Protein AF-A0A067NR20-F1 (afdb_monomer)

Foldseek 3Di:
DVVVLVVLVVVLVVVVVVCVPDDDDPVVVVVSVVSVVVSVLVVVVVVVCPDPVVVDDLVVLLVVLCVQQDPDDPPVLQDFPPDPPPVPDDLARSLNVQLVPDPSSVVSSLVDLVSLLEEEAEQDDPPDPHPNPPVVVLLVSVVSDDDAAHAYAHEYPPDPPPPVDPPDPDPPPPCDSVNVVLVSCLVPLCRHQHYEAEPPDDPVLPALVVLLVSLQSHQNHAEYHYAEPDPQSNLQNQQDDPVCPPDDGRNLNHQYYAYEYQDDHDLVSVLNNLVVCQVVVSFHAEYEYEHEHDDDPPPPPPDPPPPDDDDDDDDDDDDDDDDDDDDDDDDDDDDDDDDDDPDDPDPPPPDDDDPVVVVSQVVSVVRYVDYHYHYDYDDPDDPDPDDDPDDDDPDDDPPDD

Mean predicted aligned error: 12.92 Å

Nearest PDB structures (foldseek):
  5h5x-assembly1_A  TM=3.375E-01  e=6.545E-01  Streptomyces coelicolor A3(2)
  1x7g-assembly1_B-2  TM=3.366E-01  e=1.168E+00  Streptomyces coelicolor
  4aln-assembly2_G  TM=3.092E-01  e=1.390E+00  Staphylococcus aureus
  7eny-assembly2_G  TM=3.098E-01  e=4.968E+00  Escherichia coli K-12

Structure (mmCIF, N/CA/C/O backbone):
data_AF-A0A067NR20-F1
#
_entry.id   AF-A0A067NR20-F1
#
loop_
_atom_site.group_PDB
_atom_site.id
_atom_site.type_symbol
_atom_site.label_atom_id
_atom_site.label_alt_id
_atom_site.label_comp_id
_atom_site.label_asym_id
_atom_site.label_entity_id
_atom_site.label_seq_id
_atom_site.pdbx_PDB_ins_code
_atom_site.Cartn_x
_atom_site.Cartn_y
_atom_site.Cartn_z
_atom_site.occupancy
_atom_site.B_iso_or_equiv
_atom_site.auth_seq_id
_atom_site.auth_comp_id
_atom_site.auth_asym_id
_atom_site.auth_atom_id
_atom_site.pdbx_PDB_model_num
ATOM 1 N N . MET A 1 1 ? -25.011 -9.290 36.096 1.00 70.75 1 MET A N 1
ATOM 2 C CA . MET A 1 1 ? -24.310 -8.110 35.522 1.00 70.75 1 MET A CA 1
ATOM 3 C C . MET A 1 1 ? -25.290 -6.980 35.209 1.00 70.75 1 MET A C 1
ATOM 5 O O . MET A 1 1 ? -25.013 -5.864 35.619 1.00 70.75 1 MET A O 1
ATOM 9 N N . ALA A 1 2 ? -26.426 -7.247 34.548 1.00 76.31 2 ALA A N 1
ATOM 10 C CA . ALA A 1 2 ? -27.471 -6.238 34.315 1.00 76.31 2 ALA A CA 1
ATOM 11 C C . ALA A 1 2 ? -28.022 -5.626 35.621 1.00 76.31 2 ALA A C 1
ATOM 13 O O . ALA A 1 2 ? -28.104 -4.404 35.730 1.00 76.31 2 ALA A O 1
ATOM 14 N N . ASP A 1 3 ? -28.279 -6.451 36.640 1.00 82.38 3 ASP A N 1
ATOM 15 C CA . ASP A 1 3 ? -28.768 -5.976 37.947 1.00 82.38 3 ASP A CA 1
ATOM 16 C C . ASP A 1 3 ? -27.755 -5.071 38.658 1.00 82.38 3 ASP A C 1
ATOM 18 O O . ASP A 1 3 ? -28.117 -4.054 39.241 1.00 82.38 3 ASP A O 1
ATOM 22 N N . GLU A 1 4 ? -26.461 -5.384 38.543 1.00 79.00 4 GLU A N 1
ATOM 23 C CA . GLU A 1 4 ? -25.393 -4.579 39.147 1.00 79.00 4 GLU A CA 1
ATOM 24 C C . GLU A 1 4 ? -25.235 -3.218 38.455 1.00 79.00 4 GLU A C 1
ATOM 26 O O . GLU A 1 4 ? -25.014 -2.207 39.118 1.00 79.00 4 GLU A O 1
ATOM 31 N N . VAL A 1 5 ? -25.392 -3.170 37.127 1.00 77.00 5 VAL A N 1
ATOM 32 C CA . VAL A 1 5 ? -25.377 -1.905 36.376 1.00 77.00 5 VAL A CA 1
ATOM 33 C C . VAL A 1 5 ? -26.601 -1.057 36.706 1.00 77.00 5 VAL A C 1
ATOM 35 O O . VAL A 1 5 ? -26.455 0.147 36.904 1.00 77.00 5 VAL A O 1
ATOM 38 N N . THR A 1 6 ? -27.776 -1.676 36.830 1.00 83.62 6 THR A N 1
ATOM 39 C CA . THR A 1 6 ? -29.011 -0.989 37.243 1.00 83.62 6 THR A CA 1
ATOM 40 C C . THR A 1 6 ? -28.846 -0.398 38.646 1.00 83.62 6 THR A C 1
ATOM 42 O O . THR A 1 6 ? -29.015 0.803 38.831 1.00 83.62 6 THR A O 1
ATOM 45 N N . ARG A 1 7 ? -28.335 -1.189 39.600 1.00 84.38 7 ARG A N 1
ATOM 46 C CA . ARG A 1 7 ? -28.028 -0.739 40.968 1.00 84.38 7 ARG A CA 1
ATOM 47 C C . ARG A 1 7 ? -27.030 0.425 41.012 1.00 84.38 7 ARG A C 1
ATOM 49 O O . ARG A 1 7 ? -27.179 1.344 41.817 1.00 84.38 7 ARG A O 1
ATOM 56 N N . LEU A 1 8 ? -25.994 0.398 40.170 1.00 78.69 8 LEU A N 1
ATOM 57 C CA . LEU A 1 8 ? -25.021 1.491 40.057 1.00 78.69 8 LEU A CA 1
ATOM 58 C C . LEU A 1 8 ? -25.647 2.766 39.483 1.00 78.69 8 LEU A C 1
ATOM 60 O O . LEU A 1 8 ? -25.350 3.852 39.981 1.00 78.69 8 LEU A O 1
ATOM 64 N N . LEU A 1 9 ? -26.505 2.642 38.468 1.00 83.25 9 LEU A N 1
ATOM 65 C CA . LEU A 1 9 ? -27.225 3.772 37.883 1.00 83.25 9 LEU A CA 1
ATOM 66 C C . LEU A 1 9 ? -28.173 4.411 38.891 1.00 83.25 9 LEU A C 1
ATOM 68 O O . LEU A 1 9 ? -28.113 5.624 39.074 1.00 83.25 9 LEU A O 1
ATOM 72 N N . ASP A 1 10 ? -28.951 3.608 39.614 1.00 88.06 10 ASP A N 1
ATOM 73 C CA . ASP A 1 10 ? -29.851 4.098 40.659 1.00 88.06 10 ASP A CA 1
ATOM 74 C C . ASP A 1 10 ? -29.079 4.824 41.766 1.00 88.06 10 ASP A C 1
ATOM 76 O O . ASP A 1 10 ? -29.489 5.886 42.234 1.00 88.06 10 ASP A O 1
ATOM 80 N N . LYS A 1 11 ? -27.895 4.319 42.139 1.00 83.81 11 LYS A N 1
ATOM 81 C CA . LYS A 1 11 ? -27.012 4.985 43.106 1.00 83.81 11 LYS A CA 1
ATOM 82 C C . LYS A 1 11 ? -26.471 6.322 42.586 1.00 83.81 11 LYS A C 1
ATOM 84 O O . LYS A 1 11 ? -26.361 7.273 43.363 1.00 83.81 11 LYS A O 1
ATOM 89 N N . ILE A 1 12 ? -26.119 6.411 41.300 1.00 82.94 12 ILE A N 1
ATOM 90 C CA . ILE A 1 12 ? -25.671 7.663 40.663 1.00 82.94 12 ILE A CA 1
ATOM 91 C C . ILE A 1 12 ? -26.824 8.669 40.615 1.00 82.94 12 ILE A C 1
ATOM 93 O O . ILE A 1 12 ? -26.640 9.812 41.027 1.00 82.94 12 ILE A O 1
ATOM 97 N N . LEU A 1 13 ? -28.014 8.240 40.189 1.00 87.12 13 LEU A N 1
ATOM 98 C CA . LEU A 1 13 ? -29.216 9.074 40.136 1.00 87.12 13 LEU A CA 1
ATOM 99 C C . LEU A 1 13 ? -29.626 9.569 41.528 1.00 87.12 13 LEU A C 1
ATOM 101 O O . LEU A 1 13 ? -29.885 10.758 41.699 1.00 87.12 13 LEU A O 1
ATOM 105 N N . GLY A 1 14 ? -29.588 8.701 42.542 1.00 86.44 14 GLY A N 1
ATOM 106 C CA . GLY A 1 14 ? -29.835 9.085 43.932 1.00 86.44 14 GLY A CA 1
ATOM 107 C C . GLY A 1 14 ? -28.808 10.089 44.466 1.00 86.44 14 GLY A C 1
ATOM 108 O O . GLY A 1 14 ? -29.170 11.034 45.164 1.00 86.44 14 GLY A O 1
ATOM 109 N N . SER A 1 15 ? -27.533 9.941 44.085 1.00 82.12 15 SER A N 1
ATOM 110 C CA . SER A 1 15 ? -26.479 10.899 44.453 1.00 82.12 15 SER A CA 1
ATOM 111 C C . SER A 1 15 ? -26.693 12.264 43.788 1.00 82.12 15 SER A C 1
ATOM 113 O O . SER A 1 15 ? -26.518 13.290 44.436 1.00 82.12 15 SER A O 1
ATOM 115 N N . LEU A 1 16 ? -27.108 12.280 42.516 1.00 82.94 16 LEU A N 1
ATOM 116 C CA . LEU A 1 16 ? -27.422 13.498 41.761 1.00 82.94 16 LEU A CA 1
ATOM 117 C C . LEU A 1 16 ? -28.644 14.232 42.322 1.00 82.94 16 LEU A C 1
ATOM 119 O O . LEU A 1 16 ? -28.617 15.454 42.452 1.00 82.94 16 LEU A O 1
ATOM 123 N N . ALA A 1 17 ? -29.693 13.501 42.706 1.00 86.25 17 ALA A N 1
ATOM 124 C CA . ALA A 1 17 ? -30.902 14.087 43.280 1.00 86.25 17 ALA A CA 1
ATOM 125 C C . ALA A 1 17 ? -30.619 14.847 44.590 1.00 86.25 17 ALA A C 1
ATOM 127 O O . ALA A 1 17 ? -31.193 15.909 44.822 1.00 86.25 17 ALA A O 1
ATOM 128 N N . GLY A 1 18 ? -29.688 14.353 45.416 1.00 83.44 18 GLY A N 1
ATOM 129 C CA . GLY A 1 18 ? -29.288 14.999 46.674 1.00 83.44 18 GLY A CA 1
ATOM 130 C C . GLY A 1 18 ? -28.408 16.248 46.522 1.00 83.44 18 GLY A C 1
ATOM 131 O O . GLY A 1 18 ? -28.182 16.958 47.502 1.00 83.44 18 GLY A O 1
ATOM 132 N N . ILE A 1 19 ? -27.901 16.522 45.318 1.00 82.25 19 ILE A N 1
ATOM 133 C CA . ILE A 1 19 ? -27.005 17.652 45.024 1.00 82.25 19 ILE A CA 1
ATOM 134 C C . ILE A 1 19 ? -27.786 18.910 44.609 1.00 82.25 19 ILE A C 1
ATOM 136 O O . ILE A 1 19 ? -27.252 20.017 44.694 1.00 82.25 19 ILE A O 1
ATOM 140 N N . SER A 1 20 ? -29.051 18.767 44.199 1.00 76.94 20 SER A N 1
ATOM 141 C CA . SER A 1 20 ? -29.878 19.879 43.723 1.00 76.94 20 SER A CA 1
ATOM 142 C C . SER A 1 20 ? -30.025 20.963 44.806 1.00 76.94 20 SER A C 1
ATOM 144 O O . SER A 1 20 ? -30.757 20.789 45.777 1.00 76.94 20 SER A O 1
ATOM 146 N N . GLY A 1 21 ? -29.284 22.070 44.661 1.00 79.81 21 GLY A N 1
ATOM 147 C CA . GLY A 1 21 ? -29.297 23.219 45.578 1.00 79.81 21 GLY A CA 1
ATOM 148 C C . GLY A 1 21 ? -28.045 23.424 46.444 1.00 79.81 21 GLY A C 1
ATOM 149 O O . GLY A 1 21 ? -28.001 24.399 47.191 1.00 79.81 21 GLY A O 1
ATOM 150 N N . ARG A 1 22 ? -27.014 22.566 46.360 1.00 82.38 22 ARG A N 1
ATOM 151 C CA . ARG A 1 22 ? -25.731 22.771 47.066 1.00 82.38 22 ARG A CA 1
ATOM 152 C C . ARG A 1 22 ? -24.602 23.116 46.098 1.00 82.38 22 ARG A C 1
ATOM 154 O O . ARG A 1 22 ? -24.475 22.509 45.039 1.00 82.38 22 ARG A O 1
ATOM 161 N N . GLN A 1 23 ? -23.751 24.061 46.491 1.00 87.19 23 GLN A N 1
ATOM 162 C CA . GLN A 1 23 ? -22.546 24.403 45.741 1.00 87.19 23 GLN A CA 1
ATOM 163 C C . GLN A 1 23 ? -21.509 23.289 45.932 1.00 87.19 23 GLN A C 1
ATOM 165 O O . GLN A 1 23 ? -20.991 23.089 47.029 1.00 87.19 23 GLN A O 1
ATOM 170 N N . LEU A 1 24 ? -21.273 22.508 44.878 1.00 86.44 24 LEU A N 1
ATOM 171 C CA . LEU A 1 24 ? -20.277 21.437 44.865 1.00 86.44 24 LEU A CA 1
ATOM 172 C C . LEU A 1 24 ? -18.868 22.014 44.755 1.00 86.44 24 LEU A C 1
ATOM 174 O O . LEU A 1 24 ? -18.619 22.928 43.967 1.00 86.44 24 LEU A O 1
ATOM 178 N N . ALA A 1 25 ? -17.933 21.422 45.495 1.00 91.62 25 ALA A N 1
ATOM 179 C CA . ALA A 1 25 ? -16.516 21.632 45.246 1.00 91.62 25 ALA A CA 1
ATOM 180 C C . ALA A 1 25 ? -16.137 21.071 43.864 1.00 91.62 25 ALA A C 1
ATOM 182 O O . ALA A 1 25 ? -16.657 20.038 43.433 1.00 91.62 25 ALA A O 1
ATOM 183 N N . ILE A 1 26 ? -15.197 21.730 43.181 1.00 92.50 26 ILE A N 1
ATOM 184 C CA . ILE A 1 26 ? -14.761 21.357 41.825 1.00 92.50 26 ILE A CA 1
ATOM 185 C C . ILE A 1 26 ? -14.238 19.910 41.744 1.00 92.50 26 ILE A C 1
ATOM 187 O O . ILE A 1 26 ? -14.516 19.196 40.781 1.00 92.50 26 ILE A O 1
ATOM 191 N N . ASP A 1 27 ? -13.580 19.429 42.802 1.00 92.38 27 ASP A N 1
ATOM 192 C CA . ASP A 1 27 ? -13.065 18.059 42.890 1.00 92.38 27 ASP A CA 1
ATOM 193 C C . ASP A 1 27 ? -14.176 17.003 42.884 1.00 92.38 27 ASP A C 1
ATOM 195 O O . ASP A 1 27 ? -14.014 15.910 42.331 1.00 92.38 27 ASP A O 1
ATOM 199 N N . ASP A 1 28 ? -15.325 17.311 43.485 1.00 87.25 28 ASP A N 1
ATOM 200 C CA . ASP A 1 28 ? -16.457 16.389 43.524 1.00 87.25 28 ASP A CA 1
ATOM 201 C C . ASP A 1 28 ? -17.188 16.350 42.179 1.00 87.25 28 ASP A C 1
ATOM 203 O O . ASP A 1 28 ? -17.637 15.274 41.768 1.00 87.25 28 ASP A O 1
ATOM 207 N N . CYS A 1 29 ? -17.202 17.465 41.437 1.00 87.44 29 CYS A N 1
ATOM 208 C CA . CYS A 1 29 ? -17.641 17.491 40.040 1.00 87.44 29 CYS A CA 1
ATOM 209 C C . CYS A 1 29 ? -16.787 16.555 39.168 1.00 87.44 29 CYS A C 1
ATOM 211 O O . CYS A 1 29 ? -17.342 15.706 38.470 1.00 87.44 29 CYS A O 1
ATOM 213 N N . HIS A 1 30 ? -15.453 16.618 39.264 1.00 90.00 30 HIS A N 1
ATOM 214 C CA . HIS A 1 30 ? -14.563 15.727 38.505 1.00 90.00 30 HIS A CA 1
ATOM 215 C C . HIS A 1 30 ? -14.742 14.242 38.867 1.00 90.00 30 HIS A C 1
ATOM 217 O O . HIS A 1 30 ? -14.752 13.371 37.990 1.00 90.00 30 HIS A O 1
ATOM 223 N N . LYS A 1 31 ? -14.933 13.917 40.153 1.00 88.81 31 LYS A N 1
ATOM 224 C CA . LYS A 1 31 ? -15.220 12.534 40.585 1.00 88.81 31 LYS A CA 1
ATOM 225 C C . LYS A 1 31 ? -16.549 12.028 40.026 1.00 88.81 31 LYS A C 1
ATOM 227 O O . LYS A 1 31 ? -16.647 10.862 39.637 1.00 88.81 31 LYS A O 1
ATOM 232 N N . LEU A 1 32 ? -17.574 12.876 40.026 1.00 85.25 32 LEU A N 1
ATOM 233 C CA . LEU A 1 32 ? -18.898 12.544 39.510 1.00 85.25 32 LEU A CA 1
ATOM 234 C C . LEU A 1 32 ? -18.861 12.326 37.994 1.00 85.25 32 LEU A C 1
ATOM 236 O O . LEU A 1 32 ? -19.371 11.313 37.518 1.00 85.25 32 LEU A O 1
ATOM 240 N N . GLU A 1 33 ? -18.185 13.210 37.260 1.00 90.06 33 GLU A N 1
ATOM 241 C CA . GLU A 1 33 ? -17.944 13.077 35.823 1.00 90.06 33 GLU A CA 1
ATOM 242 C C . GLU A 1 33 ? -17.226 11.757 35.493 1.00 90.06 33 GLU A C 1
ATOM 244 O O . GLU A 1 33 ? -17.675 10.991 34.639 1.00 90.06 33 GLU A O 1
ATOM 249 N N . SER A 1 34 ? -16.162 11.419 36.229 1.00 89.31 34 SER A N 1
ATOM 250 C CA . SER A 1 34 ? -15.432 10.154 36.065 1.00 89.31 34 SER A CA 1
ATOM 251 C C . SER A 1 34 ? -16.314 8.914 36.304 1.00 89.31 34 SER A C 1
ATOM 253 O O . SER A 1 34 ? -16.280 7.950 35.526 1.00 89.31 34 SER A O 1
ATOM 255 N N . LYS A 1 35 ? -17.174 8.939 37.336 1.00 84.25 35 LYS A N 1
ATOM 256 C CA . LYS A 1 35 ? -18.140 7.859 37.616 1.00 84.25 35 LYS A CA 1
ATOM 257 C C . LYS A 1 35 ? -19.203 7.738 36.525 1.00 84.25 35 LYS A C 1
ATOM 259 O O . LYS A 1 35 ? -19.496 6.622 36.096 1.00 84.25 35 LYS A O 1
ATOM 264 N N . ALA A 1 36 ? -19.747 8.859 36.053 1.00 86.12 36 ALA A N 1
ATOM 265 C CA . ALA A 1 36 ? -20.721 8.883 34.965 1.00 86.12 36 ALA A CA 1
ATOM 266 C C . ALA A 1 36 ? -20.115 8.319 33.668 1.00 86.12 36 ALA A C 1
ATOM 268 O O . ALA A 1 36 ? -20.691 7.419 33.055 1.00 86.12 36 ALA A O 1
ATOM 269 N N . ASN A 1 37 ? -18.903 8.749 33.307 1.00 87.06 37 ASN A N 1
ATOM 270 C CA . ASN A 1 37 ? -18.166 8.232 32.151 1.00 87.06 37 ASN A CA 1
ATOM 271 C C . ASN A 1 37 ? -17.877 6.725 32.263 1.00 87.06 37 ASN A C 1
ATOM 273 O O . ASN A 1 37 ? -17.989 5.989 31.275 1.00 87.06 37 ASN A O 1
ATOM 277 N N . SER A 1 38 ? -17.569 6.238 33.468 1.00 84.00 38 SER A N 1
ATOM 278 C CA . SER A 1 38 ? -17.384 4.806 33.739 1.00 84.00 38 SER A CA 1
ATOM 279 C C . SER A 1 38 ? -18.685 4.011 33.569 1.00 84.00 38 SER A C 1
ATOM 281 O O . SER A 1 38 ? -18.682 2.967 32.913 1.00 84.00 38 SER A O 1
ATOM 283 N N . ALA A 1 39 ? -19.813 4.515 34.082 1.00 82.44 39 ALA A N 1
ATOM 284 C CA . ALA A 1 39 ? -21.124 3.878 33.933 1.00 82.44 39 ALA A CA 1
ATOM 285 C C . ALA A 1 39 ? -21.579 3.830 32.464 1.00 82.44 39 ALA A C 1
ATOM 287 O O . ALA A 1 39 ? -21.968 2.772 31.969 1.00 82.44 39 ALA A O 1
ATOM 288 N N . VAL A 1 40 ? -21.442 4.939 31.727 1.00 86.12 40 VAL A N 1
ATOM 289 C CA . VAL A 1 40 ? -21.721 4.994 30.280 1.00 86.12 40 VAL A CA 1
ATOM 290 C C . VAL A 1 40 ? -20.859 3.985 29.518 1.00 86.12 40 VAL A C 1
ATOM 292 O O . VAL A 1 40 ? -21.352 3.286 28.629 1.00 86.12 40 VAL A O 1
ATOM 295 N N . SER A 1 41 ? -19.581 3.857 29.883 1.00 83.56 41 SER A N 1
ATOM 296 C CA . SER A 1 41 ? -18.674 2.874 29.282 1.00 83.56 41 SER A CA 1
ATOM 297 C C . SER A 1 41 ? -19.112 1.430 29.559 1.00 83.56 41 SER A C 1
ATOM 299 O O . SER A 1 41 ? -19.082 0.602 28.646 1.00 83.56 41 SER A O 1
ATOM 301 N N . ALA A 1 42 ? -19.583 1.127 30.773 1.00 82.56 42 ALA A N 1
ATOM 302 C CA . ALA A 1 42 ? -20.111 -0.190 31.133 1.00 82.56 42 ALA A CA 1
ATOM 303 C C . ALA A 1 42 ? -21.408 -0.536 30.376 1.00 82.56 42 ALA A C 1
ATOM 305 O O . ALA A 1 42 ? -21.543 -1.648 29.866 1.00 82.56 42 ALA A O 1
ATOM 306 N N . ILE A 1 43 ? -22.329 0.422 30.222 1.00 85.75 43 ILE A N 1
ATOM 307 C CA . ILE A 1 43 ? -23.558 0.239 29.428 1.00 85.75 43 ILE A CA 1
ATOM 308 C C . ILE A 1 43 ? -23.215 -0.033 27.962 1.00 85.75 43 ILE A C 1
ATOM 310 O O . ILE A 1 43 ? -23.753 -0.962 27.358 1.00 85.75 43 ILE A O 1
ATOM 314 N N . ARG A 1 44 ? -22.284 0.740 27.382 1.00 87.12 44 ARG A N 1
ATOM 315 C CA . ARG A 1 44 ? -21.802 0.514 26.009 1.00 87.12 44 ARG A CA 1
ATOM 316 C C . ARG A 1 44 ? -21.184 -0.875 25.859 1.00 87.12 44 ARG A C 1
ATOM 318 O O . ARG A 1 44 ? -21.463 -1.548 24.871 1.00 87.12 44 ARG A O 1
ATOM 325 N N . LEU A 1 45 ? -20.397 -1.327 26.838 1.00 85.06 45 LEU A N 1
ATOM 326 C CA . LEU A 1 45 ? -19.834 -2.677 26.851 1.00 85.06 45 LEU A CA 1
ATOM 327 C C . LEU A 1 45 ? -20.934 -3.747 26.863 1.00 85.06 45 LEU A C 1
ATOM 329 O O . LEU A 1 45 ? -20.894 -4.643 26.027 1.00 85.06 45 LEU A O 1
ATOM 333 N N . LEU A 1 46 ? -21.928 -3.641 27.748 1.00 86.56 46 LEU A N 1
ATOM 334 C CA . LEU A 1 46 ? -23.051 -4.584 27.825 1.00 86.56 46 LEU A CA 1
ATOM 335 C C . LEU A 1 46 ? -23.868 -4.638 26.533 1.00 86.56 46 LEU A C 1
ATOM 337 O O . LEU A 1 46 ? -24.172 -5.723 26.028 1.00 86.56 46 LEU A O 1
ATOM 341 N N . ARG A 1 47 ? -24.190 -3.469 25.970 1.00 88.50 47 ARG A N 1
ATOM 342 C CA . ARG A 1 47 ? -24.885 -3.370 24.684 1.00 88.50 47 ARG A CA 1
ATOM 343 C C . ARG A 1 47 ? -24.079 -4.065 23.591 1.00 88.50 47 ARG A C 1
ATOM 345 O O . ARG A 1 47 ? -24.627 -4.894 22.875 1.00 88.50 47 ARG A O 1
ATOM 352 N N . ASN A 1 48 ? -22.780 -3.782 23.510 1.00 85.25 48 ASN A N 1
ATOM 353 C CA . ASN A 1 48 ? -21.881 -4.396 22.539 1.00 85.25 48 ASN A CA 1
ATOM 354 C C . ASN A 1 48 ? -21.815 -5.920 22.716 1.00 85.25 48 ASN A C 1
ATOM 356 O O . ASN A 1 48 ? -22.002 -6.642 21.742 1.00 85.25 48 ASN A O 1
ATOM 360 N N . LEU A 1 49 ? -21.657 -6.420 23.946 1.00 85.25 49 LEU A N 1
ATOM 361 C CA . LEU A 1 49 ? -21.658 -7.857 24.263 1.00 85.25 49 LEU A CA 1
ATOM 362 C C . LEU A 1 49 ? -22.959 -8.568 23.863 1.00 85.25 49 LEU A C 1
ATOM 364 O O . LEU A 1 49 ? -22.938 -9.758 23.557 1.00 85.25 49 LEU A O 1
ATOM 368 N N . SER A 1 50 ? -24.075 -7.842 23.842 1.00 89.31 50 SER A N 1
ATOM 369 C CA . SER A 1 50 ? -25.378 -8.379 23.442 1.00 89.31 50 SER A CA 1
ATOM 370 C C . SER A 1 50 ? -25.533 -8.489 21.923 1.00 89.31 50 SER A C 1
ATOM 372 O O . SER A 1 50 ? -26.378 -9.245 21.443 1.00 89.31 50 SER A O 1
ATOM 374 N N . THR A 1 51 ? -24.718 -7.771 21.144 1.00 92.56 51 THR A N 1
ATOM 375 C CA . THR A 1 51 ? -24.781 -7.852 19.681 1.00 92.56 51 THR A CA 1
ATOM 376 C C . THR A 1 51 ? -24.172 -9.169 19.163 1.00 92.56 51 THR A C 1
ATOM 378 O O . THR A 1 51 ? -23.136 -9.612 19.671 1.00 92.56 51 THR A O 1
ATOM 381 N N . PRO A 1 52 ? -24.755 -9.806 18.126 1.00 94.94 52 PRO A N 1
ATOM 382 C CA . PRO A 1 52 ? -24.267 -11.087 17.598 1.00 94.94 52 PRO A CA 1
ATOM 383 C C . PRO A 1 52 ? -22.788 -11.078 17.184 1.00 94.94 52 PRO A C 1
ATOM 385 O O . PRO A 1 52 ? -22.077 -12.053 17.413 1.00 94.94 52 PRO A O 1
ATOM 388 N N . ILE A 1 53 ? -22.290 -9.955 16.654 1.00 94.25 53 ILE A N 1
ATOM 389 C CA . ILE A 1 53 ? -20.897 -9.815 16.201 1.00 94.25 53 ILE A CA 1
ATOM 390 C C . ILE A 1 53 ? -19.879 -9.975 17.342 1.00 94.25 53 ILE A C 1
ATOM 392 O O . ILE A 1 53 ? -18.763 -10.450 17.138 1.00 94.25 53 ILE A O 1
ATOM 396 N N . HIS A 1 54 ? -20.264 -9.659 18.582 1.00 92.25 54 HIS A N 1
ATOM 397 C CA . HIS A 1 54 ? -19.405 -9.853 19.749 1.00 92.25 54 HIS A CA 1
ATOM 398 C C . HIS A 1 54 ? -19.335 -11.305 20.231 1.00 92.25 54 HIS A C 1
ATOM 400 O O . HIS A 1 54 ? -18.459 -11.611 21.041 1.00 92.25 54 HIS A O 1
ATOM 406 N N . LYS A 1 55 ? -20.166 -12.208 19.700 1.00 93.69 55 LYS A N 1
ATOM 407 C CA . LYS A 1 55 ? -20.073 -13.653 19.958 1.00 93.69 55 LYS A CA 1
ATOM 408 C C . LYS A 1 55 ? -19.131 -14.373 18.992 1.00 93.69 55 LYS A C 1
ATOM 410 O O . LYS A 1 55 ? -18.768 -15.514 19.246 1.00 93.69 55 LYS A O 1
ATOM 415 N N . LEU A 1 56 ? -18.711 -13.711 17.913 1.00 96.19 56 LEU A N 1
ATOM 416 C CA . LEU A 1 56 ? -17.793 -14.300 16.943 1.00 96.19 56 LEU A CA 1
ATOM 417 C C . LEU A 1 56 ? -16.380 -14.466 17.536 1.00 96.19 56 LEU A C 1
ATOM 419 O O . LEU A 1 56 ? -15.929 -13.573 18.273 1.00 96.19 56 LEU A O 1
ATOM 423 N N . PRO A 1 57 ? -15.667 -15.557 17.202 1.00 96.50 57 PRO A N 1
ATOM 424 C CA . PRO A 1 57 ? -14.232 -15.680 17.438 1.00 96.50 57 PRO A CA 1
ATOM 425 C C . PRO A 1 57 ? -13.446 -14.532 16.792 1.00 96.50 57 PRO A C 1
ATOM 427 O O . PRO A 1 57 ? -13.911 -13.883 15.849 1.00 96.50 57 PRO A O 1
ATOM 430 N N . ILE A 1 58 ? -12.255 -14.257 17.317 1.00 96.50 58 ILE A N 1
ATOM 431 C CA . ILE A 1 58 ? -11.445 -13.114 16.884 1.00 96.50 58 ILE A CA 1
ATOM 432 C C . ILE A 1 58 ? -10.911 -13.307 15.457 1.00 96.50 58 ILE A C 1
ATOM 434 O O . ILE A 1 58 ? -10.796 -12.344 14.705 1.00 96.50 58 ILE A O 1
ATOM 438 N N . GLU A 1 59 ? -10.692 -14.558 15.059 1.00 96.94 59 GLU A N 1
ATOM 439 C CA . GLU A 1 59 ? -10.287 -14.991 13.723 1.00 96.94 59 GLU A CA 1
ATOM 440 C C . GLU A 1 59 ? -11.376 -14.671 12.693 1.00 96.94 59 GLU A C 1
ATOM 442 O O . GLU A 1 59 ? -11.092 -14.138 11.624 1.00 96.94 59 GLU A O 1
ATOM 447 N N . VAL A 1 60 ? -12.646 -14.916 13.037 1.00 97.44 60 VAL A N 1
ATOM 448 C CA . VAL A 1 60 ? -13.786 -14.594 12.162 1.00 97.44 60 VAL A CA 1
ATOM 449 C C . VAL A 1 60 ? -13.918 -13.081 11.997 1.00 97.44 60 VAL A C 1
ATOM 451 O O . VAL A 1 60 ? -14.162 -12.600 10.891 1.00 97.44 60 VAL A O 1
ATOM 454 N N . LEU A 1 61 ? -13.699 -12.313 13.071 1.00 96.75 61 LEU A N 1
ATOM 455 C CA . LEU A 1 61 ? -13.637 -10.853 12.977 1.00 96.75 61 LEU A CA 1
ATOM 456 C C . LEU A 1 61 ? -12.496 -10.399 12.064 1.00 96.75 61 LEU A C 1
ATOM 458 O O . LEU A 1 61 ? -12.705 -9.491 11.270 1.00 96.75 61 LEU A O 1
ATOM 462 N N . ALA A 1 62 ? -11.327 -11.038 12.121 1.00 94.81 62 ALA A N 1
ATOM 463 C CA . ALA A 1 62 ? -10.197 -10.703 11.258 1.00 94.81 62 ALA A CA 1
ATOM 464 C C . ALA A 1 62 ? -10.488 -10.946 9.771 1.00 94.81 62 ALA A C 1
ATOM 466 O O . ALA A 1 62 ? -10.143 -10.111 8.934 1.00 94.81 62 ALA A O 1
ATOM 467 N N . VAL A 1 63 ? -11.175 -12.044 9.436 1.00 95.00 63 VAL A N 1
ATOM 468 C CA . VAL A 1 63 ? -11.629 -12.313 8.060 1.00 95.00 63 VAL A CA 1
ATOM 469 C C . VAL A 1 63 ? -12.603 -11.227 7.601 1.00 95.00 63 VAL A C 1
ATOM 471 O O . VAL A 1 63 ? -12.408 -10.634 6.543 1.00 95.00 63 VAL A O 1
ATOM 474 N N . ILE A 1 64 ? -13.600 -10.886 8.427 1.00 94.75 64 ILE A N 1
ATOM 475 C CA . ILE A 1 64 ? -14.533 -9.784 8.134 1.00 94.75 64 ILE A CA 1
ATOM 476 C C . ILE A 1 64 ? -13.767 -8.471 7.937 1.00 94.75 64 ILE A C 1
ATOM 478 O O . ILE A 1 64 ? -14.021 -7.746 6.979 1.00 94.75 64 ILE A O 1
ATOM 482 N N . PHE A 1 65 ? -12.809 -8.169 8.814 1.00 94.62 65 PHE A N 1
ATOM 483 C CA . PHE A 1 65 ? -12.001 -6.956 8.735 1.00 94.62 65 PHE A CA 1
ATOM 484 C C . PHE A 1 65 ? -11.207 -6.895 7.439 1.00 94.62 65 PHE A C 1
ATOM 486 O O . PHE A 1 65 ? -11.212 -5.846 6.814 1.00 94.62 65 PHE A O 1
ATOM 493 N N . THR A 1 66 ? -10.631 -8.012 6.994 1.00 90.88 66 THR A N 1
ATOM 494 C CA . THR A 1 66 ? -9.891 -8.097 5.726 1.00 90.88 66 THR A CA 1
ATOM 495 C C . THR A 1 66 ? -10.775 -7.719 4.533 1.00 90.88 66 THR A C 1
ATOM 497 O O . THR A 1 66 ? -10.335 -7.008 3.631 1.00 90.88 66 THR A O 1
ATOM 500 N N . HIS A 1 67 ? -12.049 -8.125 4.544 1.00 88.94 67 HIS A N 1
ATOM 501 C CA . HIS A 1 67 ? -13.011 -7.726 3.514 1.00 88.94 67 HIS A CA 1
ATOM 502 C C . HIS A 1 67 ? -13.429 -6.253 3.624 1.00 88.94 67 HIS A C 1
ATOM 504 O O . HIS A 1 67 ? -13.581 -5.587 2.606 1.00 88.94 67 HIS A O 1
ATOM 510 N N . VAL A 1 68 ? -13.591 -5.727 4.843 1.00 86.38 68 VAL A N 1
ATOM 511 C CA . VAL A 1 68 ? -13.959 -4.318 5.078 1.00 86.38 68 VAL A CA 1
ATOM 512 C C . VAL A 1 68 ? -12.825 -3.364 4.706 1.00 86.38 68 VAL A C 1
ATOM 514 O O . VAL A 1 68 ? -13.075 -2.251 4.251 1.00 86.38 68 VAL A O 1
ATOM 517 N N . THR A 1 69 ? -11.577 -3.772 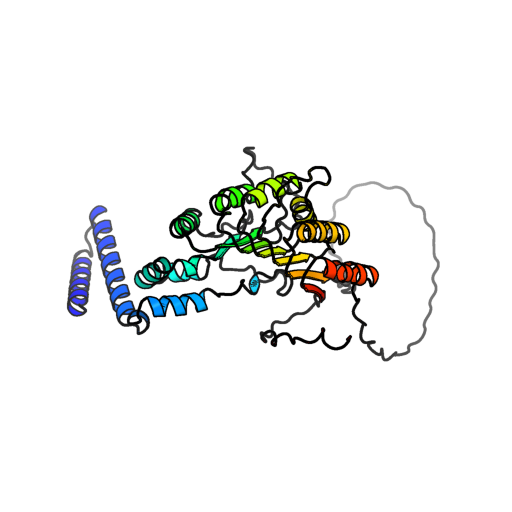4.922 1.00 83.88 69 THR A N 1
ATOM 518 C CA . THR A 1 69 ? -10.404 -2.932 4.667 1.00 83.88 69 THR A CA 1
ATOM 519 C C . THR A 1 69 ? -9.998 -2.907 3.200 1.00 83.88 69 THR A C 1
ATOM 521 O O . THR A 1 69 ? -9.168 -2.076 2.851 1.00 83.88 69 THR A O 1
ATOM 524 N N . GLY A 1 70 ? -10.592 -3.772 2.369 1.00 71.94 70 GLY A N 1
ATOM 525 C CA . GLY A 1 70 ? -10.200 -3.980 0.980 1.00 71.94 70 GLY A CA 1
ATOM 526 C C . GLY A 1 70 ? -8.850 -4.692 0.908 1.00 71.94 70 GLY A C 1
ATOM 527 O O . GLY A 1 70 ? -7.828 -4.162 1.330 1.00 71.94 70 GLY A O 1
ATOM 528 N N . SER A 1 71 ? -8.829 -5.917 0.385 1.00 58.84 71 SER A N 1
ATOM 529 C CA . SER A 1 71 ? -7.569 -6.615 0.073 1.00 58.84 71 SER A CA 1
ATOM 530 C C . SER A 1 71 ? -6.893 -6.064 -1.192 1.00 58.84 71 SER A C 1
ATOM 532 O O . SER A 1 71 ? -5.763 -6.441 -1.506 1.00 58.84 71 SER A O 1
ATOM 534 N N . GLU A 1 72 ? -7.588 -5.211 -1.936 1.00 56.41 72 GLU A N 1
ATOM 535 C CA . GLU A 1 72 ? -7.158 -4.674 -3.218 1.00 56.41 72 GLU A CA 1
ATOM 536 C C . GLU A 1 72 ? -6.820 -3.195 -3.034 1.00 56.41 72 GLU A C 1
ATOM 538 O O . GLU A 1 72 ? -7.424 -2.524 -2.191 1.00 56.41 72 GLU A O 1
ATOM 543 N N . ALA A 1 73 ? -5.819 -2.709 -3.780 1.00 57.56 73 ALA A N 1
ATOM 544 C CA . ALA A 1 73 ? -5.509 -1.284 -3.857 1.00 57.56 73 ALA A CA 1
ATOM 545 C C . ALA A 1 73 ? -6.834 -0.514 -3.984 1.00 57.56 73 ALA A C 1
ATOM 547 O O . ALA A 1 73 ? -7.691 -0.970 -4.751 1.00 57.56 73 ALA A O 1
ATOM 548 N N . PRO A 1 74 ? -7.056 0.570 -3.214 1.00 59.44 74 PRO A N 1
ATOM 549 C CA . PRO A 1 74 ? -8.327 1.273 -3.264 1.00 59.44 74 PRO A CA 1
ATOM 550 C C . PRO A 1 74 ? -8.627 1.559 -4.730 1.00 59.44 74 PRO A C 1
ATOM 552 O O . PRO A 1 74 ? -7.762 2.082 -5.428 1.00 59.44 74 PRO A O 1
ATOM 555 N N . GLN A 1 75 ? -9.805 1.179 -5.222 1.00 56.88 75 GLN A N 1
ATOM 556 C CA . GLN A 1 75 ? -10.182 1.522 -6.599 1.00 56.88 75 GLN A CA 1
ATOM 557 C C . GLN A 1 75 ? -10.124 3.049 -6.798 1.00 56.88 75 GLN A C 1
ATOM 559 O O . GLN A 1 75 ? -9.796 3.525 -7.878 1.00 56.88 75 GLN A O 1
ATOM 564 N N . ASP A 1 76 ? -10.293 3.789 -5.699 1.00 53.62 76 ASP A N 1
ATOM 565 C CA . ASP A 1 76 ? -10.126 5.236 -5.557 1.00 53.62 76 ASP A CA 1
ATOM 566 C C . ASP A 1 76 ? -8.677 5.738 -5.729 1.00 53.62 76 ASP A C 1
ATOM 568 O O . ASP A 1 76 ? -8.448 6.941 -5.817 1.00 53.62 76 ASP A O 1
ATOM 572 N N . PHE A 1 77 ? -7.683 4.845 -5.744 1.00 57.47 77 PHE A N 1
ATOM 573 C CA . PHE A 1 77 ? -6.260 5.172 -5.877 1.00 57.47 77 PHE A CA 1
ATOM 574 C C . PHE A 1 77 ? -5.774 5.144 -7.332 1.00 57.47 77 PHE A C 1
ATOM 576 O O . PHE A 1 77 ? -4.584 5.333 -7.568 1.00 57.47 77 PHE A O 1
ATOM 583 N N . LEU A 1 78 ? -6.671 4.916 -8.299 1.00 60.56 78 LEU A N 1
ATOM 584 C CA . LEU A 1 78 ? -6.420 5.179 -9.715 1.00 60.56 78 LEU A CA 1
ATOM 585 C C . LEU A 1 78 ? -6.878 6.615 -10.031 1.00 60.56 78 LEU A C 1
ATOM 587 O O . LEU A 1 78 ? -8.054 6.820 -10.341 1.00 60.56 78 LEU A O 1
ATOM 591 N N . PRO A 1 79 ? -5.977 7.611 -9.922 1.00 52.91 79 PRO A N 1
ATOM 592 C CA . PRO A 1 79 ? -6.308 9.041 -9.987 1.00 52.91 79 PRO A CA 1
ATOM 593 C C . PRO A 1 79 ? -7.033 9.482 -11.267 1.00 52.91 79 PRO A C 1
ATOM 595 O O . PRO A 1 79 ? -7.762 10.470 -11.235 1.00 52.91 79 PRO A O 1
ATOM 598 N N . ASP A 1 80 ? -6.895 8.735 -12.363 1.00 51.94 80 ASP A N 1
ATOM 599 C CA . ASP A 1 80 ? -7.376 9.157 -13.681 1.00 51.94 80 ASP A CA 1
ATOM 600 C C . ASP A 1 80 ? -8.705 8.546 -14.129 1.00 51.94 80 ASP A C 1
ATOM 602 O O . ASP A 1 80 ? -9.368 9.108 -14.993 1.00 51.94 80 ASP A O 1
ATOM 606 N N . ILE A 1 81 ? -9.141 7.417 -13.562 1.00 53.28 81 ILE A N 1
ATOM 607 C CA . ILE A 1 81 ? -10.390 6.776 -14.023 1.00 53.28 81 ILE A CA 1
ATOM 608 C C . ILE A 1 81 ? -11.620 7.424 -13.368 1.00 53.28 81 ILE A C 1
ATOM 610 O O . ILE A 1 81 ? -12.705 7.424 -13.943 1.00 53.28 81 ILE A O 1
ATOM 614 N N . ILE A 1 82 ? -11.464 7.996 -12.171 1.00 52.28 82 ILE A N 1
ATOM 615 C CA . ILE A 1 82 ? -12.595 8.443 -11.335 1.00 52.28 82 ILE A CA 1
ATOM 616 C C . ILE A 1 82 ? -12.729 9.983 -11.310 1.00 52.28 82 ILE A C 1
ATOM 618 O O . ILE A 1 82 ? -13.683 10.535 -10.761 1.00 52.28 82 ILE A O 1
ATOM 622 N N . GLY A 1 83 ? -11.827 10.697 -11.992 1.00 53.78 83 GLY A N 1
ATOM 623 C CA . GLY A 1 83 ? -11.837 12.155 -12.087 1.00 53.78 83 GLY A CA 1
ATOM 624 C C . GLY A 1 83 ? -11.494 12.868 -10.764 1.00 53.78 83 GLY A C 1
ATOM 625 O O . GLY A 1 83 ? -11.438 12.254 -9.697 1.00 53.78 83 GLY A O 1
ATOM 626 N N . PRO A 1 84 ? -11.293 14.200 -10.797 1.00 49.31 84 PRO A N 1
ATOM 627 C CA . PRO A 1 84 ? -10.840 15.007 -9.654 1.00 49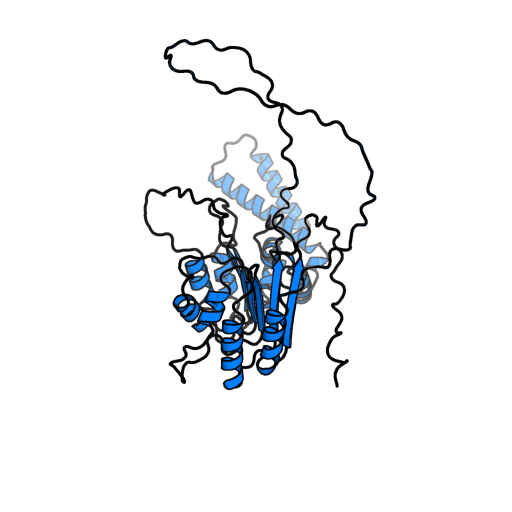.31 84 PRO A CA 1
ATOM 628 C C . PRO A 1 84 ? -11.853 15.125 -8.496 1.00 49.31 84 PRO A C 1
ATOM 630 O O . PRO A 1 84 ? -11.679 15.949 -7.597 1.00 49.31 84 PRO A O 1
ATOM 633 N N . VAL A 1 85 ? -12.937 14.344 -8.493 1.00 44.19 85 VAL A N 1
ATOM 634 C CA . VAL A 1 85 ? -14.119 14.651 -7.682 1.00 44.19 85 VAL A CA 1
ATOM 635 C C . VAL A 1 85 ? -14.093 14.030 -6.274 1.00 44.19 85 VAL A C 1
ATOM 637 O O . VAL A 1 85 ? -14.698 14.622 -5.383 1.00 44.19 85 VAL A O 1
ATOM 640 N N . TYR A 1 86 ? -13.365 12.944 -5.960 1.00 46.75 86 TYR A N 1
ATOM 641 C CA . TYR A 1 86 ? -13.541 12.306 -4.632 1.00 46.75 86 TYR A CA 1
ATOM 642 C C . TYR A 1 86 ? -12.307 11.686 -3.941 1.00 46.75 86 TYR A C 1
ATOM 644 O O . TYR A 1 86 ? -12.429 10.669 -3.270 1.00 46.75 86 TYR A O 1
ATOM 652 N N . LEU A 1 87 ? -11.182 12.409 -3.853 1.00 51.16 87 LEU A N 1
ATOM 653 C CA . LEU A 1 87 ? -10.347 12.319 -2.629 1.00 51.16 87 LEU A CA 1
ATOM 654 C C . LEU A 1 87 ? -11.013 13.031 -1.426 1.00 51.16 87 LEU A C 1
ATOM 656 O O . LEU A 1 87 ? -10.408 13.234 -0.371 1.00 51.16 87 LEU A O 1
ATOM 660 N N . ARG A 1 88 ? -12.292 13.420 -1.554 1.00 45.53 88 ARG A N 1
ATOM 661 C CA . ARG A 1 88 ? -13.141 13.808 -0.430 1.00 45.53 88 ARG A CA 1
ATOM 662 C C . ARG A 1 88 ? -13.376 12.591 0.462 1.00 45.53 88 ARG A C 1
ATOM 664 O O . ARG A 1 88 ? -14.327 11.842 0.290 1.00 45.53 88 ARG A O 1
ATOM 671 N N . SER A 1 89 ? -12.595 12.547 1.534 1.00 47.88 89 SER A N 1
ATOM 672 C CA . SER A 1 89 ? -13.045 12.046 2.831 1.00 47.88 89 SER A CA 1
ATOM 673 C C . SER A 1 89 ? -13.110 10.519 2.969 1.00 47.88 89 SER A C 1
ATOM 675 O O . SER A 1 89 ? -14.152 9.880 2.886 1.00 47.88 89 SER A O 1
ATOM 677 N N . THR A 1 90 ? -11.992 9.922 3.370 1.00 45.62 90 THR A N 1
ATOM 678 C CA . THR A 1 90 ? -11.779 9.631 4.799 1.00 45.62 90 THR A CA 1
ATOM 679 C C . THR A 1 90 ? -10.360 9.109 4.988 1.00 45.62 90 THR A C 1
ATOM 681 O O . THR A 1 90 ? -10.070 7.936 4.797 1.00 45.62 90 THR A O 1
ATOM 684 N N . SER A 1 91 ? -9.474 10.008 5.411 1.00 53.38 91 SER A N 1
ATOM 685 C CA . SER A 1 91 ? -8.035 9.844 5.684 1.00 53.38 91 SER A CA 1
ATOM 686 C C . SER A 1 91 ? -7.675 8.758 6.709 1.00 53.38 91 SER A C 1
ATOM 688 O O . SER A 1 91 ? -6.525 8.652 7.118 1.00 53.38 91 SER A O 1
ATOM 690 N N . SER A 1 92 ? -8.655 7.987 7.170 1.00 62.47 92 SER A N 1
ATOM 691 C CA . SER A 1 92 ? -8.462 6.859 8.060 1.00 62.47 92 SER A CA 1
ATOM 692 C C . SER A 1 92 ? -8.561 5.589 7.234 1.00 62.47 92 SER A C 1
ATOM 694 O O . SER A 1 92 ? -9.640 5.291 6.707 1.00 62.47 92 SER A O 1
ATOM 696 N N . SER A 1 93 ? -7.469 4.825 7.166 1.00 74.19 93 SER A N 1
ATOM 697 C CA . SER A 1 93 ? -7.501 3.462 6.625 1.00 74.19 93 SER A CA 1
ATOM 698 C C . SER A 1 93 ? -8.726 2.708 7.171 1.00 74.19 93 SER A C 1
ATOM 700 O O . SER A 1 93 ? -9.176 2.964 8.293 1.00 74.19 93 SER A O 1
ATOM 702 N N . GLY A 1 94 ? -9.313 1.776 6.409 1.00 81.94 94 GLY A N 1
ATOM 703 C CA . GLY A 1 94 ? -10.464 0.995 6.899 1.00 81.94 94 GLY A CA 1
ATOM 704 C C . GLY A 1 94 ? -10.221 0.438 8.311 1.00 81.94 94 GLY A C 1
ATOM 705 O O . GLY A 1 94 ? -11.091 0.508 9.176 1.00 81.94 94 GLY A O 1
ATOM 706 N N . VAL A 1 95 ? -8.978 0.032 8.581 1.00 86.94 95 VAL A N 1
ATOM 707 C CA . VAL A 1 95 ? -8.512 -0.506 9.861 1.00 86.94 95 VAL A CA 1
ATOM 708 C C . VAL A 1 95 ? -8.556 0.524 10.988 1.00 86.94 95 VAL A C 1
ATOM 710 O O . VAL A 1 95 ? -8.947 0.205 12.111 1.00 86.94 95 VAL A O 1
ATOM 713 N N . GLU A 1 96 ? -8.220 1.782 10.709 1.00 85.06 96 GLU A N 1
ATOM 714 C CA . GLU A 1 96 ? -8.333 2.864 11.686 1.00 85.06 96 GLU A CA 1
ATOM 715 C C . GLU A 1 96 ? -9.766 3.093 12.152 1.00 85.06 96 GLU A C 1
ATOM 717 O O . GLU A 1 96 ? -9.999 3.380 13.329 1.00 85.06 96 GLU A O 1
ATOM 722 N N . ARG A 1 97 ? -10.741 2.941 11.250 1.00 87.31 97 ARG A N 1
ATOM 723 C CA . ARG A 1 97 ? -12.155 2.988 11.631 1.00 87.31 97 ARG A CA 1
ATOM 724 C C . ARG A 1 97 ? -12.498 1.798 12.523 1.00 87.31 97 ARG A C 1
ATOM 726 O O . ARG A 1 97 ? -13.116 1.996 13.568 1.00 87.31 97 ARG A O 1
ATOM 733 N N . LEU A 1 98 ? -12.012 0.599 12.189 1.00 91.06 98 LEU A N 1
ATOM 734 C CA . LEU A 1 98 ? -12.237 -0.621 12.976 1.00 91.06 98 LEU A CA 1
ATOM 735 C C . LEU A 1 98 ? -11.714 -0.502 14.420 1.00 91.06 98 LEU A C 1
ATOM 737 O O . LEU A 1 98 ? -12.441 -0.822 15.364 1.00 91.06 98 LEU A O 1
ATOM 741 N N . VAL A 1 99 ? -10.502 0.027 14.633 1.00 91.38 99 VAL A N 1
ATOM 742 C CA . VAL A 1 99 ? -9.924 0.178 15.991 1.00 91.38 99 VAL A CA 1
ATOM 743 C C . VAL A 1 99 ? -10.617 1.234 16.858 1.00 91.38 99 VAL A C 1
ATOM 745 O O . VAL A 1 99 ? -10.418 1.268 18.083 1.00 91.38 99 VAL A O 1
ATOM 748 N N . ARG A 1 100 ? -11.422 2.110 16.244 1.00 88.38 100 ARG A N 1
ATOM 749 C CA . ARG A 1 100 ? -12.224 3.129 16.935 1.00 88.38 100 ARG A CA 1
ATOM 750 C C . ARG A 1 100 ? -13.607 2.617 17.351 1.00 88.38 100 ARG A C 1
ATOM 752 O O . ARG A 1 100 ? -14.217 3.249 18.206 1.00 88.38 100 ARG A O 1
ATOM 759 N N . VAL A 1 101 ? -14.071 1.471 16.836 1.00 90.00 101 VAL A N 1
ATOM 760 C CA . VAL A 1 101 ? -15.411 0.926 17.137 1.00 90.00 101 VAL A CA 1
ATOM 761 C C . VAL A 1 101 ? -15.546 0.526 18.607 1.00 90.00 101 VAL A C 1
ATOM 763 O O . VAL A 1 101 ? -16.370 1.064 19.344 1.00 90.00 101 VAL A O 1
ATOM 766 N N . CYS A 1 102 ? -14.749 -0.441 19.058 1.00 89.69 102 CYS A N 1
ATOM 767 C CA . CYS A 1 102 ? -14.763 -0.903 20.443 1.00 89.69 102 CYS A CA 1
ATOM 768 C C . CYS A 1 102 ? -13.442 -1.592 20.807 1.00 89.69 102 CYS A C 1
ATOM 770 O O . CYS A 1 102 ? -12.620 -1.887 19.939 1.00 89.69 102 CYS A O 1
ATOM 772 N N . ARG A 1 103 ? -13.250 -1.902 22.097 1.00 90.12 103 ARG A N 1
ATOM 773 C CA . ARG A 1 103 ? -12.043 -2.590 22.579 1.00 90.12 103 ARG A CA 1
ATOM 774 C C . ARG A 1 103 ? -11.835 -3.957 21.914 1.00 90.12 103 ARG A C 1
ATOM 776 O O . ARG A 1 103 ? -10.743 -4.211 21.436 1.00 90.12 103 ARG A O 1
ATOM 783 N N . LYS A 1 104 ? -12.883 -4.785 21.786 1.00 92.31 104 LYS A N 1
ATOM 784 C CA . LYS A 1 104 ? -12.775 -6.111 21.143 1.00 92.31 104 LYS A CA 1
ATOM 785 C C . LYS A 1 104 ? -12.297 -6.010 19.690 1.00 92.31 104 LYS A C 1
ATOM 787 O O . LYS A 1 104 ? -11.448 -6.786 19.279 1.00 92.31 104 LYS A O 1
ATOM 792 N N . TRP A 1 105 ? -12.829 -5.056 18.923 1.00 94.94 105 TRP A N 1
ATOM 793 C CA . TRP A 1 105 ? -12.444 -4.854 17.521 1.00 94.94 105 TRP A CA 1
ATOM 794 C C . TRP A 1 105 ? -11.024 -4.324 17.394 1.00 94.94 105 TRP A C 1
ATOM 796 O O . TRP A 1 105 ? -10.290 -4.739 16.509 1.00 94.94 105 TRP A O 1
ATOM 806 N N . ARG A 1 106 ? -10.618 -3.444 18.309 1.00 93.69 106 ARG A N 1
ATOM 807 C CA . ARG A 1 106 ? -9.242 -2.968 18.394 1.00 93.69 106 ARG A CA 1
ATOM 808 C C . ARG A 1 106 ? -8.265 -4.100 18.697 1.00 93.69 106 ARG A C 1
ATOM 810 O O . ARG A 1 106 ? -7.269 -4.230 17.996 1.00 93.69 106 ARG A O 1
ATOM 817 N N . ASP A 1 107 ? -8.559 -4.902 19.716 1.00 93.69 107 ASP A N 1
ATOM 818 C CA . ASP A 1 107 ? -7.718 -6.028 20.125 1.00 93.69 107 ASP A CA 1
ATOM 819 C C . ASP A 1 107 ? -7.646 -7.070 18.998 1.00 93.69 107 ASP A C 1
ATOM 821 O O . ASP A 1 107 ? -6.562 -7.545 18.673 1.00 93.69 107 ASP A O 1
ATOM 825 N N . ALA A 1 108 ? -8.773 -7.333 18.325 1.00 94.81 108 ALA A N 1
ATOM 826 C CA . ALA A 1 108 ? -8.823 -8.142 17.112 1.00 94.81 108 ALA A CA 1
ATOM 827 C C . ALA A 1 108 ? -7.937 -7.565 16.009 1.00 94.81 108 ALA A C 1
ATOM 829 O O . ALA A 1 108 ? -7.030 -8.241 15.551 1.00 94.81 108 ALA A O 1
ATOM 830 N N . ALA A 1 109 ? -8.114 -6.303 15.627 1.00 93.88 109 ALA A N 1
ATOM 831 C CA . ALA A 1 109 ? -7.307 -5.697 14.576 1.00 93.88 109 ALA A CA 1
ATOM 832 C C . ALA A 1 109 ? -5.801 -5.742 14.896 1.00 93.88 109 ALA A C 1
ATOM 834 O O . ALA A 1 109 ? -4.999 -6.016 14.010 1.00 93.88 109 ALA A O 1
ATOM 835 N N . PHE A 1 110 ? -5.394 -5.524 16.152 1.00 92.19 110 PHE A N 1
ATOM 836 C CA . PHE A 1 110 ? -3.984 -5.621 16.552 1.00 92.19 110 PHE A CA 1
ATOM 837 C C . PHE A 1 110 ? -3.447 -7.055 16.620 1.00 92.19 110 PHE A C 1
ATOM 839 O O . PHE A 1 110 ? -2.244 -7.243 16.443 1.00 92.19 110 PHE A O 1
ATOM 846 N N . ALA A 1 111 ? -4.301 -8.054 16.850 1.00 93.50 111 ALA A N 1
ATOM 847 C CA . ALA A 1 111 ? -3.906 -9.461 16.869 1.00 93.50 111 ALA A CA 1
ATOM 848 C C . ALA A 1 111 ? -3.555 -10.010 15.473 1.00 93.50 111 ALA A C 1
ATOM 850 O O . ALA A 1 111 ? -2.858 -11.018 15.383 1.00 93.50 111 ALA A O 1
ATOM 851 N N . PHE A 1 112 ? -3.988 -9.346 14.394 1.00 93.38 112 PHE A N 1
ATOM 852 C CA . PHE A 1 112 ? -3.748 -9.782 13.015 1.00 93.38 112 PHE A CA 1
ATOM 853 C C . PHE A 1 112 ? -2.930 -8.743 12.233 1.00 93.38 112 PHE A C 1
ATOM 855 O O . PHE A 1 112 ? -3.499 -7.856 11.592 1.00 93.38 112 PHE A O 1
ATOM 862 N N . PRO A 1 113 ? -1.585 -8.861 12.226 1.00 90.94 113 PRO A N 1
ATOM 863 C CA . PRO A 1 113 ? -0.693 -7.943 11.520 1.00 90.94 113 PRO A CA 1
ATOM 864 C C . PRO A 1 113 ? -1.031 -7.746 10.042 1.00 90.94 113 PRO A C 1
ATOM 866 O O . PRO A 1 113 ? -0.823 -6.651 9.540 1.00 90.94 113 PRO A O 1
ATOM 869 N N . ALA A 1 114 ? -1.576 -8.755 9.356 1.00 90.44 114 ALA A N 1
ATOM 870 C CA . ALA A 1 114 ? -1.946 -8.666 7.942 1.00 90.44 114 ALA A CA 1
ATOM 871 C C . ALA A 1 114 ? -2.934 -7.526 7.638 1.00 90.44 114 ALA A C 1
ATOM 873 O O . ALA A 1 114 ? -2.860 -6.931 6.573 1.00 90.44 114 ALA A O 1
ATOM 874 N N . LEU A 1 115 ? -3.794 -7.143 8.589 1.00 90.94 115 LEU A N 1
ATOM 875 C CA . LEU A 1 115 ? -4.714 -6.014 8.404 1.00 90.94 115 LEU A CA 1
ATOM 876 C C . LEU A 1 115 ? -3.983 -4.679 8.234 1.00 90.94 115 LEU A C 1
ATOM 878 O O . LEU A 1 115 ? -4.529 -3.745 7.664 1.00 90.94 115 LEU A O 1
ATOM 882 N N . TRP A 1 116 ? -2.746 -4.588 8.713 1.00 90.00 116 TRP A N 1
ATOM 883 C CA . TRP A 1 116 ? -1.938 -3.374 8.693 1.00 90.00 116 TRP A CA 1
ATOM 884 C C . TRP A 1 116 ? -0.830 -3.421 7.638 1.00 90.00 116 TRP A C 1
ATOM 886 O O . TRP A 1 116 ? 0.046 -2.564 7.652 1.00 90.00 116 TRP A O 1
ATOM 896 N N . SER A 1 117 ? -0.779 -4.451 6.778 1.00 90.62 117 SER A N 1
ATOM 897 C CA . SER A 1 117 ? 0.287 -4.583 5.767 1.00 90.62 117 SER A CA 1
ATOM 898 C C . SER A 1 117 ? 0.245 -3.462 4.738 1.00 90.62 117 SER A C 1
ATOM 900 O O . SER A 1 117 ? 1.245 -3.211 4.077 1.00 90.62 117 SER A O 1
ATOM 902 N N . THR A 1 118 ? -0.897 -2.791 4.609 1.00 88.75 118 THR A N 1
ATOM 903 C CA . THR A 1 118 ? -1.089 -1.686 3.682 1.00 88.75 118 THR A CA 1
ATOM 904 C C . THR A 1 118 ? -0.998 -0.352 4.411 1.00 88.75 118 THR A C 1
ATOM 906 O O . THR A 1 118 ? -1.790 -0.072 5.312 1.00 88.75 118 THR A O 1
ATOM 909 N N . VAL A 1 119 ? -0.039 0.481 4.010 1.00 86.88 119 VAL A N 1
ATOM 910 C CA . VAL A 1 119 ? 0.198 1.805 4.587 1.00 86.88 119 VAL A CA 1
ATOM 911 C C . VAL A 1 119 ? -0.071 2.870 3.537 1.00 86.88 119 VAL A C 1
ATOM 913 O O . VAL A 1 119 ? 0.496 2.833 2.448 1.00 86.88 119 VAL A O 1
ATOM 916 N N . TYR A 1 120 ? -0.907 3.837 3.899 1.00 85.06 120 TYR A N 1
ATOM 917 C CA . TYR A 1 120 ? -1.214 4.995 3.073 1.00 85.06 120 TYR A CA 1
ATOM 918 C C . TYR A 1 120 ? -0.498 6.220 3.629 1.00 85.06 120 TYR A C 1
ATOM 920 O O . TYR A 1 120 ? -0.589 6.527 4.819 1.00 85.06 120 TYR A O 1
ATOM 928 N N . PHE A 1 121 ? 0.196 6.921 2.749 1.00 83.00 121 PHE A N 1
ATOM 929 C CA . PHE A 1 121 ? 0.823 8.202 2.991 1.00 83.00 121 PHE A CA 1
ATOM 930 C C . PHE A 1 121 ? 0.180 9.196 2.047 1.00 83.00 121 PHE A C 1
ATOM 932 O O . PHE A 1 121 ? 0.244 9.039 0.832 1.00 83.00 121 PHE A O 1
ATOM 939 N N . VAL A 1 122 ? -0.462 10.199 2.626 1.00 80.38 122 VAL A N 1
ATOM 940 C CA . VAL A 1 122 ? -1.046 11.310 1.888 1.00 80.38 122 VAL A CA 1
ATOM 941 C C . VAL A 1 122 ? -0.343 12.551 2.399 1.00 80.38 122 VAL A C 1
ATOM 943 O O . VAL A 1 122 ? -0.425 12.836 3.597 1.00 80.38 122 VAL A O 1
ATOM 946 N N . ALA A 1 123 ? 0.387 13.239 1.523 1.00 75.75 123 ALA A N 1
ATOM 947 C CA . ALA A 1 123 ? 0.999 14.509 1.883 1.00 75.75 123 ALA A CA 1
ATOM 948 C C . ALA A 1 123 ? -0.118 15.487 2.302 1.00 75.75 123 ALA A C 1
ATOM 950 O O . ALA A 1 123 ? -1.122 15.597 1.585 1.00 75.75 123 ALA A O 1
ATOM 951 N N . PRO A 1 124 ? -0.013 16.139 3.473 1.00 69.56 124 PRO A N 1
ATOM 952 C CA . PRO A 1 124 ? -0.985 17.137 3.884 1.00 69.56 124 PRO A CA 1
ATOM 953 C C . PRO A 1 124 ? -1.009 18.264 2.853 1.00 69.56 124 PRO A C 1
ATOM 955 O O . PRO A 1 124 ? 0.025 18.811 2.488 1.00 69.56 124 PRO A O 1
ATOM 958 N N . ASN A 1 125 ? -2.204 18.626 2.401 1.00 67.06 125 ASN A N 1
ATOM 959 C CA . ASN A 1 125 ? -2.392 19.877 1.682 1.00 67.06 125 ASN A CA 1
ATOM 960 C C . ASN A 1 125 ? -2.283 21.021 2.693 1.00 67.06 125 ASN A C 1
ATOM 962 O O . ASN A 1 125 ? -2.963 20.965 3.716 1.00 67.06 125 ASN A O 1
ATOM 966 N N . GLU A 1 126 ? -1.507 22.067 2.402 1.00 62.56 126 GLU A N 1
ATOM 967 C CA . GLU A 1 126 ? -1.261 23.203 3.314 1.00 62.56 126 GLU A CA 1
ATOM 968 C C . GLU A 1 126 ? -2.545 23.873 3.854 1.00 62.56 126 GLU A C 1
ATOM 970 O O . GLU A 1 126 ? -2.530 24.488 4.917 1.00 62.56 126 GLU A O 1
ATOM 975 N N . GLY A 1 127 ? -3.689 23.708 3.180 1.00 61.03 127 GLY A N 1
ATOM 976 C CA . GLY A 1 127 ? -4.991 24.220 3.629 1.00 61.03 127 GLY A CA 1
ATOM 977 C C . GLY A 1 127 ? -5.868 23.237 4.413 1.00 61.03 127 GLY A C 1
ATOM 978 O O . GLY A 1 127 ? -6.868 23.641 5.005 1.00 61.03 127 GLY A O 1
ATOM 979 N N . TRP A 1 128 ? -5.529 21.948 4.436 1.00 53.59 128 TRP A N 1
ATOM 980 C CA . TRP A 1 128 ? -6.332 20.929 5.100 1.00 53.59 128 TRP A CA 1
ATOM 981 C C . TRP A 1 128 ? -5.611 20.462 6.359 1.00 53.59 128 TRP A C 1
ATOM 983 O O . TRP A 1 128 ? -4.716 19.620 6.314 1.00 53.59 128 TRP A O 1
ATOM 993 N N . GLN A 1 129 ? -6.087 20.925 7.517 1.00 56.00 129 GLN A N 1
ATOM 994 C CA . GLN A 1 129 ? -5.809 20.304 8.820 1.00 56.00 129 GLN A CA 1
ATOM 995 C C . GLN A 1 129 ? -6.492 18.928 8.920 1.00 56.00 129 GLN A C 1
ATOM 997 O O . GLN A 1 129 ? -7.172 18.606 9.896 1.00 56.00 129 GLN A O 1
ATOM 1002 N N . THR A 1 130 ? -6.393 18.112 7.870 1.00 49.97 130 THR A N 1
ATOM 1003 C CA . THR A 1 130 ? -6.915 16.759 7.874 1.00 49.97 130 THR A CA 1
ATOM 1004 C C . THR A 1 130 ? -6.269 16.002 9.013 1.00 49.97 130 THR A C 1
ATOM 1006 O O . THR A 1 130 ? -5.056 16.053 9.220 1.00 49.97 130 THR A O 1
ATOM 1009 N N . THR A 1 131 ? -7.115 15.274 9.734 1.00 51.12 131 THR A N 1
ATOM 1010 C CA . THR A 1 131 ? -6.767 14.281 10.741 1.00 51.12 131 THR A CA 1
ATOM 1011 C C . THR A 1 131 ? -6.053 13.107 10.074 1.00 51.12 131 THR A C 1
ATOM 1013 O O . THR A 1 131 ? -6.556 11.980 10.098 1.00 51.12 131 THR A O 1
ATOM 1016 N N . ALA A 1 132 ? -4.912 13.367 9.429 1.00 53.31 132 ALA A N 1
ATOM 1017 C CA . ALA A 1 132 ? -3.987 12.329 9.039 1.00 53.31 132 ALA A CA 1
ATOM 1018 C C . ALA A 1 132 ? -3.791 11.440 10.273 1.00 53.31 132 ALA A C 1
ATOM 1020 O O . ALA A 1 132 ? -3.759 11.963 11.402 1.00 53.31 132 ALA A O 1
ATOM 1021 N N . PRO A 1 133 ? -3.732 10.112 10.102 1.00 54.84 133 PRO A N 1
ATOM 1022 C CA . PRO A 1 133 ? -3.472 9.210 11.207 1.00 54.84 133 PRO A CA 1
ATOM 1023 C C . PRO A 1 133 ? -2.263 9.778 11.933 1.00 54.84 133 PRO A C 1
ATOM 1025 O O . PRO A 1 133 ? -1.231 10.004 11.300 1.00 54.84 133 PRO A O 1
ATOM 1028 N N . SER A 1 134 ? -2.424 10.129 13.218 1.00 57.97 134 SER A N 1
ATOM 1029 C CA . SER A 1 134 ? -1.344 10.769 13.972 1.00 57.97 134 SER A CA 1
ATOM 1030 C C . SER A 1 134 ? -0.082 9.971 13.685 1.00 57.97 134 SER A C 1
ATOM 1032 O O . SER A 1 134 ? -0.130 8.747 13.790 1.00 57.97 134 SER A O 1
ATOM 1034 N N . ALA A 1 135 ? 1.024 10.611 13.298 1.00 66.50 135 ALA A N 1
ATOM 1035 C CA . ALA A 1 135 ? 2.270 9.908 12.981 1.00 66.50 135 ALA A CA 1
ATOM 1036 C C . ALA A 1 135 ? 2.659 8.885 14.076 1.00 66.50 135 ALA A C 1
ATOM 1038 O O . ALA A 1 135 ? 3.346 7.901 13.809 1.00 66.50 135 ALA A O 1
ATOM 1039 N N . SER A 1 136 ? 2.159 9.082 15.304 1.00 69.81 136 SER A N 1
ATOM 1040 C CA . SER A 1 136 ? 2.182 8.126 16.412 1.00 69.81 136 SER A CA 1
ATOM 1041 C C . SER A 1 136 ? 1.482 6.784 16.134 1.00 69.81 136 SER A C 1
ATOM 1043 O O . SER A 1 136 ? 2.057 5.742 16.448 1.00 69.81 136 SER A O 1
ATOM 1045 N N . LEU A 1 137 ? 0.284 6.772 15.539 1.00 72.81 137 LEU A N 1
ATOM 1046 C CA . LEU A 1 137 ? -0.423 5.561 15.142 1.00 72.81 137 LEU A CA 1
ATOM 1047 C C . LEU A 1 137 ? 0.356 4.858 14.038 1.00 72.81 137 LEU A C 1
ATOM 1049 O O . LEU A 1 137 ? 0.748 3.723 14.261 1.00 72.81 137 LEU A O 1
ATOM 1053 N N . THR A 1 138 ? 0.697 5.527 12.933 1.00 72.81 138 THR A N 1
ATOM 1054 C CA . THR A 1 138 ? 1.511 4.925 11.859 1.00 72.81 138 THR A CA 1
ATOM 1055 C C . THR A 1 138 ? 2.814 4.344 12.407 1.00 72.81 138 THR A C 1
ATOM 1057 O O . THR A 1 138 ? 3.138 3.190 12.143 1.00 72.81 138 THR A O 1
ATOM 1060 N N . ARG A 1 139 ? 3.524 5.073 13.279 1.00 77.25 139 ARG A N 1
ATOM 1061 C CA . ARG A 1 139 ? 4.731 4.566 13.949 1.00 77.25 139 ARG A CA 1
ATOM 1062 C C . ARG A 1 139 ? 4.450 3.316 14.785 1.00 77.25 139 ARG A C 1
ATOM 1064 O O . ARG A 1 139 ? 5.221 2.361 14.719 1.00 77.25 139 ARG A O 1
ATOM 1071 N N . ARG A 1 140 ? 3.364 3.301 15.561 1.00 78.38 140 ARG A N 1
ATOM 1072 C CA . ARG A 1 140 ? 2.969 2.151 16.388 1.00 78.38 140 ARG A CA 1
ATOM 1073 C C . ARG A 1 140 ? 2.575 0.949 15.532 1.00 78.38 140 ARG A C 1
ATOM 1075 O O . ARG A 1 140 ? 2.962 -0.169 15.853 1.00 78.38 140 ARG A O 1
ATOM 1082 N N . LEU A 1 141 ? 1.861 1.178 14.435 1.00 76.81 141 LEU A N 1
ATOM 1083 C CA . LEU A 1 141 ? 1.467 0.148 13.475 1.00 76.81 141 LEU A CA 1
ATOM 1084 C C . LEU A 1 141 ? 2.686 -0.489 12.829 1.00 76.81 141 LEU A C 1
ATOM 1086 O O . LEU A 1 141 ? 2.844 -1.708 12.875 1.00 76.81 141 LEU A O 1
ATOM 1090 N N . LEU A 1 142 ? 3.612 0.345 12.360 1.00 79.12 142 LEU A N 1
ATOM 1091 C CA . LEU A 1 142 ? 4.891 -0.125 11.865 1.00 79.12 142 LEU A CA 1
ATOM 1092 C C . LEU A 1 142 ? 5.608 -0.931 12.963 1.00 79.12 142 LEU A C 1
ATOM 1094 O O . LEU A 1 142 ? 6.111 -2.014 12.694 1.00 79.12 142 LEU A O 1
ATOM 1098 N N . GLN A 1 143 ? 5.661 -0.491 14.222 1.00 81.31 143 GLN A N 1
ATOM 1099 C CA . GLN A 1 143 ? 6.332 -1.249 15.297 1.00 81.31 143 GLN A CA 1
ATOM 1100 C C . GLN A 1 143 ? 5.756 -2.651 15.551 1.00 81.31 143 GLN A C 1
ATOM 1102 O O . GLN A 1 143 ? 6.531 -3.564 15.836 1.00 81.31 143 GLN A O 1
ATOM 1107 N N . VAL A 1 144 ? 4.438 -2.834 15.436 1.00 79.00 144 VAL A N 1
ATOM 1108 C CA . VAL A 1 144 ? 3.779 -4.133 15.669 1.00 79.00 144 VAL A CA 1
ATOM 1109 C C . VAL A 1 144 ? 4.141 -5.150 14.586 1.00 79.00 144 VAL A C 1
ATOM 1111 O O . VAL A 1 144 ? 4.265 -6.343 14.857 1.00 79.00 144 VAL A O 1
ATOM 1114 N N . GLN A 1 145 ? 4.379 -4.695 13.361 1.00 77.00 145 GLN A N 1
ATOM 1115 C CA . GLN A 1 145 ? 4.694 -5.577 12.251 1.00 77.00 145 GLN A CA 1
ATOM 1116 C C . GLN A 1 145 ? 6.205 -5.740 12.116 1.00 77.00 145 GLN A C 1
ATOM 1118 O O . GLN A 1 145 ? 6.878 -4.812 11.665 1.00 77.00 145 GLN A O 1
ATOM 1123 N N . LYS A 1 146 ? 6.750 -6.915 12.452 1.00 81.00 146 LYS A N 1
ATOM 1124 C CA . LYS A 1 146 ? 8.183 -7.222 12.261 1.00 81.00 146 LYS A CA 1
ATOM 1125 C C . LYS A 1 146 ? 8.495 -8.085 11.036 1.00 81.00 146 LYS A C 1
ATOM 1127 O O . LYS A 1 146 ? 9.572 -7.912 10.480 1.00 81.00 146 LYS A O 1
ATOM 1132 N N . SER A 1 147 ? 7.574 -8.937 10.588 1.00 88.38 147 SER A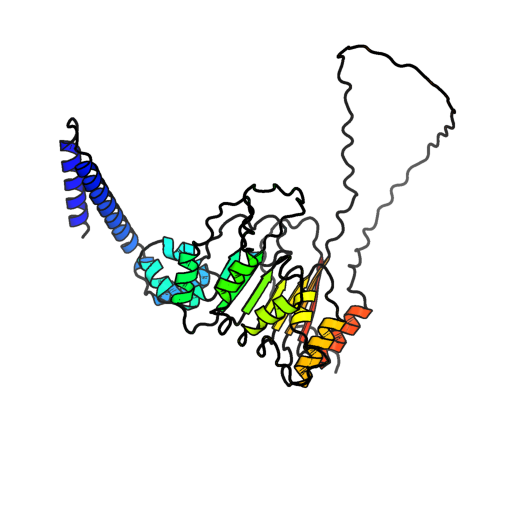 N 1
ATOM 1133 C CA . SER A 1 147 ? 7.842 -9.928 9.531 1.00 88.38 147 SER A CA 1
ATOM 1134 C C . SER A 1 147 ? 6.930 -9.846 8.306 1.00 88.38 147 SER A C 1
ATOM 1136 O O . SER A 1 147 ? 7.303 -10.342 7.254 1.00 88.38 147 SER A O 1
ATOM 1138 N N . THR A 1 148 ? 5.757 -9.218 8.397 1.00 91.12 148 THR A N 1
ATOM 1139 C CA . THR A 1 148 ? 4.791 -9.185 7.285 1.00 91.12 148 THR A CA 1
ATOM 1140 C C . THR A 1 148 ? 5.277 -8.290 6.136 1.00 91.12 148 THR A C 1
ATOM 1142 O O . THR A 1 148 ? 5.753 -7.188 6.419 1.00 91.12 148 THR A O 1
ATOM 1145 N N . PRO A 1 149 ? 5.153 -8.697 4.868 1.00 94.44 149 PRO A N 1
ATOM 1146 C CA . PRO A 1 149 ? 5.358 -7.799 3.738 1.00 94.44 149 PRO A CA 1
ATOM 1147 C C . PRO A 1 149 ? 4.512 -6.530 3.821 1.00 94.44 149 PRO A C 1
ATOM 1149 O O . PRO A 1 149 ? 3.398 -6.557 4.350 1.00 94.44 149 PRO A O 1
ATOM 1152 N N . LEU A 1 150 ? 5.046 -5.420 3.318 1.00 93.69 150 LEU A N 1
ATOM 1153 C CA . LEU A 1 150 ? 4.368 -4.129 3.292 1.00 93.69 150 LEU A CA 1
ATOM 1154 C C . LEU A 1 150 ? 3.994 -3.731 1.867 1.00 93.69 150 LEU A C 1
ATOM 1156 O O . LEU A 1 150 ? 4.797 -3.844 0.940 1.00 93.69 150 LEU A O 1
ATOM 1160 N N . LYS A 1 151 ? 2.781 -3.197 1.749 1.00 92.94 151 LYS A N 1
ATOM 1161 C CA . LYS A 1 151 ? 2.271 -2.470 0.594 1.00 92.94 151 LYS A CA 1
ATOM 1162 C C . LYS A 1 151 ? 2.181 -1.005 0.970 1.00 92.94 151 LYS A C 1
ATOM 1164 O O . LYS A 1 151 ? 1.549 -0.657 1.967 1.00 92.94 151 LYS A O 1
ATOM 1169 N N . VAL A 1 152 ? 2.828 -0.144 0.209 1.00 91.69 152 VAL A N 1
ATOM 1170 C CA . VAL A 1 152 ? 2.913 1.277 0.521 1.00 91.69 152 VAL A CA 1
ATOM 1171 C C . VAL A 1 152 ? 2.307 2.067 -0.611 1.00 91.69 152 VAL A C 1
ATOM 1173 O O . VAL A 1 152 ? 2.692 1.903 -1.759 1.00 91.69 152 VAL A O 1
ATOM 1176 N N . PHE A 1 153 ? 1.413 2.973 -0.250 1.00 89.25 153 PHE A N 1
ATOM 1177 C CA . PHE A 1 153 ? 0.782 3.914 -1.151 1.00 89.25 153 PHE A CA 1
ATOM 1178 C C . PHE A 1 153 ? 1.191 5.317 -0.736 1.00 89.25 153 PHE A C 1
ATOM 1180 O O . PHE A 1 153 ? 0.824 5.768 0.344 1.00 89.25 153 PHE A O 1
ATOM 1187 N N . ALA A 1 154 ? 1.985 5.983 -1.563 1.00 88.00 154 ALA A N 1
ATOM 1188 C CA . ALA A 1 154 ? 2.444 7.343 -1.351 1.00 88.00 154 ALA A CA 1
ATOM 1189 C C . ALA A 1 154 ? 1.787 8.256 -2.379 1.00 88.00 154 ALA A C 1
ATOM 1191 O O . ALA A 1 154 ? 2.060 8.157 -3.571 1.00 88.00 154 ALA A O 1
ATOM 1192 N N . LEU A 1 155 ? 0.916 9.135 -1.903 1.00 84.69 155 LEU A N 1
ATOM 1193 C CA . LEU A 1 155 ? 0.233 10.141 -2.695 1.00 84.69 155 LEU A CA 1
ATOM 1194 C C . LEU A 1 155 ? 0.717 11.516 -2.249 1.00 84.69 155 LEU A C 1
ATOM 1196 O O . LEU A 1 155 ? 0.565 11.877 -1.078 1.00 84.69 155 LEU A O 1
ATOM 1200 N N . SER A 1 156 ? 1.268 12.287 -3.181 1.00 81.06 156 SER A N 1
ATOM 1201 C CA . SER A 1 156 ? 1.408 13.725 -2.979 1.00 81.06 156 SER A CA 1
ATOM 1202 C C . SER A 1 156 ? 0.251 14.423 -3.678 1.00 81.06 156 SER A C 1
ATOM 1204 O O . SER A 1 156 ? -0.084 14.137 -4.827 1.00 81.06 156 SER A O 1
ATOM 1206 N N . CYS A 1 157 ? -0.409 15.321 -2.966 1.00 68.62 157 CYS A N 1
ATOM 1207 C CA . CYS A 1 157 ? -1.362 16.214 -3.590 1.00 68.62 157 CYS A CA 1
ATOM 1208 C C . CYS A 1 157 ? -0.554 17.391 -4.139 1.00 68.62 157 CYS A C 1
ATOM 1210 O O . CYS A 1 157 ? -0.308 18.356 -3.423 1.00 68.62 157 CYS A O 1
ATOM 1212 N N . ALA A 1 158 ? -0.079 17.290 -5.382 1.00 61.72 158 ALA A N 1
ATOM 1213 C CA . ALA A 1 158 ? 0.554 18.427 -6.035 1.00 61.72 158 ALA A CA 1
ATOM 1214 C C . ALA A 1 158 ? -0.435 19.605 -6.052 1.00 61.72 158 ALA A C 1
ATOM 1216 O O . ALA A 1 158 ? -1.552 19.489 -6.567 1.00 61.72 158 ALA A O 1
ATOM 1217 N N . GLN A 1 159 ? -0.032 20.718 -5.441 1.00 57.88 159 GLN A N 1
ATOM 1218 C CA . GLN A 1 159 ? -0.752 21.985 -5.464 1.00 57.88 159 GLN A CA 1
ATOM 1219 C C . GLN A 1 159 ? -0.908 22.376 -6.934 1.00 57.88 159 GLN A C 1
ATOM 1221 O O . GLN A 1 159 ? 0.079 22.589 -7.637 1.00 57.88 159 GLN A O 1
ATOM 1226 N N . GLY A 1 160 ? -2.142 22.424 -7.433 1.00 54.47 160 GLY A N 1
ATOM 1227 C CA . GLY A 1 160 ? -2.388 22.980 -8.755 1.00 54.47 160 GLY A CA 1
ATOM 1228 C C . GLY A 1 160 ? -1.906 24.426 -8.766 1.00 54.47 160 GLY A C 1
ATOM 1229 O O . GLY A 1 160 ? -2.525 25.240 -8.102 1.00 54.47 160 GLY A O 1
ATOM 1230 N N . GLN A 1 161 ? -0.787 24.696 -9.444 1.00 49.41 161 GLN A N 1
ATOM 1231 C CA . GLN A 1 161 ? -0.347 25.971 -10.039 1.00 49.41 161 GLN A CA 1
ATOM 1232 C C . GLN A 1 161 ? -0.704 27.300 -9.332 1.00 49.41 161 GLN A C 1
ATOM 1234 O O . GLN A 1 161 ? -0.828 28.326 -9.995 1.00 49.41 161 GLN A O 1
ATOM 1239 N N . TYR A 1 162 ? -0.836 27.344 -8.009 1.00 51.50 162 TYR A N 1
ATOM 1240 C CA . TYR A 1 162 ? -0.879 28.606 -7.275 1.00 51.50 162 TYR A CA 1
ATOM 1241 C C . TYR A 1 162 ? 0.561 28.976 -6.918 1.00 51.50 162 TYR A C 1
ATOM 1243 O O . TYR A 1 162 ? 1.032 28.700 -5.822 1.00 51.50 162 TYR A O 1
ATOM 1251 N N . GLU A 1 163 ? 1.271 29.563 -7.887 1.00 48.50 163 GLU A N 1
ATOM 1252 C CA . GLU A 1 163 ? 2.634 30.098 -7.722 1.00 48.50 163 GLU A CA 1
ATOM 1253 C C . GLU A 1 163 ? 2.707 31.338 -6.806 1.00 48.50 163 GLU A C 1
ATOM 1255 O O . GLU A 1 163 ? 3.796 31.859 -6.557 1.00 48.50 163 GLU A O 1
ATOM 1260 N N . ASP A 1 164 ? 1.592 31.793 -6.229 1.00 46.69 164 ASP A N 1
ATOM 1261 C CA . ASP A 1 164 ? 1.582 32.931 -5.307 1.00 46.69 164 ASP A CA 1
ATOM 1262 C C . ASP A 1 164 ? 2.028 32.507 -3.901 1.00 46.69 164 ASP A C 1
ATOM 1264 O O . ASP A 1 164 ? 1.249 32.270 -2.976 1.00 46.69 164 ASP A O 1
ATOM 1268 N N . SER A 1 165 ? 3.348 32.408 -3.775 1.00 47.59 165 SER A N 1
ATOM 1269 C CA . SER A 1 165 ? 4.097 32.118 -2.558 1.00 47.59 165 SER A CA 1
ATOM 1270 C C . SER A 1 165 ? 3.798 33.146 -1.461 1.00 47.59 165 SER A C 1
ATOM 1272 O O . SER A 1 165 ? 4.353 34.247 -1.444 1.00 47.59 165 SER A O 1
ATOM 1274 N N . ILE A 1 166 ? 2.966 32.776 -0.487 1.00 45.91 166 ILE A N 1
ATOM 1275 C CA . ILE A 1 166 ? 2.878 33.500 0.784 1.00 45.91 166 ILE A CA 1
ATOM 1276 C C . ILE A 1 166 ? 4.145 33.165 1.577 1.00 45.91 166 ILE A C 1
ATOM 1278 O O . IL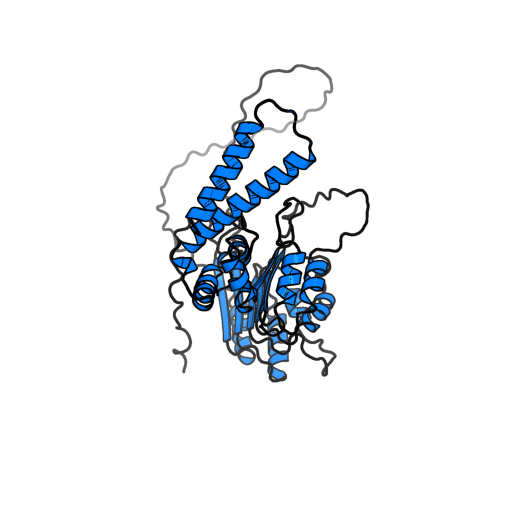E A 1 166 ? 4.251 32.115 2.207 1.00 45.91 166 ILE A O 1
ATOM 1282 N N . LEU A 1 167 ? 5.131 34.061 1.526 1.00 43.88 167 LEU A N 1
ATOM 1283 C CA . LEU A 1 167 ? 6.357 33.975 2.316 1.00 43.88 167 LEU A CA 1
ATOM 1284 C C . LEU A 1 167 ? 6.010 33.994 3.814 1.00 43.88 167 LEU A C 1
ATOM 1286 O O . LEU A 1 167 ? 5.718 35.048 4.383 1.00 43.88 167 LEU A O 1
ATOM 1290 N N . LEU A 1 168 ? 6.043 32.833 4.472 1.00 46.28 168 LEU A N 1
ATOM 1291 C CA . LEU A 1 168 ? 5.960 32.778 5.929 1.00 46.28 168 LEU A CA 1
ATOM 1292 C C . LEU A 1 168 ? 7.218 33.445 6.535 1.00 46.28 168 LEU A C 1
ATOM 1294 O O . LEU A 1 168 ? 8.329 33.132 6.102 1.00 46.28 168 LEU A O 1
ATOM 1298 N N . PRO A 1 169 ? 7.105 34.336 7.543 1.00 44.06 169 PRO A N 1
ATOM 1299 C CA . PRO A 1 169 ? 8.193 35.252 7.924 1.00 44.06 169 PRO A CA 1
ATOM 1300 C C . PRO A 1 169 ? 9.387 34.624 8.661 1.00 44.06 169 PRO A C 1
ATOM 1302 O O . PRO A 1 169 ? 10.324 35.334 9.009 1.00 44.06 169 PRO A O 1
ATOM 1305 N N . ASN A 1 170 ? 9.376 33.317 8.931 1.00 47.31 170 ASN A N 1
ATOM 1306 C CA . ASN A 1 170 ? 10.367 32.661 9.784 1.00 47.31 170 ASN A CA 1
ATOM 1307 C C . ASN A 1 170 ? 10.977 31.464 9.047 1.00 47.31 170 ASN A C 1
ATOM 1309 O O . ASN A 1 170 ? 10.493 30.342 9.169 1.00 47.31 170 ASN A O 1
ATOM 1313 N N . GLY A 1 171 ? 12.023 31.733 8.260 1.00 46.19 171 GLY A N 1
ATOM 1314 C CA . GLY A 1 171 ? 12.681 30.818 7.319 1.00 46.19 171 GLY A CA 1
ATOM 1315 C C . GLY A 1 171 ? 13.431 29.631 7.930 1.00 46.19 171 GLY A C 1
ATOM 1316 O O . GLY A 1 171 ? 14.622 29.459 7.680 1.00 46.19 171 GLY A O 1
ATOM 1317 N N . VAL A 1 172 ? 12.744 28.777 8.688 1.00 43.22 172 VAL A N 1
ATOM 1318 C CA . VAL A 1 172 ? 13.166 27.380 8.814 1.00 43.22 172 VAL A CA 1
ATOM 1319 C C . VAL A 1 172 ? 12.655 26.677 7.556 1.00 43.22 172 VAL A C 1
ATOM 1321 O O . VAL A 1 172 ? 11.440 26.650 7.366 1.00 43.22 172 VAL A O 1
ATOM 1324 N N . PRO A 1 173 ? 13.528 26.157 6.672 1.00 49.38 173 PRO A N 1
ATOM 1325 C CA . PRO A 1 173 ? 13.070 25.381 5.529 1.00 49.38 173 PRO A CA 1
ATOM 1326 C C . PRO A 1 173 ? 12.303 24.182 6.078 1.00 49.38 173 PRO A C 1
ATOM 1328 O O . PRO A 1 173 ? 12.882 23.344 6.775 1.00 49.38 173 PRO A O 1
ATOM 1331 N N . ASP A 1 174 ? 10.992 24.156 5.841 1.00 64.56 174 ASP A N 1
ATOM 1332 C CA . ASP A 1 174 ? 10.160 23.058 6.304 1.00 64.56 174 ASP A CA 1
ATOM 1333 C C . ASP A 1 174 ? 10.703 21.767 5.682 1.00 64.56 174 ASP A C 1
ATOM 1335 O O . ASP A 1 174 ? 10.970 21.696 4.478 1.00 64.56 174 ASP A O 1
ATOM 1339 N N . GLU A 1 175 ? 10.966 20.767 6.526 1.00 68.12 175 GLU A N 1
ATOM 1340 C CA . GLU A 1 175 ? 11.386 19.452 6.058 1.00 68.12 175 GLU A CA 1
ATOM 1341 C C . GLU A 1 175 ? 10.281 18.959 5.138 1.00 68.12 175 GLU A C 1
ATOM 1343 O O . GLU A 1 175 ? 9.181 18.666 5.611 1.00 68.12 175 GLU A O 1
ATOM 1348 N N . SER A 1 176 ? 10.587 18.879 3.845 1.00 73.56 176 SER A N 1
ATOM 1349 C CA . SER A 1 176 ? 9.575 18.536 2.864 1.00 73.56 176 SER A CA 1
ATOM 1350 C C . SER A 1 176 ? 8.836 17.249 3.223 1.00 73.56 176 SER A C 1
ATOM 1352 O O . SER A 1 176 ? 9.424 16.296 3.750 1.00 73.56 176 SER A O 1
ATOM 1354 N N . GLU A 1 177 ? 7.546 17.193 2.906 1.00 71.38 177 GLU A N 1
ATOM 1355 C CA . GLU A 1 177 ? 6.706 16.023 3.179 1.00 71.38 177 GLU A CA 1
ATOM 1356 C C . GLU A 1 177 ? 7.272 14.740 2.551 1.00 71.38 177 GLU A C 1
ATOM 1358 O O . GLU A 1 177 ? 7.196 13.661 3.140 1.00 71.38 177 GLU A O 1
ATOM 1363 N N . SER A 1 178 ? 7.964 14.864 1.419 1.00 71.38 178 SER A N 1
ATOM 1364 C CA . SER A 1 178 ? 8.719 13.781 0.789 1.00 71.38 178 SER A CA 1
ATOM 1365 C C . SER A 1 178 ? 9.850 13.257 1.664 1.00 71.38 178 SER A C 1
ATOM 1367 O O . SER A 1 178 ? 9.963 12.050 1.882 1.00 71.38 178 SER A O 1
ATOM 1369 N N . THR A 1 179 ? 10.663 14.151 2.231 1.00 76.44 179 THR A N 1
ATOM 1370 C CA . THR A 1 179 ? 11.717 13.775 3.183 1.00 76.44 179 THR A CA 1
ATOM 1371 C C . THR A 1 179 ? 11.117 13.089 4.412 1.00 76.44 179 THR A C 1
ATOM 1373 O O . THR A 1 179 ? 11.629 12.056 4.856 1.00 76.44 179 THR A O 1
ATOM 1376 N N . ARG A 1 180 ? 9.984 13.592 4.922 1.00 79.56 180 ARG A N 1
ATOM 1377 C CA . ARG A 1 180 ? 9.274 12.980 6.057 1.00 79.56 180 ARG A CA 1
ATOM 1378 C C . ARG A 1 180 ? 8.770 11.578 5.718 1.00 79.56 180 ARG A C 1
ATOM 1380 O O . ARG A 1 180 ? 8.977 10.659 6.517 1.00 79.56 180 ARG A O 1
ATOM 1387 N N . PHE A 1 181 ? 8.158 11.404 4.545 1.00 82.81 181 PHE A N 1
ATOM 1388 C CA . PHE A 1 181 ? 7.729 10.107 4.022 1.00 82.81 181 PHE A CA 1
ATOM 1389 C C . PHE A 1 181 ? 8.907 9.130 3.968 1.00 82.81 181 PHE A C 1
ATOM 1391 O O . PHE A 1 181 ? 8.836 8.045 4.549 1.00 82.81 181 PHE A O 1
ATOM 1398 N N . PHE A 1 182 ? 10.029 9.541 3.375 1.00 82.00 182 PHE A N 1
ATOM 1399 C CA . PHE A 1 182 ? 11.223 8.708 3.269 1.00 82.00 182 PHE A CA 1
ATOM 1400 C C . PHE A 1 182 ? 11.807 8.314 4.607 1.00 82.00 182 PHE A C 1
ATOM 1402 O O . PHE A 1 182 ? 12.087 7.139 4.829 1.00 82.00 182 PHE A O 1
ATOM 1409 N N . ARG A 1 183 ? 11.933 9.255 5.540 1.00 84.62 183 ARG A N 1
ATOM 1410 C CA . ARG A 1 183 ? 12.413 8.951 6.888 1.00 84.62 183 ARG A CA 1
ATOM 1411 C C . ARG A 1 183 ? 11.502 7.952 7.603 1.00 84.62 183 ARG A C 1
ATOM 1413 O O . ARG A 1 183 ? 11.979 7.143 8.398 1.00 84.62 183 ARG A O 1
ATOM 1420 N N . LEU A 1 184 ? 10.198 8.005 7.338 1.00 84.88 184 LEU A N 1
ATOM 1421 C CA . LEU A 1 184 ? 9.221 7.123 7.966 1.00 84.88 184 LEU A CA 1
ATOM 1422 C C . LEU A 1 184 ? 9.241 5.709 7.364 1.00 84.88 184 LEU A C 1
ATOM 1424 O O . LEU A 1 184 ? 9.109 4.735 8.109 1.00 84.88 184 LEU A O 1
ATOM 1428 N N . ILE A 1 185 ? 9.452 5.581 6.052 1.00 87.38 185 ILE A N 1
ATOM 1429 C CA . ILE A 1 185 ? 9.457 4.286 5.359 1.00 87.38 185 ILE A CA 1
ATOM 1430 C C . ILE A 1 185 ? 10.827 3.612 5.281 1.00 87.38 185 ILE A C 1
ATOM 1432 O O . ILE A 1 185 ? 10.887 2.386 5.339 1.00 87.38 185 ILE A O 1
ATOM 1436 N N . ALA A 1 186 ? 11.925 4.369 5.190 1.00 88.56 186 ALA A N 1
ATOM 1437 C CA . ALA A 1 186 ? 13.271 3.834 4.978 1.00 88.56 186 ALA A CA 1
ATOM 1438 C C . ALA A 1 186 ? 13.667 2.743 5.990 1.00 88.56 186 ALA A C 1
ATOM 1440 O O . ALA A 1 186 ? 14.167 1.705 5.558 1.00 88.56 186 ALA A O 1
ATOM 1441 N N . PRO A 1 187 ? 13.361 2.857 7.303 1.00 90.81 187 PRO A N 1
ATOM 1442 C CA . PRO A 1 187 ? 13.653 1.783 8.255 1.00 90.81 187 PRO A CA 1
ATOM 1443 C C . PRO A 1 187 ? 12.963 0.449 7.930 1.00 90.81 187 PRO A C 1
ATOM 1445 O O . PRO A 1 187 ? 13.312 -0.580 8.506 1.00 90.81 187 PRO A O 1
ATOM 1448 N N . ARG A 1 188 ? 11.923 0.469 7.086 1.00 91.69 188 ARG A N 1
ATOM 1449 C CA . ARG A 1 188 ? 11.037 -0.659 6.757 1.00 91.69 188 ARG A CA 1
ATOM 1450 C C . ARG A 1 188 ? 11.120 -1.094 5.302 1.00 91.69 188 ARG A C 1
ATOM 1452 O O . ARG A 1 188 ? 10.457 -2.056 4.926 1.00 91.69 188 ARG A O 1
ATOM 1459 N N . ALA A 1 189 ? 11.950 -0.424 4.516 1.00 93.12 189 ALA A N 1
ATOM 1460 C CA . ALA A 1 189 ? 12.071 -0.635 3.087 1.00 93.12 189 ALA A CA 1
ATOM 1461 C C . ALA A 1 189 ? 12.515 -2.069 2.724 1.00 93.12 189 ALA A C 1
ATOM 1463 O O . ALA A 1 189 ? 12.086 -2.606 1.706 1.00 93.12 189 ALA A O 1
ATOM 1464 N N . SER A 1 190 ? 13.233 -2.764 3.616 1.00 94.94 190 SER A N 1
ATOM 1465 C CA . SER A 1 190 ? 13.574 -4.190 3.472 1.00 94.94 190 SER A CA 1
ATOM 1466 C C . SER A 1 190 ? 12.385 -5.154 3.504 1.00 94.94 190 SER A C 1
ATOM 1468 O O . SER A 1 190 ? 12.561 -6.342 3.254 1.00 94.94 190 SER A O 1
ATOM 1470 N N . ARG A 1 191 ? 11.178 -4.682 3.820 1.00 94.38 191 ARG A N 1
ATOM 1471 C CA . ARG A 1 191 ? 9.946 -5.484 3.822 1.00 94.38 191 ARG A CA 1
ATOM 1472 C C . ARG A 1 191 ? 8.867 -4.934 2.906 1.00 94.38 191 ARG A C 1
ATOM 1474 O O . ARG A 1 191 ? 7.800 -5.531 2.818 1.00 94.38 191 ARG A O 1
ATOM 1481 N N . THR A 1 192 ? 9.112 -3.801 2.264 1.00 95.81 192 THR A N 1
ATOM 1482 C CA . THR A 1 192 ? 8.179 -3.247 1.291 1.00 95.81 192 THR A CA 1
ATOM 1483 C C . THR A 1 192 ? 8.306 -4.044 0.004 1.00 95.81 192 THR A C 1
ATOM 1485 O O . THR A 1 192 ? 9.315 -3.934 -0.685 1.00 95.81 192 THR A O 1
ATOM 1488 N N . GLU A 1 193 ? 7.293 -4.854 -0.287 1.00 96.69 193 GLU A N 1
ATOM 1489 C CA . GLU A 1 193 ? 7.205 -5.650 -1.516 1.00 96.69 193 GLU A CA 1
ATOM 1490 C C . GLU A 1 193 ? 6.444 -4.908 -2.611 1.00 96.69 193 GLU A C 1
ATOM 1492 O O . GLU A 1 193 ? 6.676 -5.142 -3.793 1.00 96.69 193 GLU A O 1
ATOM 1497 N N . GLU A 1 194 ? 5.569 -3.980 -2.234 1.00 95.94 194 GLU A N 1
ATOM 1498 C CA . GLU A 1 194 ? 4.756 -3.220 -3.173 1.00 95.94 194 GLU A CA 1
ATOM 1499 C C . GLU A 1 194 ? 4.800 -1.737 -2.806 1.00 95.94 194 GLU A C 1
ATOM 1501 O O . GLU A 1 194 ? 4.531 -1.363 -1.662 1.00 95.94 194 GLU A O 1
ATOM 1506 N N . LEU A 1 195 ? 5.161 -0.891 -3.769 1.00 94.88 195 LEU A N 1
ATOM 1507 C CA . LEU A 1 195 ? 5.252 0.555 -3.595 1.00 94.88 195 LEU A CA 1
ATOM 1508 C C . LEU A 1 195 ? 4.518 1.256 -4.734 1.00 94.88 195 LEU A C 1
ATOM 1510 O O . LEU A 1 195 ? 4.842 1.063 -5.901 1.00 94.88 195 LEU A O 1
ATOM 1514 N N . HIS A 1 196 ? 3.561 2.099 -4.374 1.00 92.75 196 HIS A N 1
ATOM 1515 C CA . HIS A 1 196 ? 2.820 2.969 -5.273 1.00 92.75 196 HIS A CA 1
ATOM 1516 C C . HIS A 1 196 ? 3.235 4.407 -4.996 1.00 92.75 196 HIS A C 1
ATOM 1518 O O . HIS A 1 196 ? 3.127 4.871 -3.862 1.00 92.75 196 HIS A O 1
ATOM 1524 N N . ILE A 1 197 ? 3.718 5.100 -6.019 1.00 90.88 197 ILE A N 1
ATOM 1525 C CA . ILE A 1 197 ? 4.133 6.502 -5.974 1.00 90.88 197 ILE A CA 1
ATOM 1526 C C . ILE A 1 197 ? 3.204 7.261 -6.910 1.00 90.88 197 ILE A C 1
ATOM 1528 O O . ILE A 1 197 ? 3.252 7.047 -8.118 1.00 90.88 197 ILE A O 1
ATOM 1532 N N . ILE A 1 198 ? 2.346 8.113 -6.354 1.00 87.25 198 ILE A N 1
ATOM 1533 C CA . ILE A 1 198 ? 1.288 8.798 -7.095 1.00 87.25 198 ILE A CA 1
ATOM 1534 C C . ILE A 1 198 ? 1.414 10.307 -6.941 1.00 87.25 198 ILE A C 1
ATOM 1536 O O . ILE A 1 198 ? 1.456 10.820 -5.821 1.00 87.25 198 ILE A O 1
ATOM 1540 N N . ASN A 1 199 ? 1.443 11.004 -8.080 1.00 82.88 199 ASN A N 1
ATOM 1541 C CA . ASN A 1 199 ? 1.458 12.466 -8.182 1.00 82.88 199 ASN A CA 1
ATOM 1542 C C . ASN A 1 199 ? 2.549 13.116 -7.319 1.00 82.88 199 ASN A C 1
ATOM 1544 O O . ASN A 1 199 ? 2.374 14.183 -6.738 1.00 82.88 199 ASN A O 1
ATOM 1548 N N . PHE A 1 200 ? 3.683 12.428 -7.203 1.00 76.06 200 PHE A N 1
ATOM 1549 C CA . PHE A 1 200 ? 4.756 12.774 -6.286 1.00 76.06 200 PHE A CA 1
ATOM 1550 C C . PHE A 1 200 ? 5.702 13.793 -6.925 1.00 76.06 200 PHE A C 1
ATOM 1552 O O . PHE A 1 200 ? 6.868 13.499 -7.189 1.00 76.06 200 PHE A O 1
ATOM 1559 N N . ASP A 1 201 ? 5.186 14.991 -7.207 1.00 70.00 201 ASP A N 1
ATOM 1560 C CA . ASP A 1 201 ? 6.014 16.100 -7.670 1.00 70.00 201 ASP A CA 1
ATOM 1561 C C . ASP A 1 201 ? 6.732 16.710 -6.469 1.00 70.00 201 ASP A C 1
ATOM 1563 O O . ASP A 1 201 ? 6.124 17.311 -5.583 1.00 70.00 201 ASP A O 1
ATOM 1567 N N . HIS A 1 202 ? 8.035 16.470 -6.392 1.00 65.62 202 HIS A N 1
ATOM 1568 C CA . HIS A 1 202 ? 8.849 17.005 -5.324 1.00 65.62 202 HIS A CA 1
ATOM 1569 C C . HIS A 1 202 ? 10.161 17.534 -5.870 1.00 65.62 202 HIS A C 1
ATOM 1571 O O . HIS A 1 202 ? 10.957 16.771 -6.417 1.00 65.62 202 HIS A O 1
ATOM 1577 N N . ASP A 1 203 ? 10.424 18.821 -5.647 1.00 66.31 203 ASP A N 1
ATOM 1578 C CA . ASP A 1 203 ? 11.637 19.499 -6.108 1.00 66.31 203 ASP A CA 1
ATOM 1579 C C . ASP A 1 203 ? 12.924 18.787 -5.681 1.00 66.31 203 ASP A C 1
ATOM 1581 O O . ASP A 1 203 ? 13.835 18.616 -6.492 1.00 66.31 203 ASP A O 1
ATOM 1585 N N . ALA A 1 204 ? 12.982 18.277 -4.445 1.00 60.72 204 ALA A N 1
ATOM 1586 C CA . ALA A 1 204 ? 14.164 17.564 -3.945 1.00 60.72 204 ALA A CA 1
ATOM 1587 C C . ALA A 1 204 ? 14.282 16.104 -4.421 1.00 60.72 204 ALA A C 1
ATOM 1589 O O . ALA A 1 204 ? 15.174 15.397 -3.973 1.00 60.72 204 ALA A O 1
ATOM 1590 N N . LEU A 1 205 ? 13.358 15.633 -5.261 1.00 66.44 205 LEU A N 1
ATOM 1591 C CA . LEU A 1 205 ? 13.433 14.346 -5.962 1.00 66.44 205 LEU A CA 1
ATOM 1592 C C . LEU A 1 205 ? 13.400 14.527 -7.476 1.00 66.44 205 LEU A C 1
ATOM 1594 O O . LEU A 1 205 ? 13.181 13.577 -8.233 1.00 66.44 205 LEU A O 1
ATOM 1598 N N . LYS A 1 206 ? 13.598 15.751 -7.965 1.00 71.25 206 LYS A N 1
ATOM 1599 C CA . LYS A 1 206 ? 13.681 15.973 -9.406 1.00 71.25 206 LYS A CA 1
ATOM 1600 C C . LYS A 1 206 ? 14.943 15.350 -9.994 1.00 71.25 206 LYS A C 1
ATOM 1602 O O . LYS A 1 206 ? 15.015 15.232 -11.215 1.00 71.25 206 LYS A O 1
ATOM 1607 N N . LYS A 1 207 ? 15.923 14.928 -9.181 1.00 80.19 207 LYS A N 1
ATOM 1608 C CA . LYS A 1 207 ? 17.188 14.404 -9.691 1.00 80.19 207 LYS A CA 1
ATOM 1609 C C . LYS A 1 207 ? 17.292 12.886 -9.490 1.00 80.19 207 LYS A C 1
ATOM 1611 O O . LYS A 1 207 ? 16.977 12.349 -8.427 1.00 80.19 207 LYS A O 1
ATOM 1616 N N . PRO A 1 208 ? 17.819 12.161 -10.491 1.00 81.25 208 PRO A N 1
ATOM 1617 C CA . PRO A 1 208 ? 18.061 10.724 -10.380 1.00 81.25 208 PRO A CA 1
ATOM 1618 C C . PRO A 1 208 ? 18.865 10.264 -9.140 1.00 81.25 208 PRO A C 1
ATOM 1620 O O . PRO A 1 208 ? 18.541 9.202 -8.611 1.00 81.25 208 PRO A O 1
ATOM 1623 N N . PRO A 1 209 ? 19.884 10.989 -8.624 1.00 88.12 209 PRO A N 1
ATOM 1624 C CA . PRO A 1 209 ? 20.661 10.537 -7.462 1.00 88.12 209 PRO A CA 1
ATOM 1625 C C . PRO A 1 209 ? 19.850 10.380 -6.168 1.00 88.12 209 PRO A C 1
ATOM 1627 O O . PRO A 1 209 ? 20.127 9.475 -5.374 1.00 88.12 209 PRO A O 1
ATOM 1630 N N . GLU A 1 210 ? 18.835 11.221 -5.954 1.00 87.25 210 GLU A N 1
ATOM 1631 C CA . GLU A 1 210 ? 17.993 11.132 -4.757 1.00 87.25 210 GLU A CA 1
ATOM 1632 C C . GLU A 1 210 ? 17.113 9.876 -4.817 1.00 87.25 210 GLU A C 1
ATOM 1634 O O . GLU A 1 210 ? 17.088 9.085 -3.871 1.00 87.25 210 GLU A O 1
ATOM 1639 N N . TRP A 1 211 ? 16.497 9.612 -5.976 1.00 90.50 211 TRP A N 1
ATOM 1640 C CA . TRP A 1 211 ? 15.774 8.364 -6.234 1.00 90.50 211 TRP A CA 1
ATOM 1641 C C . TRP A 1 211 ? 16.668 7.130 -6.108 1.00 90.50 211 TRP A C 1
ATOM 1643 O O . TRP A 1 211 ? 16.229 6.112 -5.575 1.00 90.50 211 TRP A O 1
ATOM 1653 N N . ARG A 1 212 ? 17.934 7.206 -6.541 1.00 92.06 212 ARG A N 1
ATOM 1654 C CA . ARG A 1 212 ? 18.883 6.094 -6.381 1.00 92.06 212 ARG A CA 1
ATOM 1655 C C . ARG A 1 212 ? 19.094 5.743 -4.913 1.00 92.06 212 ARG A C 1
ATOM 1657 O O . ARG A 1 212 ? 18.978 4.581 -4.526 1.00 92.06 212 ARG A O 1
ATOM 1664 N N . THR A 1 213 ? 19.367 6.763 -4.103 1.00 91.00 213 THR A N 1
ATOM 1665 C CA . THR A 1 213 ? 19.520 6.627 -2.650 1.00 91.00 213 THR A CA 1
ATOM 1666 C C . THR A 1 213 ? 18.251 6.049 -2.034 1.00 91.00 213 THR A C 1
ATOM 1668 O O . THR A 1 213 ? 18.328 5.112 -1.244 1.00 91.00 213 THR A O 1
ATOM 1671 N N . PHE A 1 214 ? 17.081 6.531 -2.454 1.00 91.06 214 PHE A N 1
ATOM 1672 C CA . PHE A 1 214 ? 15.799 6.015 -1.993 1.00 91.06 214 PHE A CA 1
ATOM 1673 C C . PHE A 1 214 ? 15.618 4.524 -2.312 1.00 91.06 214 PHE A C 1
ATOM 1675 O O . PHE A 1 214 ? 15.491 3.726 -1.387 1.00 91.06 214 PHE A O 1
ATOM 1682 N N . PHE A 1 215 ? 15.680 4.113 -3.583 1.00 94.25 215 PHE A N 1
ATOM 1683 C CA . PHE A 1 215 ? 15.456 2.717 -3.984 1.00 94.25 215 PHE A CA 1
ATOM 1684 C C . PHE A 1 215 ? 16.547 1.753 -3.501 1.00 94.25 215 PHE A C 1
ATOM 1686 O O . PHE A 1 215 ? 16.283 0.556 -3.376 1.00 94.25 215 PHE A O 1
ATOM 1693 N N . SER A 1 216 ? 17.741 2.247 -3.149 1.00 94.31 216 SER A N 1
ATOM 1694 C CA . SER A 1 216 ? 18.771 1.422 -2.500 1.00 94.31 216 SER A CA 1
ATOM 1695 C C . SER A 1 216 ? 18.305 0.827 -1.163 1.00 94.31 216 SER A C 1
ATOM 1697 O O . SER A 1 216 ? 18.766 -0.244 -0.770 1.00 94.31 216 SER A O 1
ATOM 1699 N N . ALA A 1 217 ? 17.340 1.467 -0.492 1.00 94.94 217 ALA A N 1
ATOM 1700 C CA . ALA A 1 217 ? 16.788 0.982 0.767 1.00 94.94 217 ALA A CA 1
ATOM 1701 C C . ALA A 1 217 ? 15.779 -0.170 0.597 1.00 94.94 217 ALA A C 1
ATOM 1703 O O . ALA A 1 217 ? 15.426 -0.800 1.593 1.00 94.94 217 ALA A O 1
ATOM 1704 N N . PHE A 1 218 ? 15.322 -0.469 -0.629 1.00 96.44 218 PHE A N 1
ATOM 1705 C CA . PHE A 1 218 ? 14.200 -1.374 -0.921 1.00 96.44 218 PHE A CA 1
ATOM 1706 C C . PHE A 1 218 ? 14.639 -2.682 -1.606 1.00 96.44 218 PHE A C 1
ATOM 1708 O O . PHE A 1 218 ? 14.267 -2.937 -2.753 1.00 96.44 218 PHE A O 1
ATOM 1715 N N . PRO A 1 219 ? 15.410 -3.561 -0.937 1.00 96.94 219 PRO A N 1
ATOM 1716 C CA . PRO A 1 219 ? 15.868 -4.807 -1.544 1.00 96.94 219 PRO A CA 1
ATOM 1717 C C . PRO A 1 219 ? 14.722 -5.777 -1.867 1.00 96.94 219 PRO A C 1
ATOM 1719 O O . PRO A 1 219 ? 14.835 -6.567 -2.800 1.00 96.94 219 PRO A O 1
ATOM 1722 N N . SER A 1 220 ? 13.618 -5.709 -1.121 1.00 97.12 220 SER A N 1
ATOM 1723 C CA . SER A 1 220 ? 12.484 -6.637 -1.232 1.00 97.12 220 SER A CA 1
ATOM 1724 C C . SER A 1 220 ? 11.363 -6.134 -2.134 1.00 97.12 220 SER A C 1
ATOM 1726 O O . SER A 1 220 ? 10.342 -6.800 -2.231 1.00 97.12 220 SER A O 1
ATOM 1728 N N . LEU A 1 221 ? 11.528 -4.982 -2.788 1.00 97.75 221 LEU A N 1
ATOM 1729 C CA . LEU A 1 221 ? 10.496 -4.425 -3.657 1.00 97.75 221 LEU A CA 1
ATOM 1730 C C . LEU A 1 221 ? 10.287 -5.326 -4.876 1.00 97.75 221 LEU A C 1
ATOM 1732 O O . LEU A 1 221 ? 11.213 -5.520 -5.655 1.00 97.75 221 LEU A O 1
ATOM 1736 N N . VAL A 1 222 ? 9.070 -5.850 -5.023 1.00 97.56 222 VAL A N 1
ATOM 1737 C CA . VAL A 1 222 ? 8.632 -6.757 -6.094 1.00 97.56 222 VAL A CA 1
ATOM 1738 C C . VAL A 1 222 ? 7.797 -6.016 -7.133 1.00 97.56 222 VAL A C 1
ATOM 1740 O O . VAL A 1 222 ? 7.960 -6.255 -8.331 1.00 97.56 222 VAL A O 1
ATOM 1743 N N . THR A 1 223 ? 6.937 -5.107 -6.673 1.00 96.81 223 THR A N 1
ATOM 1744 C CA . THR A 1 223 ? 5.997 -4.350 -7.500 1.00 96.81 223 THR A CA 1
ATOM 1745 C C . THR A 1 223 ? 6.179 -2.859 -7.273 1.00 96.81 223 THR A C 1
ATOM 1747 O O . THR A 1 223 ? 6.006 -2.368 -6.158 1.00 96.81 223 THR A O 1
ATOM 1750 N N . LEU A 1 224 ? 6.484 -2.130 -8.343 1.00 96.12 224 LEU A N 1
ATOM 1751 C CA . LEU A 1 224 ? 6.527 -0.675 -8.348 1.00 96.12 224 LEU A CA 1
ATOM 1752 C C . LEU A 1 224 ? 5.427 -0.141 -9.259 1.00 96.12 224 LEU A C 1
ATOM 1754 O O . LEU A 1 224 ? 5.367 -0.481 -10.439 1.00 96.12 224 LEU A O 1
ATOM 1758 N N . VAL A 1 225 ? 4.583 0.719 -8.708 1.00 93.69 225 VAL A N 1
ATOM 1759 C CA . VAL A 1 225 ? 3.586 1.473 -9.459 1.00 93.69 225 VAL A CA 1
ATOM 1760 C C . VAL A 1 225 ? 3.954 2.941 -9.393 1.00 93.69 225 VAL A C 1
ATOM 1762 O O . VAL A 1 225 ? 4.097 3.505 -8.310 1.00 93.69 225 VAL A O 1
ATOM 1765 N N . VAL A 1 226 ? 4.119 3.560 -10.552 1.00 91.94 226 VAL A N 1
ATOM 1766 C CA . VAL A 1 226 ? 4.370 4.991 -10.675 1.00 91.94 226 VAL A CA 1
ATOM 1767 C C . VAL A 1 226 ? 3.199 5.591 -11.420 1.00 91.94 226 VAL A C 1
ATOM 1769 O O . VAL A 1 226 ? 2.936 5.208 -12.555 1.00 91.94 226 VAL A O 1
ATOM 1772 N N . SER A 1 227 ? 2.486 6.503 -10.775 1.00 88.81 227 SER A N 1
ATOM 1773 C CA . SER A 1 227 ? 1.353 7.198 -11.364 1.00 88.81 227 SER A CA 1
ATOM 1774 C C . SER A 1 227 ? 1.597 8.690 -11.338 1.00 88.81 227 SER A C 1
ATOM 1776 O O . SER A 1 227 ? 1.888 9.262 -10.290 1.00 88.81 227 SER A O 1
ATOM 1778 N N . HIS A 1 228 ? 1.425 9.323 -12.490 1.00 79.50 228 HIS A N 1
ATOM 1779 C CA . HIS A 1 228 ? 1.805 10.700 -12.759 1.00 79.50 228 HIS A CA 1
ATOM 1780 C C . HIS A 1 228 ? 3.302 10.962 -12.563 1.00 79.50 228 HIS A C 1
ATOM 1782 O O . HIS A 1 228 ? 4.063 10.138 -12.051 1.00 79.50 228 HIS A O 1
ATOM 1788 N N . ARG A 1 229 ? 3.750 12.125 -13.041 1.00 73.44 229 ARG A N 1
ATOM 1789 C CA . ARG A 1 229 ? 5.154 12.543 -12.982 1.00 73.44 229 ARG A CA 1
ATOM 1790 C C . ARG A 1 229 ? 5.728 12.387 -11.556 1.00 73.44 229 ARG A C 1
ATOM 1792 O O . ARG A 1 229 ? 4.995 12.624 -10.595 1.00 73.44 229 ARG A O 1
ATOM 1799 N N . PRO A 1 230 ? 7.030 12.056 -11.402 1.00 70.88 230 PRO A N 1
ATOM 1800 C CA . PRO A 1 230 ? 8.074 11.982 -12.434 1.00 70.88 230 PRO A CA 1
ATOM 1801 C C . PRO A 1 230 ? 8.521 10.541 -12.785 1.00 70.88 230 PRO A C 1
ATOM 1803 O O . PRO A 1 230 ? 9.582 10.086 -12.347 1.00 70.88 230 PRO A O 1
ATOM 1806 N N . SER A 1 231 ? 7.774 9.837 -13.646 1.00 82.88 231 SER A N 1
ATOM 1807 C CA . SER A 1 231 ? 8.118 8.472 -14.092 1.00 82.88 231 SER A CA 1
ATOM 1808 C C . SER A 1 231 ? 9.531 8.362 -14.685 1.00 82.88 231 SER A C 1
ATOM 1810 O O . SER A 1 231 ? 10.298 7.479 -14.302 1.00 82.88 231 SER A O 1
ATOM 1812 N N . LEU A 1 232 ? 9.929 9.310 -15.540 1.00 88.75 232 LEU A N 1
ATOM 1813 C CA . LEU A 1 232 ? 11.238 9.312 -16.200 1.00 88.75 232 LEU A CA 1
ATOM 1814 C C . LEU A 1 232 ? 12.413 9.356 -15.213 1.00 88.75 232 LEU A C 1
ATOM 1816 O O . LEU A 1 232 ? 13.394 8.635 -15.396 1.00 88.75 232 LEU A O 1
ATOM 1820 N N . ASN A 1 233 ? 12.324 10.172 -14.159 1.00 89.56 233 ASN A N 1
ATOM 1821 C CA . ASN A 1 233 ? 13.394 10.289 -13.163 1.00 89.56 233 ASN A CA 1
ATOM 1822 C C . ASN A 1 233 ? 13.544 9.000 -12.356 1.00 89.56 233 ASN A C 1
ATOM 1824 O O . ASN A 1 233 ? 14.667 8.575 -12.083 1.00 89.56 233 ASN A O 1
ATOM 1828 N N . ILE A 1 234 ? 12.419 8.362 -12.028 1.00 91.94 234 ILE A N 1
ATOM 1829 C CA . ILE A 1 234 ? 12.391 7.074 -11.335 1.00 91.94 234 ILE A CA 1
ATOM 1830 C C . ILE A 1 234 ? 13.026 5.990 -12.212 1.00 91.94 234 ILE A C 1
ATOM 1832 O O . ILE A 1 234 ? 13.942 5.305 -11.762 1.00 91.94 234 ILE A O 1
ATOM 1836 N N . ILE A 1 235 ? 12.623 5.878 -13.481 1.00 93.62 235 ILE A N 1
ATOM 1837 C CA . ILE A 1 235 ? 13.181 4.883 -14.414 1.00 93.62 235 ILE A CA 1
ATOM 1838 C C . ILE A 1 235 ? 14.683 5.130 -14.625 1.00 93.62 235 ILE A C 1
ATOM 1840 O O . ILE A 1 235 ? 15.491 4.203 -14.543 1.00 93.62 235 ILE A O 1
ATOM 1844 N N . THR A 1 236 ? 15.088 6.388 -14.810 1.00 93.50 236 THR A N 1
ATOM 1845 C CA . THR A 1 236 ? 16.502 6.770 -14.972 1.00 93.50 236 THR A CA 1
ATOM 1846 C C . THR A 1 236 ? 17.331 6.416 -13.736 1.00 93.50 236 THR A C 1
ATOM 1848 O O . THR A 1 236 ? 18.480 5.986 -13.850 1.00 93.50 236 THR A O 1
ATOM 1851 N N . ALA A 1 237 ? 16.765 6.578 -12.539 1.00 93.75 237 ALA A N 1
ATOM 1852 C CA . ALA A 1 237 ? 17.424 6.199 -11.298 1.00 93.75 237 ALA A CA 1
ATOM 1853 C C . ALA A 1 237 ? 17.580 4.678 -11.165 1.00 93.75 237 ALA A C 1
ATOM 1855 O O . ALA A 1 237 ? 18.644 4.220 -10.749 1.00 93.75 237 ALA A O 1
ATOM 1856 N N . LEU A 1 238 ? 16.556 3.909 -11.545 1.00 95.12 238 LEU A N 1
ATOM 1857 C CA . LEU A 1 238 ? 16.571 2.441 -11.529 1.00 95.12 238 LEU A CA 1
ATOM 1858 C C . LEU A 1 238 ? 17.495 1.834 -12.598 1.00 95.12 238 LEU A C 1
ATOM 1860 O O . LEU A 1 238 ? 17.972 0.711 -12.429 1.00 95.12 238 LEU A O 1
ATOM 1864 N N . THR A 1 239 ? 17.775 2.573 -13.671 1.00 95.56 239 THR A N 1
ATOM 1865 C CA . THR A 1 239 ? 18.711 2.177 -14.733 1.00 95.56 239 THR A CA 1
ATOM 1866 C C . THR A 1 239 ? 20.150 2.212 -14.217 1.00 95.56 239 THR A C 1
ATOM 1868 O O . THR A 1 239 ? 20.562 3.156 -13.541 1.00 95.56 239 THR A O 1
ATOM 1871 N N . LEU A 1 240 ? 20.964 1.205 -14.520 1.00 93.81 240 LEU A N 1
ATOM 1872 C CA . LEU A 1 240 ? 22.369 1.192 -14.117 1.00 93.81 240 LEU A CA 1
ATOM 1873 C C . LEU A 1 240 ? 23.187 2.215 -14.921 1.00 93.81 240 LEU A C 1
ATOM 1875 O O . LEU A 1 240 ? 22.957 2.377 -16.124 1.00 93.81 240 LEU A O 1
ATOM 1879 N N . PRO A 1 241 ? 24.162 2.898 -14.291 1.00 92.94 241 PRO A N 1
ATOM 1880 C CA . PRO A 1 241 ? 25.093 3.748 -15.019 1.00 92.94 241 PRO A CA 1
ATOM 1881 C C . PRO A 1 241 ? 25.905 2.909 -16.012 1.00 92.94 241 PRO A C 1
ATOM 1883 O O . PRO A 1 241 ? 26.333 1.800 -15.700 1.00 92.94 241 PRO A O 1
ATOM 1886 N N . LYS A 1 242 ? 26.152 3.450 -17.208 1.00 88.00 242 LYS A N 1
ATOM 1887 C CA . LYS A 1 242 ? 26.885 2.748 -18.276 1.00 88.00 242 LYS A CA 1
ATOM 1888 C C . LYS A 1 242 ? 28.326 2.391 -17.883 1.00 88.00 242 LYS A C 1
ATOM 1890 O O . LYS A 1 242 ? 28.879 1.422 -18.388 1.00 88.00 242 LYS A O 1
ATOM 1895 N N . GLU A 1 243 ? 28.923 3.177 -16.994 1.00 88.69 243 GLU A N 1
ATOM 1896 C CA . GLU A 1 243 ? 30.351 3.124 -16.661 1.00 88.69 243 GLU A CA 1
ATOM 1897 C C . GLU A 1 243 ? 30.686 2.158 -15.515 1.00 88.69 243 GLU A C 1
ATOM 1899 O O . GLU A 1 243 ? 31.853 1.995 -15.171 1.00 88.69 243 GLU A O 1
ATOM 1904 N N . THR A 1 244 ? 29.688 1.501 -14.916 1.00 91.06 244 THR A N 1
ATOM 1905 C CA . THR A 1 244 ? 29.879 0.678 -13.716 1.00 91.06 244 THR A CA 1
ATOM 1906 C C . THR A 1 244 ? 29.364 -0.750 -13.927 1.00 91.06 244 THR A C 1
ATOM 1908 O O . THR A 1 244 ? 28.245 -1.080 -13.522 1.00 91.06 244 THR A O 1
ATOM 1911 N N . PRO A 1 245 ? 30.166 -1.643 -14.546 1.00 86.00 245 PRO A N 1
ATOM 1912 C CA . PRO A 1 245 ? 29.745 -3.020 -14.815 1.00 86.00 245 PRO A CA 1
ATOM 1913 C C . PRO A 1 245 ? 29.366 -3.772 -13.531 1.00 86.00 245 PRO A C 1
ATOM 1915 O O . PRO A 1 245 ? 28.393 -4.522 -13.536 1.00 86.00 245 PRO A O 1
ATOM 1918 N N . ASP A 1 246 ? 30.024 -3.474 -12.411 1.00 91.75 246 ASP A N 1
ATOM 1919 C CA . ASP A 1 246 ? 29.775 -4.118 -11.115 1.00 91.75 246 ASP A CA 1
ATOM 1920 C C . ASP A 1 246 ? 28.671 -3.445 -10.280 1.00 91.75 246 ASP A C 1
ATOM 1922 O O . ASP A 1 246 ? 28.420 -3.841 -9.141 1.00 91.75 246 ASP A O 1
ATOM 1926 N N . ALA A 1 247 ? 27.990 -2.417 -10.807 1.00 93.44 247 ALA A N 1
ATOM 1927 C CA . ALA A 1 247 ? 26.927 -1.748 -10.061 1.00 93.44 247 ALA A CA 1
ATOM 1928 C C . ALA A 1 247 ? 25.774 -2.710 -9.767 1.00 93.44 247 ALA A C 1
ATOM 1930 O O . ALA A 1 247 ? 25.269 -3.374 -10.666 1.00 93.44 247 ALA A O 1
ATOM 1931 N N . THR A 1 248 ? 25.315 -2.773 -8.522 1.00 94.50 248 THR A N 1
ATOM 1932 C CA . THR A 1 248 ? 24.153 -3.582 -8.145 1.00 94.50 248 THR A CA 1
ATOM 1933 C C . THR A 1 248 ? 22.855 -2.898 -8.567 1.00 94.50 248 THR A C 1
ATOM 1935 O O . THR A 1 248 ? 22.755 -1.669 -8.574 1.00 94.50 248 THR A O 1
ATOM 1938 N N . PHE A 1 249 ? 21.835 -3.687 -8.924 1.00 94.50 249 PHE A N 1
ATOM 1939 C CA . PHE A 1 249 ? 20.511 -3.118 -9.166 1.00 94.50 249 PHE A CA 1
ATOM 1940 C C . PHE A 1 249 ? 19.941 -2.521 -7.893 1.00 94.50 249 PHE A C 1
ATOM 1942 O O . PHE A 1 249 ? 19.989 -3.124 -6.819 1.00 94.50 249 PHE A O 1
ATOM 1949 N N . LEU A 1 250 ? 19.302 -1.373 -8.062 1.00 94.75 250 LEU A N 1
ATOM 1950 C CA . LEU A 1 250 ? 18.332 -0.888 -7.101 1.00 94.75 250 LEU A CA 1
ATOM 1951 C C . LEU A 1 250 ? 17.078 -1.755 -7.208 1.00 94.75 250 LEU A C 1
ATOM 1953 O O . LEU A 1 250 ? 16.692 -2.131 -8.316 1.00 94.75 250 LEU A O 1
ATOM 1957 N N . ALA A 1 251 ? 16.470 -2.094 -6.069 1.00 96.38 251 ALA A N 1
ATOM 1958 C CA . ALA A 1 251 ? 15.354 -3.041 -6.011 1.00 96.38 251 ALA A CA 1
ATOM 1959 C C . ALA A 1 251 ? 15.626 -4.328 -6.835 1.00 96.38 251 ALA A C 1
ATOM 1961 O O . ALA A 1 251 ? 15.002 -4.571 -7.876 1.00 96.38 251 ALA A O 1
ATOM 1962 N N . PRO A 1 252 ? 16.589 -5.170 -6.411 1.00 97.06 252 PRO A N 1
ATOM 1963 C CA . PRO A 1 252 ? 16.955 -6.383 -7.133 1.00 97.06 252 PRO A CA 1
ATOM 1964 C C . PRO A 1 252 ? 15.782 -7.352 -7.304 1.00 97.06 252 PRO A C 1
ATOM 1966 O O . PRO A 1 252 ? 15.787 -8.083 -8.275 1.00 97.06 252 PRO A O 1
ATOM 1969 N N . ASN A 1 253 ? 14.752 -7.334 -6.458 1.00 97.56 253 ASN A N 1
ATOM 1970 C CA . ASN A 1 253 ? 13.597 -8.229 -6.608 1.00 97.56 253 ASN A CA 1
ATOM 1971 C C . ASN A 1 253 ? 12.451 -7.654 -7.462 1.00 97.56 253 ASN A C 1
ATOM 1973 O O . ASN A 1 253 ? 11.405 -8.294 -7.588 1.00 97.56 253 ASN A O 1
ATOM 1977 N N . LEU A 1 254 ? 12.632 -6.464 -8.049 1.00 97.94 254 LEU A N 1
ATOM 1978 C CA . LEU A 1 254 ? 11.592 -5.802 -8.831 1.00 97.94 254 LEU A CA 1
ATOM 1979 C C . LEU A 1 254 ? 11.246 -6.636 -10.069 1.00 97.94 254 LEU A C 1
ATOM 1981 O O . LEU A 1 254 ? 12.063 -6.795 -10.971 1.00 97.94 254 LEU A O 1
ATOM 1985 N N . SER A 1 255 ? 10.023 -7.152 -10.112 1.00 97.62 255 SER A N 1
ATOM 1986 C CA . SER A 1 255 ? 9.535 -8.014 -11.195 1.00 97.62 255 SER A CA 1
ATOM 1987 C C . SER A 1 255 ? 8.343 -7.414 -11.931 1.00 97.62 255 SER A C 1
ATOM 1989 O O . SER A 1 255 ? 8.093 -7.773 -13.078 1.00 97.62 255 SER A O 1
ATOM 1991 N N . THR A 1 256 ? 7.620 -6.494 -11.290 1.00 97.38 256 THR A N 1
ATOM 1992 C CA . THR A 1 256 ? 6.460 -5.813 -11.863 1.00 97.38 256 THR A CA 1
ATOM 1993 C C . THR A 1 256 ? 6.670 -4.307 -11.813 1.00 97.38 256 THR A C 1
ATOM 1995 O O . THR A 1 256 ? 6.860 -3.742 -10.734 1.00 97.38 256 THR A O 1
ATOM 1998 N N . LEU A 1 257 ? 6.605 -3.655 -12.970 1.00 96.25 257 LEU A N 1
ATOM 1999 C CA . LEU A 1 257 ? 6.627 -2.203 -13.096 1.00 96.25 257 LEU A CA 1
ATOM 2000 C C . LEU A 1 257 ? 5.360 -1.748 -13.816 1.00 96.25 257 LEU A C 1
ATOM 2002 O O . LEU A 1 257 ? 5.100 -2.168 -14.940 1.00 96.25 257 LEU A O 1
ATOM 2006 N N . ARG A 1 258 ? 4.586 -0.876 -13.173 1.00 94.81 258 ARG A N 1
ATOM 2007 C CA . ARG A 1 258 ? 3.400 -0.254 -13.765 1.00 94.81 258 ARG A CA 1
ATOM 2008 C C . ARG A 1 258 ? 3.588 1.248 -13.827 1.00 94.81 258 ARG A C 1
ATOM 2010 O O . ARG A 1 258 ? 3.939 1.859 -12.818 1.00 94.81 258 ARG A O 1
ATOM 2017 N N . ILE A 1 259 ? 3.353 1.837 -14.989 1.00 92.69 259 ILE A N 1
ATOM 2018 C CA . ILE A 1 259 ? 3.504 3.269 -15.223 1.00 92.69 259 ILE A CA 1
ATOM 2019 C C . ILE A 1 259 ? 2.175 3.810 -15.728 1.00 92.69 259 ILE A C 1
ATOM 2021 O O . ILE A 1 259 ? 1.715 3.419 -16.795 1.00 92.69 259 ILE A O 1
ATOM 2025 N N . TYR A 1 260 ? 1.591 4.722 -14.964 1.00 90.44 260 TYR A N 1
ATOM 2026 C CA . TYR A 1 260 ? 0.396 5.473 -15.314 1.00 90.44 260 TYR A CA 1
ATOM 2027 C C . TYR A 1 260 ? 0.840 6.908 -15.563 1.00 90.44 260 TYR A C 1
ATOM 2029 O O . TYR A 1 260 ? 1.151 7.624 -14.616 1.00 90.44 260 TYR A O 1
ATOM 2037 N N . ASP A 1 261 ? 0.970 7.331 -16.814 1.00 85.19 261 ASP A N 1
ATOM 2038 C CA . ASP A 1 261 ? 1.489 8.667 -17.106 1.00 85.19 261 ASP A CA 1
ATOM 2039 C C . ASP A 1 261 ? 0.759 9.309 -18.290 1.00 85.19 261 ASP A C 1
ATOM 2041 O O . ASP A 1 261 ? 0.498 8.688 -19.324 1.00 85.19 261 ASP A O 1
ATOM 2045 N N . ASN A 1 262 ? 0.435 10.591 -18.130 1.00 81.25 262 ASN A N 1
ATOM 2046 C CA . ASN A 1 262 ? -0.161 11.420 -19.178 1.00 81.25 262 ASN A CA 1
ATOM 2047 C C . ASN A 1 262 ? 0.862 11.720 -20.278 1.00 81.25 262 ASN A C 1
ATOM 2049 O O . ASN A 1 262 ? 0.506 12.116 -21.386 1.00 81.25 262 ASN A O 1
ATOM 2053 N N . GLN A 1 263 ? 2.149 11.555 -19.968 1.00 81.38 263 GLN A N 1
ATOM 2054 C CA . GLN A 1 263 ? 3.225 11.606 -20.936 1.00 81.38 263 GLN A CA 1
ATOM 2055 C C . GLN A 1 263 ? 3.787 10.220 -21.169 1.00 81.38 263 GLN A C 1
ATOM 2057 O O . GLN A 1 263 ? 4.020 9.450 -20.244 1.00 81.38 263 GLN A O 1
ATOM 2062 N N . ILE A 1 264 ? 4.045 9.925 -22.434 1.00 77.31 264 ILE A N 1
ATOM 2063 C CA . ILE A 1 264 ? 4.652 8.666 -22.829 1.00 77.31 264 ILE A CA 1
ATOM 2064 C C . ILE A 1 264 ? 6.057 8.618 -22.211 1.00 77.31 264 ILE A C 1
ATOM 2066 O O . ILE A 1 264 ? 6.869 9.502 -22.512 1.00 77.31 264 ILE A O 1
ATOM 2070 N N . PRO A 1 265 ? 6.365 7.636 -21.343 1.00 79.06 265 PRO A N 1
ATOM 2071 C CA . PRO A 1 265 ? 7.711 7.491 -20.812 1.00 79.06 265 PRO A CA 1
ATOM 2072 C C . PRO A 1 265 ? 8.690 7.268 -21.969 1.00 79.06 265 PRO A C 1
ATOM 2074 O O . PRO A 1 265 ? 8.333 6.711 -23.007 1.00 79.06 265 PRO A O 1
ATOM 2077 N N . SER A 1 266 ? 9.943 7.696 -21.800 1.00 88.31 266 SER A N 1
ATOM 2078 C CA . SER A 1 266 ? 10.974 7.454 -22.813 1.00 88.31 266 SER A CA 1
ATOM 2079 C C . SER A 1 266 ? 11.136 5.948 -23.026 1.00 88.31 266 SER A C 1
ATOM 2081 O O . SER A 1 266 ? 11.707 5.262 -22.176 1.00 88.31 266 SER A O 1
ATOM 2083 N N . VAL A 1 267 ? 10.643 5.437 -24.159 1.00 89.19 267 VAL A N 1
ATOM 2084 C CA . VAL A 1 267 ? 10.735 4.008 -24.501 1.00 89.19 267 VAL A CA 1
ATOM 2085 C C . VAL A 1 267 ? 12.185 3.566 -24.585 1.00 89.19 267 VAL A C 1
ATOM 2087 O O . VAL A 1 267 ? 12.509 2.478 -24.132 1.00 89.19 267 VAL A O 1
ATOM 2090 N N . LEU A 1 268 ? 13.081 4.449 -25.031 1.00 90.50 268 LEU A N 1
ATOM 2091 C CA . LEU A 1 268 ? 14.520 4.205 -24.985 1.00 90.50 268 LEU A CA 1
ATOM 2092 C C . LEU A 1 268 ? 15.031 3.993 -23.551 1.00 90.50 268 LEU A C 1
ATOM 2094 O O . LEU A 1 268 ? 15.852 3.119 -23.302 1.00 90.50 268 LEU A O 1
ATOM 2098 N N . CYS A 1 269 ? 14.567 4.787 -22.585 1.00 91.75 269 CYS A N 1
ATOM 2099 C CA . CYS A 1 269 ? 14.984 4.618 -21.192 1.00 91.75 269 CYS A CA 1
ATOM 2100 C C . CYS A 1 269 ? 14.438 3.308 -20.604 1.00 91.75 269 CYS A C 1
ATOM 2102 O O . CYS A 1 269 ? 15.162 2.589 -19.918 1.00 91.75 269 CYS A O 1
ATOM 2104 N N . LEU A 1 270 ? 13.186 2.973 -20.925 1.00 94.12 270 LEU A N 1
ATOM 2105 C CA . LEU A 1 270 ? 12.556 1.719 -20.522 1.00 94.12 270 LEU A CA 1
ATOM 2106 C C . LEU A 1 270 ? 13.227 0.491 -21.147 1.00 94.12 270 LEU A C 1
ATOM 2108 O O . LEU A 1 270 ? 13.439 -0.495 -20.442 1.00 94.12 270 LEU A O 1
ATOM 2112 N N . SER A 1 271 ? 13.594 0.550 -22.429 1.00 94.31 271 SER A N 1
ATOM 2113 C CA . SER A 1 271 ? 14.273 -0.548 -23.117 1.00 94.31 271 SER A CA 1
ATOM 2114 C C . SER A 1 271 ? 15.655 -0.793 -22.524 1.00 94.31 271 SER A C 1
ATOM 2116 O O . SER A 1 271 ? 15.955 -1.926 -22.160 1.00 94.31 271 SER A O 1
ATOM 2118 N N . ILE A 1 272 ? 16.442 0.267 -22.297 1.00 95.12 272 ILE A N 1
ATOM 2119 C CA . ILE A 1 272 ? 17.752 0.167 -21.636 1.00 95.12 272 ILE A CA 1
ATOM 2120 C C . ILE A 1 272 ? 17.603 -0.442 -20.237 1.00 95.12 272 ILE A C 1
ATOM 2122 O O . ILE A 1 272 ? 18.374 -1.325 -19.862 1.00 95.12 272 ILE A O 1
ATOM 2126 N N . PHE A 1 273 ? 16.617 0.008 -19.456 1.00 96.06 273 PHE A N 1
ATOM 2127 C CA . PHE A 1 273 ? 16.352 -0.536 -18.126 1.00 96.06 273 PHE A CA 1
ATOM 2128 C C . PHE A 1 273 ? 16.019 -2.036 -18.168 1.00 96.06 273 PHE A C 1
ATOM 2130 O O . PHE A 1 273 ? 16.623 -2.819 -17.429 1.00 96.06 273 PHE A O 1
ATOM 2137 N N . ALA A 1 274 ? 15.091 -2.445 -19.036 1.00 96.62 274 ALA A N 1
ATOM 2138 C CA . ALA A 1 274 ? 14.673 -3.838 -19.169 1.00 96.62 274 ALA A CA 1
ATOM 2139 C C . ALA A 1 274 ? 15.815 -4.738 -19.671 1.00 96.62 274 ALA A C 1
ATOM 2141 O O . ALA A 1 274 ? 16.092 -5.773 -19.066 1.00 96.62 274 ALA A O 1
ATOM 2142 N N . GLU A 1 275 ? 16.535 -4.310 -20.710 1.00 96.31 275 GLU A N 1
ATOM 2143 C CA . GLU A 1 275 ? 17.684 -5.021 -21.284 1.00 96.31 275 GLU A CA 1
ATOM 2144 C C . GLU A 1 275 ? 18.791 -5.237 -20.244 1.00 96.31 275 GLU A C 1
ATOM 2146 O O . GLU A 1 275 ? 19.337 -6.335 -20.114 1.00 96.31 275 GLU A O 1
ATOM 2151 N N . GLN A 1 276 ? 19.127 -4.202 -19.465 1.00 95.62 276 GLN A N 1
ATOM 2152 C CA . GLN A 1 276 ? 20.133 -4.321 -18.409 1.00 95.62 276 GLN A CA 1
ATOM 2153 C C . GLN A 1 276 ? 19.741 -5.376 -17.374 1.00 95.62 276 GLN A C 1
ATOM 2155 O O . GLN A 1 276 ? 20.597 -6.159 -16.957 1.00 95.62 276 GLN A O 1
ATOM 2160 N N . ARG A 1 277 ? 18.466 -5.398 -16.967 1.00 96.56 277 ARG A N 1
ATOM 2161 C CA . ARG A 1 277 ? 17.917 -6.370 -16.017 1.00 96.56 277 ARG A CA 1
ATOM 2162 C C . ARG A 1 277 ? 17.944 -7.797 -16.557 1.00 96.56 277 ARG A C 1
ATOM 2164 O O . ARG A 1 277 ? 18.424 -8.691 -15.858 1.00 96.56 277 ARG A O 1
ATOM 2171 N N . ASP A 1 278 ? 17.496 -8.000 -17.790 1.00 96.94 278 ASP A N 1
ATOM 2172 C CA . ASP A 1 278 ? 17.486 -9.309 -18.449 1.00 96.94 278 ASP A CA 1
ATOM 2173 C C . ASP A 1 278 ? 18.901 -9.901 -18.571 1.00 96.94 278 ASP A C 1
ATOM 2175 O O . ASP A 1 278 ? 19.146 -11.015 -18.108 1.00 96.94 278 ASP A O 1
ATOM 2179 N N . ARG A 1 279 ? 19.886 -9.099 -19.011 1.00 95.62 279 ARG A N 1
ATOM 2180 C CA . ARG A 1 279 ? 21.309 -9.501 -19.110 1.00 95.62 279 ARG A CA 1
ATOM 2181 C C . ARG A 1 279 ? 21.919 -10.047 -17.820 1.00 95.62 279 ARG A C 1
ATOM 2183 O O . ARG A 1 279 ? 22.964 -10.692 -17.855 1.00 95.62 279 ARG A O 1
ATOM 2190 N N . ARG A 1 280 ? 21.314 -9.746 -16.675 1.00 95.44 280 ARG A N 1
ATOM 2191 C CA . ARG A 1 280 ? 21.781 -10.153 -15.347 1.00 95.44 280 ARG A CA 1
ATOM 2192 C C . ARG A 1 280 ? 20.831 -11.140 -14.671 1.00 95.44 280 ARG A C 1
ATOM 2194 O O . ARG A 1 280 ? 20.856 -11.258 -13.448 1.00 95.44 280 ARG A O 1
ATOM 2201 N N . ASN A 1 281 ? 20.009 -11.839 -15.456 1.00 96.38 281 ASN A N 1
ATOM 2202 C CA . ASN A 1 281 ? 19.014 -12.810 -14.994 1.00 96.38 281 ASN A CA 1
ATOM 2203 C C . ASN A 1 281 ? 18.015 -12.216 -13.992 1.00 96.38 281 ASN A C 1
ATOM 2205 O O . ASN A 1 281 ? 17.601 -12.877 -13.042 1.00 96.38 281 ASN A O 1
ATOM 2209 N N . ASN A 1 282 ? 17.647 -10.949 -14.188 1.00 96.19 282 ASN A N 1
ATOM 2210 C CA . ASN A 1 282 ? 16.725 -10.224 -13.321 1.00 96.19 282 ASN A CA 1
ATOM 2211 C C . ASN A 1 282 ? 15.556 -9.612 -14.105 1.00 96.19 282 ASN A C 1
ATOM 2213 O O . ASN A 1 282 ? 15.134 -8.477 -13.866 1.00 96.19 282 ASN A O 1
ATOM 2217 N N . ARG A 1 283 ? 15.096 -10.377 -15.096 1.00 97.06 283 ARG A N 1
ATOM 2218 C CA . ARG A 1 283 ? 14.061 -10.020 -16.062 1.00 97.06 283 ARG A CA 1
ATOM 2219 C C . ARG A 1 283 ? 12.786 -9.534 -15.367 1.00 97.06 283 ARG A C 1
ATOM 2221 O O . ARG A 1 283 ? 12.358 -10.100 -14.360 1.00 97.06 283 ARG A O 1
ATOM 2228 N N . LEU A 1 284 ? 12.162 -8.495 -15.922 1.00 97.62 284 LEU A N 1
ATOM 2229 C CA . LEU A 1 284 ? 10.823 -8.090 -15.498 1.00 97.62 284 LEU A CA 1
ATOM 2230 C C . LEU A 1 284 ? 9.803 -9.117 -15.995 1.00 97.62 284 LEU A C 1
ATOM 2232 O O . LEU A 1 284 ? 9.826 -9.516 -17.160 1.00 97.62 284 LEU A O 1
ATOM 2236 N N . ARG A 1 285 ? 8.877 -9.501 -15.122 1.00 97.50 285 ARG A N 1
ATOM 2237 C CA . ARG A 1 285 ? 7.734 -10.340 -15.489 1.00 97.50 285 ARG A CA 1
ATOM 2238 C C . ARG A 1 285 ? 6.655 -9.518 -16.173 1.00 97.50 285 ARG A C 1
ATOM 2240 O O . ARG A 1 285 ? 6.134 -9.916 -17.203 1.00 97.50 285 ARG A O 1
ATOM 2247 N N . LEU A 1 286 ? 6.352 -8.350 -15.613 1.00 96.50 286 LEU A N 1
ATOM 2248 C CA . LEU A 1 286 ? 5.314 -7.470 -16.130 1.00 96.50 286 LEU A CA 1
ATOM 2249 C C . LEU A 1 286 ? 5.832 -6.039 -16.237 1.00 96.50 286 LEU A C 1
ATOM 2251 O O . LEU A 1 286 ? 6.278 -5.454 -15.245 1.00 96.50 286 LEU A O 1
ATOM 2255 N N . LEU A 1 287 ? 5.714 -5.477 -17.436 1.00 95.94 287 LEU A N 1
ATOM 2256 C CA . LEU A 1 287 ? 5.785 -4.046 -17.683 1.00 95.94 287 LEU A CA 1
ATOM 2257 C C . LEU A 1 287 ? 4.431 -3.583 -18.213 1.00 95.94 287 LEU A C 1
ATOM 2259 O O . LEU A 1 287 ? 4.050 -3.929 -19.326 1.00 95.94 287 LEU A O 1
ATOM 2263 N N . GLU A 1 288 ? 3.718 -2.795 -17.422 1.00 93.94 288 GLU A N 1
ATOM 2264 C CA . GLU A 1 288 ? 2.412 -2.258 -17.795 1.00 93.94 288 GLU A CA 1
ATOM 2265 C C . GLU A 1 288 ? 2.510 -0.742 -17.962 1.00 93.94 288 GLU A C 1
ATOM 2267 O O . GLU A 1 288 ? 2.933 -0.034 -17.046 1.00 93.94 288 GLU A O 1
ATOM 2272 N N . ILE A 1 289 ? 2.128 -0.236 -19.131 1.00 91.81 289 ILE A N 1
ATOM 2273 C CA . ILE A 1 289 ? 2.128 1.191 -19.452 1.00 91.81 289 ILE A CA 1
ATOM 2274 C C . ILE A 1 289 ? 0.701 1.610 -19.766 1.00 91.81 289 ILE A C 1
ATOM 2276 O O . ILE A 1 289 ? 0.090 1.163 -20.739 1.00 91.81 289 ILE A O 1
ATOM 2280 N N . ILE A 1 290 ? 0.179 2.503 -18.939 1.00 89.62 290 ILE A N 1
ATOM 2281 C CA . ILE A 1 290 ? -1.156 3.058 -19.067 1.00 89.62 290 ILE A CA 1
ATOM 2282 C C . ILE A 1 290 ? -1.001 4.549 -19.319 1.00 89.62 290 ILE A C 1
ATOM 2284 O O . ILE A 1 290 ? -0.474 5.281 -18.484 1.00 89.62 290 ILE A O 1
ATOM 2288 N N . SER A 1 291 ? -1.441 5.002 -20.491 1.00 86.44 291 SER A N 1
ATOM 2289 C CA . SER A 1 291 ? -1.436 6.425 -20.817 1.00 86.44 291 SER A CA 1
ATOM 2290 C C . SER A 1 291 ? -2.852 6.952 -20.887 1.00 86.44 291 SER A C 1
ATOM 2292 O O . SER A 1 291 ? -3.665 6.476 -21.685 1.00 86.44 291 SER A O 1
ATOM 2294 N N . ALA A 1 292 ? -3.133 7.936 -20.038 1.00 82.31 292 ALA A N 1
ATOM 2295 C CA . ALA A 1 292 ? -4.356 8.706 -20.111 1.00 82.31 292 ALA A CA 1
ATOM 2296 C C . ALA A 1 292 ? -4.145 9.879 -21.074 1.00 82.31 292 ALA A C 1
ATOM 2298 O O . ALA A 1 292 ? -3.325 10.769 -20.845 1.00 82.31 292 ALA A O 1
ATOM 2299 N N . SER A 1 293 ? -4.884 9.873 -22.181 1.00 76.56 293 SER A N 1
ATOM 2300 C CA . SER A 1 293 ? -4.923 11.016 -23.089 1.00 76.56 293 SER A CA 1
ATOM 2301 C C . SER A 1 293 ? -6.000 11.965 -22.593 1.00 76.56 293 SER A C 1
ATOM 2303 O O . SER A 1 293 ? -7.188 11.696 -22.768 1.00 76.56 293 SER A O 1
ATOM 2305 N N . THR A 1 294 ? -5.605 13.089 -22.000 1.00 71.50 294 THR A N 1
ATOM 2306 C CA . THR A 1 294 ? -6.532 14.201 -21.817 1.00 71.50 294 THR A CA 1
ATOM 2307 C C . THR A 1 294 ? -6.739 14.843 -23.184 1.00 71.50 294 THR A C 1
ATOM 2309 O O . THR A 1 294 ? -5.841 15.479 -23.736 1.00 71.50 294 THR A O 1
ATOM 2312 N N . SER A 1 295 ? -7.911 14.639 -23.792 1.00 67.06 295 SER A N 1
ATOM 2313 C CA . SER A 1 295 ? -8.302 15.493 -24.912 1.00 67.06 295 SER A CA 1
ATOM 2314 C C . SER A 1 295 ? -8.258 16.936 -24.401 1.00 67.06 295 SER A C 1
ATOM 2316 O O . SER A 1 295 ? -8.835 17.189 -23.334 1.00 67.06 295 SER A O 1
ATOM 2318 N N . PRO A 1 296 ? -7.577 17.872 -25.088 1.00 63.06 296 PRO A N 1
ATOM 2319 C CA . PRO A 1 296 ? -7.626 19.269 -24.686 1.00 63.06 296 PRO A CA 1
ATOM 2320 C C . PRO A 1 296 ? -9.103 19.659 -24.556 1.00 63.06 296 PRO A C 1
ATOM 2322 O O . PRO A 1 296 ? -9.895 19.244 -25.409 1.00 63.06 296 PRO A O 1
ATOM 2325 N N . PRO A 1 297 ? -9.502 20.371 -23.486 1.00 59.38 297 PRO A N 1
ATOM 2326 C CA . PRO A 1 297 ? -10.893 20.753 -23.301 1.00 59.38 297 PRO A CA 1
ATOM 2327 C C . PRO A 1 297 ? -11.348 21.437 -24.586 1.00 59.38 297 PRO A C 1
ATOM 2329 O O . PRO A 1 297 ? -10.762 22.443 -24.987 1.00 59.38 297 PRO A O 1
ATOM 2332 N N . SER A 1 298 ? -12.322 20.836 -25.278 1.00 61.09 298 SER A N 1
ATOM 2333 C CA . SER A 1 298 ? -12.818 21.365 -26.542 1.00 61.09 298 SER A CA 1
ATOM 2334 C C . SER A 1 298 ? -13.238 22.807 -26.286 1.00 61.09 298 SER A C 1
ATOM 2336 O O . SER A 1 298 ? -14.187 23.050 -25.537 1.00 61.09 298 SER A O 1
ATOM 2338 N N . SER A 1 299 ? -12.546 23.763 -26.893 1.00 56.81 299 SER A N 1
ATOM 2339 C CA . SER A 1 299 ? -12.780 25.205 -26.753 1.00 56.81 299 SER A CA 1
ATOM 2340 C C . SER A 1 299 ? -14.136 25.668 -27.324 1.00 56.81 299 SER A C 1
ATOM 2342 O O . SER A 1 299 ? -14.354 26.856 -27.527 1.00 56.81 299 SER A O 1
ATOM 2344 N N . GLY A 1 300 ? -15.060 24.735 -27.582 1.00 48.19 300 GLY A N 1
ATOM 2345 C CA . GLY A 1 300 ? -16.357 24.942 -28.222 1.00 48.19 300 GLY A CA 1
ATOM 2346 C C . GLY A 1 300 ? -17.519 25.269 -27.283 1.00 48.19 300 GLY A C 1
ATOM 2347 O O . GLY A 1 300 ? -18.625 25.491 -27.771 1.00 48.19 300 GLY A O 1
ATOM 2348 N N . TRP A 1 301 ? -17.312 25.348 -25.965 1.00 47.50 301 TRP A N 1
ATOM 2349 C CA . TRP A 1 301 ? -18.298 26.001 -25.101 1.00 47.50 301 TRP A CA 1
ATOM 2350 C C . TRP A 1 301 ? -18.115 27.503 -25.257 1.00 47.50 301 TRP A C 1
ATOM 2352 O O . TRP A 1 301 ? -17.356 28.125 -24.517 1.00 47.50 301 TRP A O 1
ATOM 2362 N N . GLY A 1 302 ? -18.771 28.060 -26.280 1.00 42.19 302 GLY A N 1
ATOM 2363 C CA . GLY A 1 302 ? -18.893 29.499 -26.450 1.00 42.19 302 GLY A CA 1
ATOM 2364 C C . GLY A 1 302 ? -19.253 30.108 -25.104 1.00 42.19 302 GLY A C 1
ATOM 2365 O O . GLY A 1 302 ? -20.253 29.730 -24.491 1.00 42.19 302 GLY A O 1
ATOM 2366 N N . THR A 1 303 ? -18.394 30.997 -24.616 1.00 42.03 303 THR A N 1
ATOM 2367 C CA . THR A 1 303 ? -18.727 31.861 -23.494 1.00 42.03 303 THR A CA 1
ATOM 2368 C C . THR A 1 303 ? -20.100 32.458 -23.797 1.00 42.03 303 THR A C 1
ATOM 2370 O O . THR A 1 303 ? -20.263 33.047 -24.869 1.00 42.03 303 THR A O 1
ATOM 2373 N N . PRO A 1 304 ? -21.120 32.290 -22.934 1.00 42.44 304 PRO A N 1
ATOM 2374 C CA . PRO A 1 304 ? -22.338 33.056 -23.106 1.00 42.44 304 PRO A CA 1
ATOM 2375 C C . PRO A 1 304 ? -21.905 34.519 -23.063 1.00 42.44 304 PRO A C 1
ATOM 2377 O O . PRO A 1 304 ? -21.386 34.987 -22.049 1.00 42.44 304 PRO A O 1
ATOM 2380 N N . THR A 1 305 ? -22.023 35.214 -24.193 1.00 42.06 305 THR A N 1
ATOM 2381 C CA . THR A 1 305 ? -21.824 36.654 -24.275 1.00 42.06 305 THR A CA 1
ATOM 2382 C C . THR A 1 305 ? -22.814 37.282 -23.310 1.00 42.06 305 THR A C 1
ATOM 2384 O O . THR A 1 305 ? -24.007 37.398 -23.582 1.00 42.06 305 THR A O 1
ATOM 2387 N N . VAL A 1 306 ? -22.326 37.635 -22.123 1.00 45.69 306 VAL A N 1
ATOM 2388 C CA . VAL A 1 306 ? -23.061 38.474 -21.189 1.00 45.69 306 VAL A CA 1
ATOM 2389 C C . VAL A 1 306 ? -23.198 39.819 -21.888 1.00 45.69 306 VAL A C 1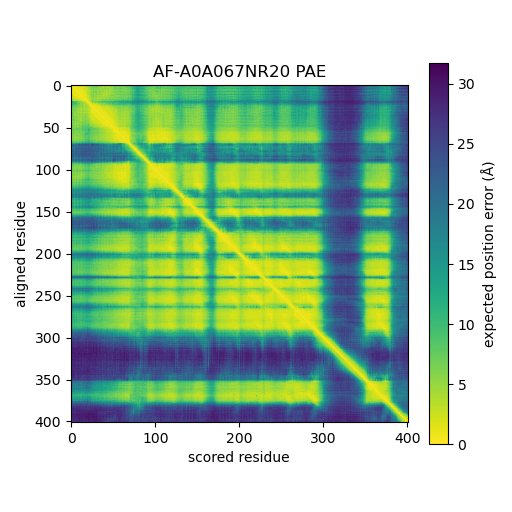
ATOM 2391 O O . VAL A 1 306 ? -22.249 40.597 -21.946 1.00 45.69 306 VAL A O 1
ATOM 2394 N N . ASN A 1 307 ? -24.368 40.062 -22.480 1.00 43.09 307 ASN A N 1
ATOM 2395 C CA . ASN A 1 307 ? -24.761 41.381 -22.948 1.00 43.09 307 ASN A CA 1
ATOM 2396 C C . ASN A 1 307 ? -24.650 42.339 -21.759 1.00 43.09 307 ASN A C 1
ATOM 2398 O O . ASN A 1 307 ? -25.445 42.276 -20.818 1.00 43.09 307 ASN A O 1
ATOM 2402 N N . ALA A 1 308 ? -23.628 43.191 -21.787 1.00 40.31 308 ALA A N 1
ATOM 2403 C CA . ALA A 1 308 ? -23.457 44.261 -20.827 1.00 40.31 308 ALA A CA 1
ATOM 2404 C C . ALA A 1 308 ? -24.648 45.221 -20.956 1.00 40.31 308 ALA A C 1
ATOM 2406 O O . ALA A 1 308 ? -24.797 45.926 -21.953 1.00 40.31 308 ALA A O 1
ATOM 2407 N N . HIS A 1 309 ? -25.514 45.231 -19.945 1.00 46.91 309 HIS A N 1
ATOM 2408 C CA . HIS A 1 309 ? -26.456 46.324 -19.745 1.00 46.91 309 HIS A CA 1
ATOM 2409 C C . HIS A 1 309 ? -25.672 47.600 -19.382 1.00 46.91 309 HIS A C 1
ATOM 2411 O O . HIS A 1 309 ? -24.746 47.526 -18.571 1.00 46.91 309 HIS A O 1
ATOM 2417 N N . PRO A 1 310 ? -26.032 48.773 -19.930 1.00 44.91 310 PRO A N 1
ATOM 2418 C CA . PRO A 1 310 ? -25.403 50.030 -19.550 1.00 44.91 310 PRO A CA 1
ATOM 2419 C C . PRO A 1 310 ? -25.872 50.454 -18.150 1.00 44.91 310 PRO A C 1
ATOM 2421 O O . PRO A 1 310 ? -27.064 50.662 -17.922 1.00 44.91 310 PRO A O 1
ATOM 2424 N N . SER A 1 311 ? -24.932 50.600 -17.213 1.00 39.56 311 SER A N 1
ATOM 2425 C CA . SER A 1 311 ? -25.169 51.301 -15.944 1.00 39.56 311 SER A CA 1
ATOM 2426 C C . SER A 1 311 ? -25.242 52.815 -16.178 1.00 39.56 311 SER A C 1
ATOM 2428 O O . SER A 1 311 ? -24.402 53.348 -16.906 1.00 39.56 311 SER A O 1
ATOM 2430 N N . PRO A 1 312 ? -26.186 53.535 -15.546 1.00 52.69 312 PRO A N 1
ATOM 2431 C CA . PRO A 1 312 ? -26.249 54.984 -15.625 1.00 52.69 312 PRO A CA 1
ATOM 2432 C C . PRO A 1 312 ? -25.355 55.651 -14.565 1.00 52.69 312 PRO A C 1
ATOM 2434 O O . PRO A 1 312 ? -25.393 55.301 -13.390 1.00 52.69 312 PRO A O 1
ATOM 2437 N N . ASN A 1 313 ? -24.627 56.670 -15.023 1.00 41.38 313 ASN A N 1
ATOM 2438 C CA . ASN A 1 313 ? -24.183 57.871 -14.312 1.00 41.38 313 ASN A CA 1
ATOM 2439 C C . ASN A 1 313 ? -23.508 57.733 -12.936 1.00 41.38 313 ASN A C 1
ATOM 2441 O O . ASN A 1 313 ? -24.167 57.741 -11.899 1.00 41.38 313 ASN A O 1
ATOM 2445 N N . THR A 1 314 ? -22.191 57.942 -12.934 1.00 42.28 314 THR A N 1
ATOM 2446 C CA . THR A 1 314 ? -21.565 58.855 -11.969 1.00 42.28 314 THR A CA 1
ATOM 2447 C C . THR A 1 314 ? -20.594 59.786 -12.686 1.00 42.28 314 THR A C 1
ATOM 2449 O O . THR A 1 314 ? -19.677 59.374 -13.389 1.00 42.28 314 THR A O 1
ATOM 2452 N N . HIS A 1 315 ? -20.886 61.068 -12.520 1.00 41.16 315 HIS A N 1
ATOM 2453 C CA . HIS A 1 315 ? -20.249 62.244 -13.085 1.00 41.16 315 HIS A CA 1
ATOM 2454 C C . HIS A 1 315 ? -19.121 62.680 -12.144 1.00 41.16 315 HIS A C 1
ATOM 2456 O O . HIS A 1 315 ? -19.424 63.021 -11.004 1.00 41.16 315 HIS A O 1
ATOM 2462 N N . VAL A 1 316 ? -17.862 62.695 -12.595 1.00 42.78 316 VAL A N 1
ATOM 2463 C CA . VAL A 1 316 ? -16.804 63.578 -12.067 1.00 42.78 316 VAL A CA 1
ATOM 2464 C C . VAL A 1 316 ? -15.832 63.897 -13.204 1.00 42.78 316 VAL A C 1
ATOM 2466 O O . VAL A 1 316 ? -15.303 63.002 -13.859 1.00 42.78 316 VAL A O 1
ATOM 2469 N N . ASP A 1 317 ? -15.642 65.192 -13.424 1.00 40.28 317 ASP A N 1
ATOM 2470 C CA . ASP A 1 317 ? -14.807 65.822 -14.442 1.00 40.28 317 ASP A CA 1
ATOM 2471 C C . ASP A 1 317 ? -13.299 65.603 -14.216 1.00 40.28 317 ASP A C 1
ATOM 2473 O O . ASP A 1 317 ? -12.824 65.710 -13.085 1.00 40.28 317 ASP A O 1
ATOM 2477 N N . ASN A 1 318 ? -12.526 65.389 -15.292 1.00 36.38 318 ASN A N 1
ATOM 2478 C CA . ASN A 1 318 ? -11.443 66.305 -15.697 1.00 36.38 318 ASN A CA 1
ATOM 2479 C C . ASN A 1 318 ? -10.632 65.811 -16.917 1.00 36.38 318 ASN A C 1
ATOM 2481 O O . ASN A 1 318 ? -10.028 64.745 -16.897 1.00 36.38 318 ASN A O 1
ATOM 2485 N N . TYR A 1 319 ? -10.606 66.673 -17.940 1.00 32.88 319 TYR A N 1
ATOM 2486 C CA . TYR A 1 319 ? -9.503 67.036 -18.846 1.00 32.88 319 TYR A CA 1
ATOM 2487 C C . TYR A 1 319 ? -8.417 66.001 -19.223 1.00 32.88 319 TYR A C 1
ATOM 2489 O O . TYR A 1 319 ? -7.472 65.771 -18.475 1.00 32.88 319 TYR A O 1
ATOM 2497 N N . ASN A 1 320 ? -8.434 65.557 -20.490 1.00 36.38 320 ASN A N 1
ATOM 2498 C CA . ASN A 1 320 ? -7.514 66.076 -21.521 1.00 36.38 320 ASN A CA 1
ATOM 2499 C C . ASN A 1 320 ? -7.922 65.626 -22.942 1.00 36.38 320 ASN A C 1
ATOM 2501 O O . ASN A 1 320 ? -8.068 64.438 -23.216 1.00 36.38 320 ASN A O 1
ATOM 2505 N N . GLN A 1 321 ? -8.095 66.611 -23.834 1.00 37.06 321 GLN A N 1
ATOM 2506 C CA . GLN A 1 321 ? -8.142 66.471 -25.300 1.00 37.06 321 GLN A CA 1
ATOM 2507 C C . GLN A 1 321 ? -6.710 66.222 -25.812 1.00 37.06 321 GLN A C 1
ATOM 2509 O O . GLN A 1 321 ? -5.773 66.762 -25.233 1.00 37.06 321 GLN A O 1
ATOM 2514 N N . GLN A 1 322 ? -6.471 65.322 -26.767 1.00 33.50 322 GLN A N 1
ATOM 2515 C CA . GLN A 1 322 ? -6.228 65.529 -28.216 1.00 33.50 322 GLN A CA 1
ATOM 2516 C C . GLN A 1 322 ? -5.490 64.231 -28.652 1.00 33.50 322 GLN A C 1
ATOM 2518 O O . GLN A 1 322 ? -4.725 63.700 -27.854 1.00 33.50 322 GLN A O 1
ATOM 2523 N N . ASP A 1 323 ? -5.659 63.578 -29.800 1.00 39.53 323 ASP A N 1
ATOM 2524 C CA . ASP A 1 323 ? -6.079 63.998 -31.132 1.00 39.53 323 ASP A CA 1
ATOM 2525 C C . ASP A 1 323 ? -6.733 62.835 -31.904 1.00 39.53 323 ASP A C 1
ATOM 2527 O O . ASP A 1 323 ? -6.443 61.655 -31.697 1.00 39.53 323 ASP A O 1
ATOM 2531 N N . GLN A 1 324 ? -7.603 63.223 -32.835 1.00 37.16 324 GLN A N 1
ATOM 2532 C CA . GLN A 1 324 ? -8.173 62.421 -33.913 1.00 37.16 324 GLN A CA 1
ATOM 2533 C C . GLN A 1 324 ? -7.122 61.968 -34.939 1.00 37.16 324 GLN A C 1
ATOM 2535 O O . GLN A 1 324 ? -6.247 62.746 -35.301 1.00 37.16 324 GLN A O 1
ATOM 2540 N N . GLN A 1 325 ? -7.335 60.800 -35.559 1.00 35.59 325 GLN A N 1
ATOM 2541 C CA . GLN A 1 325 ? -7.602 60.734 -37.004 1.00 35.59 325 GLN A CA 1
ATOM 2542 C C . GLN A 1 325 ? -8.134 59.366 -37.446 1.00 35.59 325 GLN A C 1
ATOM 2544 O O . GLN A 1 325 ? -7.838 58.321 -36.875 1.00 35.59 325 GLN A O 1
ATOM 2549 N N . ALA A 1 326 ? -8.998 59.455 -38.451 1.00 36.75 326 ALA A N 1
ATOM 2550 C CA . ALA A 1 326 ? -9.894 58.450 -38.985 1.00 36.75 326 ALA A CA 1
ATOM 2551 C C . ALA A 1 326 ? -9.229 57.567 -40.049 1.00 36.75 326 ALA A C 1
ATOM 2553 O O . ALA A 1 326 ? -8.284 58.005 -40.695 1.00 36.75 326 ALA A O 1
ATOM 2554 N N . PHE A 1 327 ? -9.815 56.399 -40.325 1.00 33.81 327 PHE A N 1
ATOM 2555 C CA . PHE A 1 327 ? -10.158 56.034 -41.700 1.00 33.81 327 PHE A CA 1
ATOM 2556 C C . PHE A 1 327 ? -11.379 55.109 -41.739 1.00 33.81 327 PHE A C 1
ATOM 2558 O O . PHE A 1 327 ? -11.575 54.241 -40.892 1.00 33.81 327 PHE A O 1
ATOM 2565 N N . ASP A 1 328 ? -12.199 55.413 -42.733 1.00 35.38 328 ASP A N 1
ATOM 2566 C CA . ASP A 1 328 ? -13.558 54.983 -43.007 1.00 35.38 328 ASP A CA 1
ATOM 2567 C C . ASP A 1 328 ? -13.658 53.610 -43.695 1.00 35.38 328 ASP A C 1
ATOM 2569 O O . ASP A 1 328 ? -12.807 53.236 -44.497 1.00 35.38 328 ASP A O 1
ATOM 2573 N N . ASN A 1 329 ? -14.803 52.975 -43.431 1.00 34.25 329 ASN A N 1
ATOM 2574 C CA . ASN A 1 329 ? -15.708 52.260 -44.340 1.00 34.25 329 ASN A CA 1
ATOM 2575 C C . ASN A 1 329 ? -15.214 51.152 -45.284 1.00 34.25 329 ASN A C 1
ATOM 2577 O O . ASN A 1 329 ? -14.409 51.340 -46.190 1.00 34.25 329 ASN A O 1
ATOM 2581 N N . GLY A 1 330 ? -15.945 50.037 -45.215 1.00 29.70 330 GLY A N 1
ATOM 2582 C CA . GLY A 1 330 ? -16.060 49.070 -46.301 1.00 29.70 330 GLY A CA 1
ATOM 2583 C C . GLY A 1 330 ? -17.022 47.944 -45.948 1.00 29.70 330 GLY A C 1
ATOM 2584 O O . GLY A 1 330 ? -16.593 46.871 -45.539 1.00 29.70 330 GLY A O 1
ATOM 2585 N N . GLY A 1 331 ? -18.325 48.209 -46.063 1.00 34.12 331 GLY A N 1
ATOM 2586 C CA . GLY A 1 331 ? -19.373 47.201 -45.926 1.00 34.12 331 GLY A CA 1
ATOM 2587 C C . GLY A 1 331 ? -19.376 46.177 -47.063 1.00 34.12 331 GLY A C 1
ATOM 2588 O O . GLY A 1 331 ? -18.893 46.442 -48.160 1.00 34.12 331 GLY A O 1
ATOM 2589 N N . SER A 1 332 ? -19.983 45.023 -46.803 1.00 37.31 332 SER A N 1
ATOM 2590 C CA . SER A 1 332 ? -20.631 44.215 -47.835 1.00 37.31 332 SER A CA 1
ATOM 2591 C C . SER A 1 332 ? -21.610 43.252 -47.179 1.00 37.31 332 SER A C 1
ATOM 2593 O O . SER A 1 332 ? -21.219 42.317 -46.482 1.00 37.31 332 SER A O 1
ATOM 2595 N N . ASP A 1 333 ? -22.887 43.485 -47.460 1.00 41.31 333 ASP A N 1
ATOM 2596 C CA . ASP A 1 333 ? -23.966 42.519 -47.340 1.00 41.31 333 ASP A CA 1
ATOM 2597 C C . ASP A 1 333 ? -23.651 41.261 -48.153 1.00 41.31 333 ASP A C 1
ATOM 2599 O O . ASP A 1 333 ? -23.261 41.365 -49.317 1.00 41.31 333 ASP A O 1
ATOM 2603 N N . HIS A 1 334 ? -23.912 40.079 -47.592 1.00 40.97 334 HIS A N 1
ATOM 2604 C CA . HIS A 1 334 ? -24.277 38.905 -48.382 1.00 40.97 334 HIS A CA 1
ATOM 2605 C C . HIS A 1 334 ? -25.284 38.038 -47.624 1.00 40.97 334 HIS A C 1
ATOM 2607 O O . HIS A 1 334 ? -24.975 37.362 -46.645 1.00 40.97 334 HIS A O 1
ATOM 2613 N N . ILE A 1 335 ? -26.518 38.093 -48.123 1.00 44.34 335 ILE A N 1
ATOM 2614 C CA . ILE A 1 335 ? -27.611 37.170 -47.844 1.00 44.34 335 ILE A CA 1
ATOM 2615 C C . ILE A 1 335 ? -27.416 35.939 -48.738 1.00 44.34 335 ILE A C 1
ATOM 2617 O O . ILE A 1 335 ? -27.391 36.048 -49.960 1.00 44.34 335 ILE A O 1
ATOM 2621 N N . GLY A 1 336 ? -27.341 34.765 -48.123 1.00 34.78 336 GLY A N 1
ATOM 2622 C CA . GLY A 1 336 ? -27.445 33.452 -48.763 1.00 34.78 336 GLY A CA 1
ATOM 2623 C C . GLY A 1 336 ? -27.378 32.413 -47.650 1.00 34.78 336 GLY A C 1
ATOM 2624 O O . GLY A 1 336 ? -26.425 32.393 -46.888 1.00 34.78 336 GLY A O 1
ATOM 2625 N N . GLY A 1 337 ? -28.425 31.651 -47.359 1.00 32.81 337 GLY A N 1
ATOM 2626 C CA . GLY A 1 337 ? -29.036 30.682 -48.261 1.00 32.81 337 GLY A CA 1
ATOM 2627 C C . GLY A 1 337 ? -28.702 29.311 -47.675 1.00 32.81 337 GLY A C 1
ATOM 2628 O O . GLY A 1 337 ? -27.561 28.871 -47.740 1.00 32.81 337 GLY A O 1
ATOM 2629 N N . GLY A 1 338 ? -29.667 28.708 -46.980 1.00 38.81 338 GLY A N 1
ATOM 2630 C CA . GLY A 1 338 ? -29.443 27.517 -46.168 1.00 38.81 338 GLY A CA 1
ATOM 2631 C C . GLY A 1 338 ? -29.127 26.255 -46.965 1.00 38.81 338 GLY A C 1
ATOM 2632 O O . GLY A 1 338 ? -29.451 26.150 -48.142 1.00 38.81 338 GLY A O 1
ATOM 2633 N N . GLN A 1 339 ? -28.590 25.261 -46.261 1.00 34.72 339 GLN A N 1
ATOM 2634 C CA . GLN A 1 339 ? -28.866 23.848 -46.500 1.00 34.72 339 GLN A CA 1
ATOM 2635 C C . GLN A 1 339 ? -28.498 23.047 -45.247 1.00 34.72 339 GLN A C 1
ATOM 2637 O O . GLN A 1 339 ? -27.375 23.108 -44.750 1.00 34.72 339 GLN A O 1
ATOM 2642 N N . GLY A 1 340 ? -29.486 22.326 -44.716 1.00 42.09 340 GLY A N 1
ATOM 2643 C CA . GLY A 1 340 ? -29.306 21.375 -43.630 1.00 42.09 340 GLY A CA 1
ATOM 2644 C C . GLY A 1 340 ? -28.542 20.156 -44.128 1.00 42.09 340 GLY A C 1
ATOM 2645 O O . GLY A 1 340 ? -29.064 19.373 -44.917 1.00 42.09 340 GLY A O 1
ATOM 2646 N N . GLY A 1 341 ? -27.309 20.004 -43.655 1.00 31.12 341 GLY A N 1
ATOM 2647 C CA . GLY A 1 341 ? -26.547 18.770 -43.767 1.00 31.12 341 GLY A CA 1
ATOM 2648 C C . GLY A 1 341 ? -26.842 17.881 -42.566 1.00 31.12 341 GLY A C 1
ATOM 2649 O O . GLY A 1 341 ? -26.493 18.215 -41.436 1.00 31.12 341 GLY A O 1
ATOM 2650 N N . THR A 1 342 ? -27.483 16.740 -42.802 1.00 37.53 342 THR A N 1
ATOM 2651 C CA . THR A 1 342 ? -27.516 15.619 -41.861 1.00 37.53 342 THR A CA 1
ATOM 2652 C C . THR A 1 342 ? -26.091 15.098 -41.698 1.00 37.53 342 THR A C 1
ATOM 2654 O O . THR A 1 342 ? -25.614 14.305 -42.510 1.00 37.53 342 THR A O 1
ATOM 2657 N N . GLY A 1 343 ? -25.388 15.604 -40.686 1.00 34.19 343 GLY A N 1
ATOM 2658 C CA . GLY A 1 343 ? -24.058 15.143 -40.321 1.00 34.19 343 GLY A CA 1
ATOM 2659 C C . GLY A 1 343 ? -24.127 13.694 -39.862 1.00 34.19 343 GLY A C 1
ATOM 2660 O O . GLY A 1 343 ? -24.554 13.409 -38.743 1.00 34.19 343 GLY A O 1
ATOM 2661 N N . ASN A 1 344 ? -23.700 12.781 -40.731 1.00 33.47 344 ASN A N 1
ATOM 2662 C CA . ASN A 1 344 ? -23.220 11.479 -40.304 1.00 33.47 344 ASN A CA 1
ATOM 2663 C C . ASN A 1 344 ? -22.116 11.742 -39.278 1.00 33.47 344 ASN A C 1
ATOM 2665 O O . ASN A 1 344 ? -21.055 12.252 -39.631 1.00 33.47 344 ASN A O 1
ATOM 2669 N N . ARG A 1 345 ? -22.379 11.434 -38.004 1.00 32.94 345 ARG A N 1
ATOM 2670 C CA . ARG A 1 345 ? -21.317 11.235 -37.020 1.00 32.94 345 ARG A CA 1
ATOM 2671 C C . ARG A 1 345 ? -20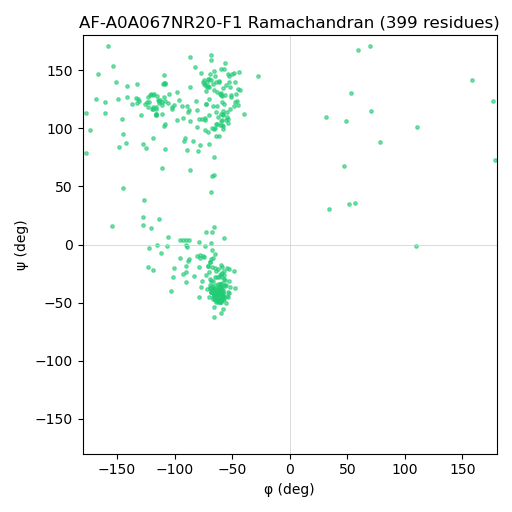.502 10.049 -37.522 1.00 32.94 345 ARG A C 1
ATOM 2673 O O . ARG A 1 345 ? -20.879 8.901 -37.296 1.00 32.94 345 ARG A O 1
ATOM 2680 N N . GLU A 1 346 ? -19.438 10.339 -38.268 1.00 32.69 346 GLU A N 1
ATOM 2681 C CA . GLU A 1 346 ? -18.308 9.430 -38.389 1.00 32.69 346 GLU A CA 1
ATOM 2682 C C . GLU A 1 346 ? -17.982 8.956 -36.974 1.00 32.69 346 GLU A C 1
ATOM 2684 O O . GLU A 1 346 ? -17.808 9.765 -36.062 1.00 32.69 346 GLU A O 1
ATOM 2689 N N . LEU A 1 347 ? -17.990 7.637 -36.778 1.00 30.88 347 LEU A N 1
ATOM 2690 C CA . LEU A 1 347 ? -17.355 7.026 -35.623 1.00 30.88 347 LEU A CA 1
ATOM 2691 C C . LEU A 1 347 ? -15.920 7.548 -35.613 1.00 30.88 347 LEU A C 1
ATOM 2693 O O . LEU A 1 347 ? -15.126 7.145 -36.463 1.00 30.88 347 LEU A O 1
ATOM 2697 N N . GLU A 1 348 ? -15.623 8.481 -34.707 1.00 31.61 348 GLU A N 1
ATOM 2698 C CA . GLU A 1 348 ? -14.271 8.978 -34.492 1.00 31.61 348 GLU A CA 1
ATOM 2699 C C . GLU A 1 348 ? -13.385 7.762 -34.235 1.00 31.61 348 GLU A C 1
ATOM 2701 O O . GLU A 1 348 ? -13.495 7.069 -33.222 1.00 31.61 348 GLU A O 1
ATOM 2706 N N . VAL A 1 349 ? -12.552 7.441 -35.224 1.00 37.78 349 VAL A N 1
ATOM 2707 C CA . VAL A 1 349 ? -11.575 6.370 -35.119 1.00 37.78 349 VAL A CA 1
ATOM 2708 C C . VAL A 1 349 ? -10.563 6.837 -34.085 1.00 37.78 349 VAL A C 1
ATOM 2710 O O . VAL A 1 349 ? -9.709 7.674 -34.370 1.00 37.78 349 VAL A O 1
ATOM 2713 N N . HIS A 1 350 ? -10.721 6.318 -32.869 1.00 47.34 350 HIS A N 1
ATOM 2714 C CA . HIS A 1 350 ? -9.904 6.640 -31.709 1.00 47.34 350 HIS A CA 1
ATOM 2715 C C . HIS A 1 350 ? -8.407 6.657 -32.059 1.00 47.34 350 HIS A C 1
ATOM 2717 O O . HIS A 1 350 ? -7.920 5.725 -32.720 1.00 47.34 350 HIS A O 1
ATOM 2723 N N . PRO A 1 351 ? -7.646 7.682 -31.633 1.00 54.16 351 PRO A N 1
ATOM 2724 C CA . PRO A 1 351 ? -6.227 7.774 -31.930 1.00 54.16 351 PRO A CA 1
ATOM 2725 C C . PRO A 1 351 ? -5.481 6.603 -31.287 1.00 54.16 351 PRO A C 1
ATOM 2727 O O . PRO A 1 351 ? -5.204 6.591 -30.086 1.00 54.16 351 PRO A O 1
ATOM 2730 N N . ARG A 1 352 ? -5.111 5.620 -32.108 1.00 68.88 352 ARG A N 1
ATOM 2731 C CA . ARG A 1 352 ? -4.168 4.561 -31.738 1.00 68.88 352 ARG A CA 1
ATOM 2732 C C . ARG A 1 352 ? -2.848 5.201 -31.291 1.00 68.88 352 ARG A C 1
ATOM 2734 O O . ARG A 1 352 ? -2.500 6.295 -31.736 1.00 68.88 352 ARG A O 1
ATOM 2741 N N . TRP A 1 353 ? -2.115 4.537 -30.398 1.00 77.12 353 TRP A N 1
ATOM 2742 C CA . TRP A 1 353 ? -0.728 4.913 -30.109 1.00 77.12 353 TRP A CA 1
ATOM 2743 C C . TRP A 1 353 ? 0.059 5.085 -31.423 1.00 77.12 353 TRP A C 1
ATOM 2745 O O . TRP A 1 353 ? -0.232 4.362 -32.384 1.00 77.12 353 TRP A O 1
ATOM 2755 N N . PRO A 1 354 ? 1.047 6.002 -31.493 1.00 83.69 354 PRO A N 1
ATOM 2756 C CA . PRO A 1 354 ? 1.905 6.102 -32.667 1.00 83.69 354 PRO A CA 1
ATOM 2757 C C . PRO A 1 354 ? 2.472 4.721 -33.009 1.00 83.69 354 PRO A C 1
ATOM 2759 O O . PRO A 1 354 ? 3.018 4.050 -32.134 1.00 83.69 354 PRO A O 1
ATOM 2762 N N . SER A 1 355 ? 2.339 4.279 -34.260 1.00 83.56 355 SER A N 1
ATOM 2763 C CA . SER A 1 355 ? 2.734 2.921 -34.670 1.00 83.56 355 SER A CA 1
ATOM 2764 C C . SER A 1 355 ? 4.198 2.609 -34.357 1.00 83.56 355 SER A C 1
ATOM 2766 O O . SER A 1 355 ? 4.508 1.490 -33.959 1.00 83.56 355 SER A O 1
ATOM 2768 N N . VAL A 1 356 ? 5.072 3.614 -34.474 1.00 85.06 356 VAL A N 1
ATOM 2769 C CA . VAL A 1 356 ? 6.498 3.527 -34.123 1.00 85.06 356 VAL A CA 1
ATOM 2770 C C . VAL A 1 356 ? 6.679 3.157 -32.654 1.00 85.06 356 VAL A C 1
ATOM 2772 O O . VAL A 1 356 ? 7.412 2.235 -32.335 1.00 85.06 356 VAL A O 1
ATOM 2775 N N . LEU A 1 357 ? 5.937 3.810 -31.762 1.00 83.81 357 LEU A N 1
ATOM 2776 C CA . LEU A 1 357 ? 6.025 3.548 -30.333 1.00 83.81 357 LEU A CA 1
ATOM 2777 C C . LEU A 1 357 ? 5.546 2.137 -29.980 1.00 83.81 357 LEU A C 1
ATOM 2779 O O . LEU A 1 357 ? 6.148 1.466 -29.152 1.00 83.81 357 LEU A O 1
ATOM 2783 N N . VAL A 1 358 ? 4.454 1.690 -30.605 1.00 84.62 358 VAL A N 1
ATOM 2784 C CA . VAL A 1 358 ? 3.944 0.328 -30.403 1.00 84.62 358 VAL A CA 1
ATOM 2785 C C . VAL A 1 358 ? 4.974 -0.693 -30.871 1.00 84.62 358 VAL A C 1
ATOM 2787 O O . VAL A 1 358 ? 5.214 -1.665 -30.165 1.00 84.62 358 VAL A O 1
ATOM 2790 N N . ALA A 1 359 ? 5.611 -0.461 -32.022 1.00 87.00 359 ALA A N 1
ATOM 2791 C CA . ALA A 1 359 ? 6.683 -1.322 -32.505 1.00 87.00 359 ALA A CA 1
ATOM 2792 C C . ALA A 1 359 ? 7.850 -1.368 -31.507 1.00 87.00 359 ALA A C 1
ATOM 2794 O O . ALA A 1 359 ? 8.263 -2.460 -31.122 1.00 87.00 359 ALA A O 1
ATOM 2795 N N . ASP A 1 360 ? 8.309 -0.215 -31.015 1.00 88.38 360 ASP A N 1
ATOM 2796 C CA . ASP A 1 360 ? 9.391 -0.147 -30.029 1.00 88.38 360 ASP A CA 1
ATOM 2797 C C . ASP A 1 360 ? 9.024 -0.885 -28.727 1.00 88.38 360 ASP A C 1
ATOM 2799 O O . ASP A 1 360 ? 9.828 -1.646 -28.190 1.00 88.38 360 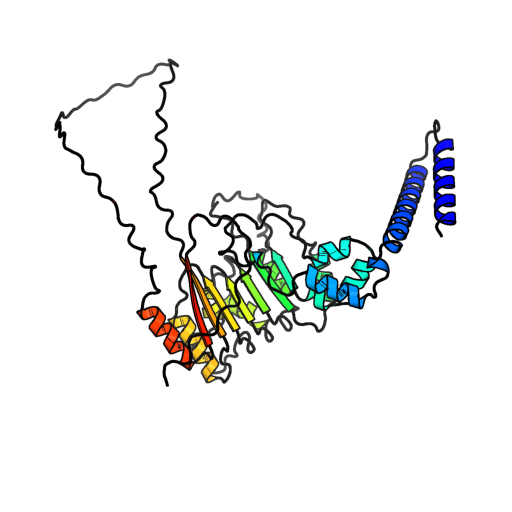ASP A O 1
ATOM 2803 N N . LEU A 1 361 ? 7.788 -0.742 -28.240 1.00 88.00 361 LEU A N 1
ATOM 2804 C CA . LEU A 1 361 ? 7.308 -1.444 -27.043 1.00 88.00 361 LEU A CA 1
ATOM 2805 C C . LEU A 1 361 ? 7.189 -2.958 -27.256 1.00 88.00 361 LEU A C 1
ATOM 2807 O O . LEU A 1 361 ? 7.510 -3.723 -26.351 1.00 88.00 361 LEU A O 1
ATOM 2811 N N . ILE A 1 362 ? 6.798 -3.404 -28.452 1.00 86.38 362 ILE A N 1
ATOM 2812 C CA . ILE A 1 362 ? 6.775 -4.831 -28.804 1.00 86.38 362 ILE A CA 1
ATOM 2813 C C . ILE A 1 362 ? 8.192 -5.413 -28.775 1.00 86.38 362 ILE A C 1
ATOM 2815 O O . ILE A 1 362 ? 8.371 -6.516 -28.261 1.00 86.38 362 ILE A O 1
ATOM 2819 N N . THR A 1 363 ? 9.212 -4.676 -29.241 1.00 92.25 363 THR A N 1
ATOM 2820 C CA . THR A 1 363 ? 10.609 -5.158 -29.163 1.00 92.25 363 THR A CA 1
ATOM 2821 C C . THR A 1 363 ? 11.094 -5.361 -27.725 1.00 92.25 363 THR A C 1
ATOM 2823 O O . THR A 1 363 ? 12.001 -6.152 -27.486 1.00 92.25 363 THR A O 1
ATOM 2826 N N . MET A 1 364 ? 10.462 -4.726 -26.730 1.00 92.75 364 MET A N 1
ATOM 2827 C CA . MET A 1 364 ? 10.784 -4.982 -25.324 1.00 92.75 364 MET A CA 1
ATOM 2828 C C . MET A 1 364 ? 10.366 -6.376 -24.839 1.00 92.75 364 MET A C 1
ATOM 2830 O O . MET A 1 364 ? 10.856 -6.809 -23.795 1.00 92.75 364 MET A O 1
ATOM 2834 N N . GLY A 1 365 ? 9.511 -7.093 -25.578 1.00 91.75 365 GLY A N 1
ATOM 2835 C CA . GLY A 1 365 ? 9.159 -8.487 -25.291 1.00 91.75 365 GLY A CA 1
ATOM 2836 C C . GLY A 1 365 ? 10.366 -9.433 -25.277 1.00 91.75 365 GLY A C 1
ATOM 2837 O O . GLY A 1 365 ? 10.320 -10.480 -24.632 1.00 91.75 365 GLY A O 1
ATOM 2838 N N . ASP A 1 366 ? 11.487 -9.041 -25.886 1.00 93.50 366 ASP A N 1
ATOM 2839 C CA . ASP A 1 366 ? 12.741 -9.791 -25.788 1.00 93.50 366 ASP A CA 1
ATOM 2840 C C . ASP A 1 366 ? 13.305 -9.771 -24.352 1.00 93.50 366 ASP A C 1
ATOM 2842 O O . ASP A 1 366 ? 13.865 -10.769 -23.894 1.00 93.50 366 ASP A O 1
ATOM 2846 N N . TYR A 1 367 ? 13.067 -8.685 -23.602 1.00 95.56 367 TYR A N 1
ATOM 2847 C CA . TYR A 1 367 ? 13.640 -8.411 -22.271 1.00 95.56 367 TYR A CA 1
ATOM 2848 C C . TYR A 1 367 ? 12.629 -8.451 -21.115 1.00 95.56 367 TYR A C 1
ATOM 2850 O O . TYR A 1 367 ? 13.007 -8.323 -19.950 1.00 95.56 367 TYR A O 1
ATOM 2858 N N . VAL A 1 368 ? 11.336 -8.568 -21.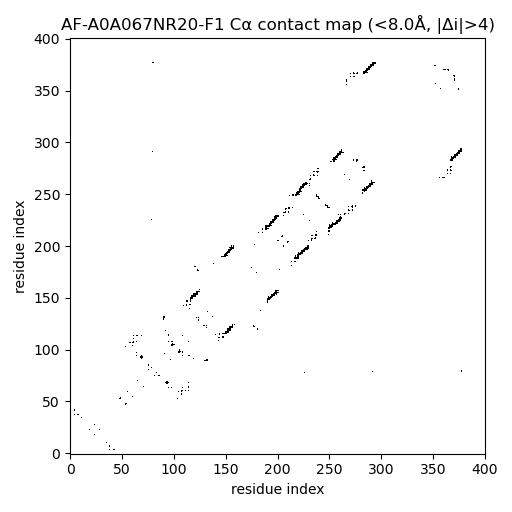408 1.00 94.62 368 VAL A N 1
ATOM 2859 C CA . VAL A 1 368 ? 10.244 -8.585 -20.422 1.00 94.62 368 VAL A CA 1
ATOM 2860 C C . VAL A 1 368 ? 9.318 -9.749 -20.750 1.00 94.62 368 VAL A C 1
ATOM 2862 O O . VAL A 1 368 ? 9.081 -10.025 -21.918 1.00 94.62 368 VAL A O 1
ATOM 2865 N N . GLU A 1 369 ? 8.846 -10.508 -19.760 1.00 95.31 369 GLU A N 1
ATOM 2866 C CA . GLU A 1 369 ? 7.964 -11.661 -20.041 1.00 95.31 369 GLU A CA 1
ATOM 2867 C C . GLU A 1 369 ? 6.601 -11.224 -20.601 1.00 95.31 369 GLU A C 1
ATOM 2869 O O . GLU A 1 369 ? 6.045 -11.885 -21.474 1.00 95.31 369 GLU A O 1
ATOM 2874 N N . THR A 1 370 ? 6.046 -10.116 -20.108 1.00 95.62 370 THR A N 1
ATOM 2875 C CA . THR A 1 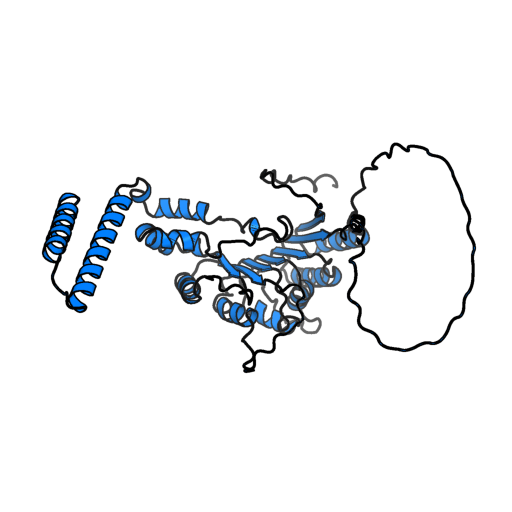370 ? 4.769 -9.557 -20.565 1.00 95.62 370 THR A CA 1
ATOM 2876 C C . THR A 1 370 ? 4.834 -8.033 -20.597 1.00 95.62 370 THR A C 1
ATOM 2878 O O . THR A 1 370 ? 5.190 -7.396 -19.602 1.00 95.62 370 THR A O 1
ATOM 2881 N N . VAL A 1 371 ? 4.490 -7.454 -21.748 1.00 93.38 371 VAL A N 1
ATOM 2882 C CA . VAL A 1 371 ? 4.390 -6.005 -21.952 1.00 93.38 371 VAL A CA 1
ATOM 2883 C C . VAL A 1 371 ? 2.942 -5.666 -22.277 1.00 93.38 371 VAL A C 1
ATOM 2885 O O . VAL A 1 371 ? 2.452 -6.016 -23.349 1.00 93.38 371 VAL A O 1
ATOM 2888 N N . ASP A 1 372 ? 2.284 -4.955 -21.367 1.00 92.00 372 ASP A N 1
ATOM 2889 C CA . ASP A 1 372 ? 0.897 -4.523 -21.515 1.00 92.00 372 ASP A CA 1
ATOM 2890 C C . ASP A 1 372 ? 0.852 -3.014 -21.737 1.00 92.00 372 ASP A C 1
ATOM 2892 O O . ASP A 1 372 ? 1.429 -2.235 -20.980 1.00 92.00 372 ASP A O 1
ATOM 2896 N N . CYS A 1 373 ? 0.175 -2.581 -22.797 1.00 89.00 373 CYS A N 1
ATOM 2897 C CA . CYS A 1 373 ? 0.078 -1.170 -23.160 1.00 89.00 373 CYS A CA 1
ATOM 2898 C C . CYS A 1 373 ? -1.383 -0.793 -23.374 1.00 89.00 373 CYS A C 1
ATOM 2900 O O . CYS A 1 373 ? -2.004 -1.214 -24.349 1.00 89.00 373 CYS A O 1
ATOM 2902 N N . THR A 1 374 ? -1.922 0.038 -22.486 1.00 88.25 374 THR A N 1
ATOM 2903 C CA . THR A 1 374 ? -3.320 0.474 -22.548 1.00 88.25 374 THR A CA 1
ATOM 2904 C C . THR A 1 374 ? -3.385 1.985 -22.713 1.00 88.25 374 THR A C 1
ATOM 2906 O O . THR A 1 374 ? -2.765 2.738 -21.964 1.00 88.25 374 THR A O 1
ATOM 2909 N N . LYS A 1 375 ? -4.148 2.450 -23.706 1.00 84.25 375 LYS A N 1
ATOM 2910 C CA . LYS A 1 375 ? -4.527 3.862 -23.807 1.00 84.25 375 LYS A CA 1
ATOM 2911 C C . LYS A 1 375 ? -5.907 4.033 -23.197 1.00 84.25 375 LYS A C 1
ATOM 2913 O O . LYS A 1 375 ? -6.840 3.359 -23.625 1.00 84.25 375 LYS A O 1
ATOM 2918 N N . VAL A 1 376 ? -6.029 4.925 -22.225 1.00 83.25 376 VAL A N 1
ATOM 2919 C CA . VAL A 1 376 ? -7.313 5.290 -21.627 1.00 83.25 376 VAL A CA 1
ATOM 2920 C C . VAL A 1 376 ? -7.690 6.672 -22.145 1.00 83.25 376 VAL A C 1
ATOM 2922 O O . VAL A 1 376 ? -6.932 7.633 -22.005 1.00 83.25 376 VAL A O 1
ATOM 2925 N N . GLU A 1 377 ? -8.848 6.773 -22.787 1.00 76.12 377 GLU A N 1
ATOM 2926 C CA . GLU A 1 377 ? -9.413 8.058 -23.191 1.00 76.12 377 GLU A CA 1
ATOM 2927 C C . GLU A 1 377 ? -10.368 8.539 -22.106 1.00 76.12 377 GLU A C 1
ATOM 2929 O O . GLU A 1 377 ? -11.350 7.870 -21.779 1.00 76.12 377 GLU A O 1
ATOM 2934 N N . MET A 1 378 ? -10.069 9.700 -21.525 1.00 68.31 378 MET A N 1
ATOM 2935 C CA . MET A 1 378 ? -10.971 10.320 -20.565 1.00 68.31 378 MET A CA 1
ATOM 2936 C C . MET A 1 378 ? -12.085 11.050 -21.321 1.00 68.31 378 MET A C 1
ATOM 2938 O O . MET A 1 378 ? -11.880 12.144 -21.841 1.00 68.31 378 MET A O 1
ATOM 2942 N N . GLY A 1 379 ? -13.269 10.438 -21.396 1.00 62.16 379 GLY A N 1
ATOM 2943 C CA . GLY A 1 379 ? -14.473 11.104 -21.896 1.00 62.16 379 GLY A CA 1
ATOM 2944 C C . GLY A 1 379 ? -14.960 12.198 -20.935 1.00 62.16 379 GLY A C 1
ATOM 2945 O O . GLY A 1 379 ? -14.864 12.052 -19.719 1.00 62.16 379 GLY A O 1
ATOM 2946 N N . ALA A 1 380 ? -15.533 13.281 -21.472 1.00 51.66 380 ALA A N 1
ATOM 2947 C CA . ALA A 1 380 ? -15.965 14.462 -20.708 1.00 51.66 380 ALA A CA 1
ATOM 2948 C C . ALA A 1 380 ? -17.156 14.236 -19.744 1.00 51.66 380 ALA A C 1
ATOM 2950 O O . ALA A 1 380 ? -17.532 15.156 -19.021 1.00 51.66 380 ALA A O 1
ATOM 2951 N N . ALA A 1 381 ? -17.766 13.047 -19.727 1.00 46.69 381 ALA A N 1
ATOM 2952 C CA . ALA A 1 381 ? -18.946 12.745 -18.919 1.00 46.69 381 ALA A CA 1
ATOM 2953 C C . ALA A 1 381 ? -18.957 11.275 -18.472 1.00 46.69 381 ALA A C 1
ATOM 2955 O O . ALA A 1 381 ? -19.597 10.429 -19.093 1.00 46.69 381 ALA A O 1
ATOM 2956 N N . PHE A 1 382 ? -18.256 10.960 -17.385 1.00 44.62 382 PHE A N 1
ATOM 2957 C CA . PHE A 1 382 ? -18.530 9.740 -16.627 1.00 44.62 382 PHE A CA 1
ATOM 2958 C C . PHE A 1 382 ? -19.532 10.067 -15.514 1.00 44.62 382 PHE A C 1
ATOM 2960 O O . PHE A 1 382 ? -19.150 10.418 -14.400 1.00 44.62 382 PHE A O 1
ATOM 2967 N N . ASP A 1 383 ? -20.827 9.952 -15.826 1.00 35.47 383 ASP A N 1
ATOM 2968 C CA . ASP A 1 383 ? -21.858 9.768 -14.802 1.00 35.47 383 ASP A CA 1
ATOM 2969 C C . ASP A 1 383 ? -21.744 8.335 -14.266 1.00 35.47 383 ASP A C 1
ATOM 2971 O O . ASP A 1 383 ? -21.808 7.347 -15.002 1.00 35.47 383 ASP A O 1
ATOM 2975 N N . ILE A 1 384 ? -21.513 8.226 -12.962 1.00 37.25 384 ILE A N 1
ATOM 2976 C CA . ILE A 1 384 ? -21.172 6.987 -12.267 1.00 37.25 384 ILE A CA 1
ATOM 2977 C C . ILE A 1 384 ? -22.402 6.066 -12.217 1.00 37.25 384 ILE A C 1
ATOM 2979 O O . ILE A 1 384 ? -23.227 6.157 -11.309 1.00 37.25 384 ILE A O 1
ATOM 2983 N N . VAL A 1 385 ? -22.497 5.116 -13.149 1.00 28.02 385 VAL A N 1
ATOM 2984 C CA . VAL A 1 385 ? -23.182 3.842 -12.895 1.00 28.02 385 VAL A CA 1
ATOM 2985 C C . VAL A 1 385 ? -22.105 2.823 -12.553 1.00 28.02 385 VAL A C 1
ATOM 2987 O O . VAL A 1 385 ? -21.337 2.382 -13.403 1.00 28.02 385 VAL A O 1
ATOM 2990 N N . SER A 1 386 ? -22.043 2.460 -11.276 1.00 33.72 386 SER A N 1
ATOM 2991 C CA . SER A 1 386 ? -21.148 1.464 -10.694 1.00 33.72 386 SER A CA 1
ATOM 2992 C C . SER A 1 386 ? -21.445 0.054 -11.217 1.00 33.72 386 SER A C 1
ATOM 2994 O O . SER A 1 386 ? -22.013 -0.788 -10.522 1.00 33.72 386 SER A O 1
ATOM 2996 N N . GLN A 1 387 ? -21.047 -0.242 -12.453 1.00 29.73 387 GLN A N 1
ATOM 2997 C CA . GLN A 1 387 ? -20.919 -1.620 -12.911 1.00 29.73 387 GLN A CA 1
ATOM 2998 C C . GLN A 1 387 ? -19.446 -2.017 -12.898 1.00 29.73 387 GLN A C 1
ATOM 3000 O O . GLN A 1 387 ? -18.607 -1.407 -13.550 1.00 29.73 387 GLN A O 1
ATOM 3005 N N . ARG A 1 388 ? -19.172 -3.032 -12.067 1.00 28.03 388 ARG A N 1
ATOM 3006 C CA . ARG A 1 388 ? -17.936 -3.821 -11.955 1.00 28.03 388 ARG A CA 1
ATOM 3007 C C . ARG A 1 388 ? -17.171 -3.879 -13.285 1.00 28.03 388 ARG A C 1
ATOM 3009 O O . ARG A 1 388 ? -17.830 -4.075 -14.307 1.00 28.03 388 ARG A O 1
ATOM 3016 N N . PRO A 1 389 ? -15.827 -3.891 -13.305 1.00 30.81 389 PRO A N 1
ATOM 3017 C CA . PRO A 1 389 ? -15.164 -4.316 -14.523 1.00 30.81 389 PRO A CA 1
ATOM 3018 C C . PRO A 1 389 ? -15.590 -5.771 -14.810 1.00 30.81 389 PRO A C 1
ATOM 3020 O O . PRO A 1 389 ? -15.542 -6.619 -13.905 1.00 30.81 389 PRO A O 1
ATOM 3023 N N . PRO A 1 390 ? -16.055 -6.089 -16.032 1.00 27.77 390 PRO A N 1
ATOM 3024 C CA . PRO A 1 390 ? -16.142 -7.473 -16.453 1.00 27.77 390 PRO A CA 1
ATOM 3025 C C . PRO A 1 390 ? -14.720 -8.033 -16.430 1.00 27.77 390 PRO A C 1
ATOM 3027 O O . PRO A 1 390 ? -13.767 -7.343 -16.788 1.00 27.77 390 PRO A O 1
ATOM 3030 N N . ARG A 1 391 ? -14.582 -9.277 -15.963 1.00 29.97 391 ARG A N 1
ATOM 3031 C CA . ARG A 1 391 ? -13.339 -10.056 -16.015 1.00 29.97 391 ARG A CA 1
ATOM 3032 C C . ARG A 1 391 ? -12.660 -9.807 -17.366 1.00 29.97 391 ARG A C 1
ATOM 3034 O O . ARG A 1 391 ? -13.230 -10.176 -18.391 1.00 29.97 391 ARG A O 1
ATOM 3041 N N . ALA A 1 392 ? -11.508 -9.137 -17.360 1.00 28.84 392 ALA A N 1
ATOM 3042 C CA . ALA A 1 392 ? -10.762 -8.872 -18.579 1.00 28.84 392 ALA A CA 1
ATOM 3043 C C . ALA A 1 392 ? -10.419 -10.215 -19.234 1.00 28.84 392 ALA A C 1
ATOM 3045 O O . ALA A 1 392 ? -9.876 -11.122 -18.602 1.00 28.84 392 ALA A O 1
ATOM 3046 N N . PHE A 1 393 ? -10.856 -10.351 -20.480 1.00 27.97 393 PHE A N 1
ATOM 3047 C CA . PHE A 1 393 ? -10.712 -11.533 -21.305 1.00 27.97 393 PHE A CA 1
ATOM 3048 C C . PHE A 1 393 ? -9.244 -11.720 -21.697 1.00 27.97 393 PHE A C 1
ATOM 3050 O O . PHE A 1 393 ? -8.636 -10.845 -22.306 1.00 27.97 393 PHE A O 1
ATOM 3057 N N . THR A 1 394 ? -8.696 -12.894 -21.402 1.00 32.12 394 THR A N 1
ATOM 3058 C CA . THR A 1 394 ? -7.459 -13.419 -21.985 1.00 32.12 394 THR A CA 1
ATOM 3059 C C . THR A 1 394 ? -7.687 -13.779 -23.451 1.00 32.12 394 THR A C 1
ATOM 3061 O O . THR A 1 394 ? -8.006 -14.921 -23.759 1.00 32.12 394 THR A O 1
ATOM 3064 N N . TRP A 1 395 ? -7.534 -12.823 -24.366 1.00 29.83 395 TRP A N 1
ATOM 3065 C CA . TRP A 1 395 ? -7.420 -13.091 -25.804 1.00 29.83 395 TRP A CA 1
ATOM 3066 C C . TRP A 1 395 ? -6.449 -12.092 -26.438 1.00 29.83 395 TRP A C 1
ATOM 3068 O O . TRP A 1 395 ? -6.861 -10.989 -26.774 1.00 29.83 395 TRP A O 1
ATOM 3078 N N . LEU A 1 396 ? -5.175 -12.487 -26.579 1.00 29.05 396 LEU A N 1
ATOM 3079 C CA . LEU A 1 396 ? -4.266 -12.138 -27.690 1.00 29.05 396 LEU A CA 1
ATOM 3080 C C . LEU A 1 396 ? -2.870 -12.754 -27.461 1.00 29.05 396 LEU A C 1
ATOM 3082 O O . LEU A 1 396 ? -1.911 -12.067 -27.139 1.00 29.05 396 LEU A O 1
ATOM 3086 N N . ALA A 1 397 ? -2.763 -14.076 -27.634 1.00 29.55 397 ALA A N 1
ATOM 3087 C CA . ALA A 1 397 ? -1.477 -14.761 -27.853 1.00 29.55 397 ALA A CA 1
ATOM 3088 C C . ALA A 1 397 ? -1.609 -16.091 -28.632 1.00 29.55 397 ALA A C 1
ATOM 3090 O O . ALA A 1 397 ? -0.695 -16.905 -28.618 1.00 29.55 397 ALA A O 1
ATOM 3091 N N . GLN A 1 398 ? -2.738 -16.351 -29.311 1.00 29.36 398 GLN A N 1
ATOM 3092 C CA . GLN A 1 398 ? -3.007 -17.665 -29.925 1.00 29.36 398 GLN A CA 1
ATOM 3093 C C . GLN A 1 398 ? -3.388 -17.621 -31.414 1.00 29.36 398 GLN A C 1
ATOM 3095 O O . GLN A 1 398 ? -4.022 -18.543 -31.914 1.00 29.36 398 GLN A O 1
ATOM 3100 N N . MET A 1 399 ? -2.998 -16.571 -32.146 1.00 27.16 399 MET A N 1
ATOM 3101 C CA . MET A 1 399 ? -3.239 -16.500 -33.599 1.00 27.16 399 MET A CA 1
ATOM 3102 C C . MET A 1 399 ? -2.021 -16.196 -34.475 1.00 27.16 399 MET A C 1
ATOM 3104 O O . MET A 1 399 ? -2.180 -15.902 -35.654 1.00 27.16 399 MET A O 1
ATOM 3108 N N . MET A 1 400 ? -0.806 -16.357 -33.958 1.00 32.53 400 MET A N 1
ATOM 3109 C CA . MET A 1 400 ? 0.381 -16.496 -34.804 1.00 32.53 400 MET A CA 1
ATOM 3110 C C . MET A 1 400 ? 1.318 -17.510 -34.158 1.00 32.53 400 MET A C 1
ATOM 3112 O O . MET A 1 400 ? 2.100 -17.122 -33.302 1.00 32.53 400 MET A O 1
ATOM 3116 N N . PHE A 1 401 ? 1.115 -18.792 -34.478 1.00 36.41 401 PHE A N 1
ATOM 3117 C CA . PHE A 1 401 ? 2.093 -19.864 -34.738 1.00 36.41 401 PHE A CA 1
ATOM 3118 C C . PHE A 1 401 ? 1.384 -21.220 -34.765 1.00 36.41 401 PHE A C 1
ATOM 3120 O O . PHE A 1 401 ? 0.616 -21.508 -33.818 1.00 36.41 401 PHE A O 1
#

Radius of gyration: 31.52 Å; Cα contacts (8 Å, |Δi|>4): 413; chains: 1; bounding box: 61×87×96 Å

Secondary structure (DSSP, 8-state):
-HHHHHHHHHHHHHHHHTTTTS---HHHHHHHHHHHHHHHHHHHHHHHHHSGGGGS-HHHHHHHHHHHT-SS--GGG-TTTS-TT---S--S-HHHHHHHH-HHHHHHHHH-GGGGSEEEEEPPPTT----PPPHHHHHHHHHH-SSS-EEEEEE-----S-------SS------HHHHHHHHHGGGGGGEEEEEEES---GGGSSHHHHHHHHHT-TT--EEEEESS-HHHHHHHHSPPTT-TTPPPSSTT--EEEEE-SS---HHHHHHHHHHHHTTT--EEEEEEEEEE-PPP-TTS-------PPPP---------------------------------------PPPHHHHHHHHHGGGTEEEEEEEEEE--S---------------SSSS--

Organism: Pleurotus ostreatus (strain PC15) (NCBI:txid1137138)

Solvent-accessible surface area (backbone atoms only — not comparable to full-atom values): 24818 Å² total; per-residue (Å²): 110,70,67,58,53,51,54,51,49,53,51,51,52,55,55,53,65,74,42,75,91,60,90,73,56,71,71,58,52,55,52,49,51,52,50,50,54,49,51,54,51,51,51,51,48,54,56,49,61,69,38,74,76,61,70,52,57,58,67,59,50,46,55,52,45,42,65,69,46,48,88,55,80,58,78,83,72,47,70,75,84,72,49,96,76,65,90,72,78,68,71,54,56,52,56,56,56,44,48,67,71,41,70,70,46,26,53,34,54,69,72,39,58,75,69,63,26,64,44,81,43,69,48,77,48,97,86,49,90,64,73,55,65,52,68,65,54,55,52,50,54,53,67,74,50,84,81,68,59,27,35,38,40,40,35,36,69,62,76,78,85,72,80,78,74,78,78,68,93,70,87,65,83,72,81,46,63,66,58,52,50,46,68,69,42,50,89,49,19,66,36,26,30,30,42,36,43,28,36,52,71,44,83,89,56,66,47,36,70,51,44,35,60,54,39,59,42,18,54,40,20,28,34,42,37,36,29,39,54,58,55,61,38,49,52,57,27,56,28,79,64,93,88,44,89,84,61,76,66,46,27,65,48,40,29,33,43,36,39,38,25,75,58,85,64,59,61,70,60,51,43,54,36,33,44,58,29,32,80,67,79,41,44,31,49,35,42,36,41,37,32,44,49,75,67,74,78,73,86,75,73,69,74,81,78,74,78,79,74,87,81,82,86,85,90,81,91,81,91,82,90,86,83,89,85,86,87,80,89,83,87,79,92,80,90,77,82,89,78,90,75,86,74,75,76,70,78,76,78,72,87,68,75,60,67,68,58,53,52,57,56,54,61,39,50,82,28,24,76,37,73,45,79,45,79,44,76,64,68,99,74,82,78,88,73,94,67,75,84,72,82,81,76,94,78,88,85,86,86,84,132

Sequence (401 aa):
MADEVTRLLDKILGSLAGISGRQLAIDDCHKLESKANSAVSAIRLLRNLSTPIHKLPIEVLAVIFTHVTGSEAPQDFLPDIIGPVYLRSTSSSGVERLVRVCRKWRDAAFAFPALWSTVYFVAPNEGWQTTAPSASLTRRLLQVQKSTPLKVFALSCAQGQYEDSILLPNGVPDESESTRFFRLIAPRASRTEELHIINFDHDALKKPPEWRTFFSAFPSLVTLVVSHRPSLNIITALTLPKETPDATFLAPNLSTLRIYDNQIPSVLCLSIFAEQRDRRNNRLRLLEIISASTSPPSSGWGTPTVNAHPSPNTHVDNYNQQDQQAFDNGGSDHIGGGQGGTGNRELEVHPRWPSVLVADLITMGDYVETVDCTKVEMGAAFDIVSQRPPRAFTWLAQMMF

pLDDT: mean 73.58, std 22.01, range [27.16, 97.94]